Protein AF-0000000087520157 (afdb_homodimer)

Structure (mmCIF, N/CA/C/O backbone):
data_AF-0000000087520157-model_v1
#
loop_
_entity.id
_entity.type
_entity.pdbx_description
1 polymer 'Acyl-CoA thioesterase 2'
#
loop_
_atom_site.group_PDB
_atom_site.id
_atom_site.type_symbol
_atom_site.label_atom_id
_atom_site.label_alt_id
_atom_site.label_comp_id
_atom_site.label_asym_id
_atom_site.label_entity_id
_atom_site.label_seq_id
_atom_site.pdbx_PDB_ins_code
_atom_site.Cartn_x
_atom_site.Cartn_y
_atom_site.Cartn_z
_atom_site.occupancy
_atom_site.B_iso_or_equiv
_atom_site.auth_seq_id
_atom_site.auth_comp_id
_atom_site.auth_asym_id
_atom_site.auth_atom_id
_atom_site.pdbx_PDB_model_num
ATOM 1 N N . MET A 1 1 ? -6.852 29.531 21.797 1 44.31 1 MET A N 1
ATOM 2 C CA . MET A 1 1 ? -8.117 28.953 21.344 1 44.31 1 MET A CA 1
ATOM 3 C C . MET A 1 1 ? -8.477 29.422 19.953 1 44.31 1 MET A C 1
ATOM 5 O O . MET A 1 1 ? -8.953 28.641 19.125 1 44.31 1 MET A O 1
ATOM 9 N N . ALA A 1 2 ? -8.438 30.75 19.594 1 51.75 2 ALA A N 1
ATOM 10 C CA . ALA A 1 2 ? -8.734 31.391 18.312 1 51.75 2 ALA A CA 1
ATOM 11 C C . ALA A 1 2 ? -7.828 30.859 17.203 1 51.75 2 ALA A C 1
ATOM 13 O O . ALA A 1 2 ? -8.289 30.578 16.094 1 51.75 2 ALA A O 1
ATOM 14 N N . ASP A 1 3 ? -6.613 30.422 17.719 1 74.19 3 ASP A N 1
ATOM 15 C CA . ASP A 1 3 ? -5.578 30 16.781 1 74.19 3 ASP A CA 1
ATOM 16 C C . ASP A 1 3 ? -5.754 28.547 16.391 1 74.19 3 ASP A C 1
ATOM 18 O O . ASP A 1 3 ? -5.656 28.188 15.219 1 74.19 3 ASP A O 1
ATOM 22 N N . ASP A 1 4 ? -6.445 27.844 17.266 1 73.31 4 ASP A N 1
ATOM 23 C CA . ASP A 1 4 ? -6.668 26.438 17.016 1 73.31 4 ASP A CA 1
ATOM 24 C C . ASP A 1 4 ? -7.797 26.219 16 1 73.31 4 ASP A C 1
ATOM 26 O O . ASP A 1 4 ? -7.656 25.438 15.062 1 73.31 4 ASP A O 1
ATOM 30 N N . SER A 1 5 ? -8.844 26.953 16.188 1 79.38 5 SER A N 1
ATOM 31 C CA . SER A 1 5 ? -9.984 26.875 15.289 1 79.38 5 SER A CA 1
ATOM 32 C C . SER A 1 5 ? -9.633 27.375 13.891 1 79.38 5 SER A C 1
ATOM 34 O O . SER A 1 5 ? -10.125 26.844 12.891 1 79.38 5 SER A O 1
ATOM 36 N N . GLN A 1 6 ? -8.719 28.25 13.922 1 87.06 6 GLN A N 1
ATOM 37 C CA . GLN A 1 6 ? -8.312 28.828 12.641 1 87.06 6 GLN A CA 1
ATOM 38 C C . GLN A 1 6 ? -7.52 27.812 11.82 1 87.06 6 GLN A C 1
ATOM 40 O O . GLN A 1 6 ? -7.676 27.75 10.594 1 87.06 6 GLN A O 1
ATOM 45 N N . ASN A 1 7 ? -6.742 27.031 12.5 1 90.81 7 ASN A N 1
ATOM 46 C CA . ASN A 1 7 ? -5.945 26.031 11.797 1 90.81 7 ASN A CA 1
ATOM 47 C C . ASN A 1 7 ? -6.82 24.953 11.164 1 90.81 7 ASN A C 1
ATOM 49 O O . ASN A 1 7 ? -6.594 24.547 10.023 1 90.81 7 ASN A O 1
ATOM 53 N N . THR A 1 8 ? -7.793 24.516 11.875 1 94.44 8 THR A N 1
ATOM 54 C CA . THR A 1 8 ? -8.719 23.531 11.344 1 94.44 8 THR A CA 1
ATOM 55 C C . THR A 1 8 ? -9.516 24.109 10.18 1 94.44 8 THR A C 1
ATOM 57 O O . THR A 1 8 ? -9.789 23.406 9.195 1 94.44 8 THR A O 1
ATOM 60 N N . GLN A 1 9 ? -9.906 25.359 10.312 1 93.44 9 GLN A N 1
ATOM 61 C CA . GLN A 1 9 ? -10.625 26.016 9.227 1 93.44 9 GLN A CA 1
ATOM 62 C C . GLN A 1 9 ? -9.766 26.094 7.969 1 93.44 9 GLN A C 1
ATOM 64 O O . GLN A 1 9 ? -10.273 25.953 6.852 1 93.44 9 GLN A O 1
ATOM 69 N N . THR A 1 10 ? -8.516 26.328 8.172 1 92.69 10 THR A N 1
ATOM 70 C CA . THR A 1 10 ? -7.598 26.344 7.043 1 92.69 10 THR A CA 1
ATOM 71 C C . THR A 1 10 ? -7.574 24.984 6.352 1 92.69 10 THR A C 1
ATOM 73 O O . THR A 1 10 ? -7.547 24.906 5.121 1 92.69 10 THR A O 1
ATOM 76 N N . LEU A 1 11 ? -7.59 23.906 7.141 1 95.06 11 LEU A N 1
ATOM 77 C CA . LEU A 1 11 ? -7.66 22.547 6.594 1 95.06 11 LEU A CA 1
ATOM 78 C C . LEU A 1 11 ? -8.945 22.359 5.805 1 95.06 11 LEU A C 1
ATOM 80 O O . LEU A 1 11 ? -8.93 21.812 4.695 1 95.06 11 LEU A O 1
ATOM 84 N N . LEU A 1 12 ? -10.062 22.781 6.359 1 96.25 12 LEU A N 1
ATOM 85 C CA . LEU A 1 12 ? -11.352 22.625 5.695 1 96.25 12 LEU A CA 1
ATOM 86 C C . LEU A 1 12 ? -11.383 23.391 4.379 1 96.25 12 LEU A C 1
ATOM 88 O O . LEU A 1 12 ? -11.914 22.906 3.379 1 96.25 12 LEU A O 1
ATOM 92 N N . LYS A 1 13 ? -10.797 24.578 4.379 1 94.06 13 LYS A N 1
ATOM 93 C CA . LYS A 1 13 ? -10.711 25.375 3.148 1 94.06 13 LYS A CA 1
ATOM 94 C C . LYS A 1 13 ? -9.836 24.672 2.113 1 94.06 13 LYS A C 1
ATOM 96 O O . LYS A 1 13 ? -10.156 24.672 0.922 1 94.06 13 LYS A O 1
ATOM 101 N N . LEU A 1 14 ? -8.773 24.141 2.605 1 94.44 14 LEU A N 1
ATOM 102 C CA . LEU A 1 14 ? -7.855 23.391 1.763 1 94.44 14 LEU A CA 1
ATOM 103 C C . LEU A 1 14 ? -8.57 22.219 1.094 1 94.44 14 LEU A C 1
ATOM 105 O O . LEU A 1 14 ? -8.312 21.906 -0.073 1 94.44 14 LEU A O 1
ATOM 109 N N . LEU A 1 15 ? -9.453 21.531 1.793 1 96.38 15 LEU A N 1
ATOM 110 C CA . LEU A 1 15 ? -10.148 20.344 1.306 1 96.38 15 LEU A CA 1
ATOM 111 C C . LEU A 1 15 ? -11.375 20.734 0.483 1 96.38 15 LEU A C 1
ATOM 113 O O . LEU A 1 15 ? -12.055 19.875 -0.072 1 96.38 15 LEU A O 1
ATOM 117 N N . ASP A 1 16 ? -11.641 22 0.461 1 95 16 ASP A N 1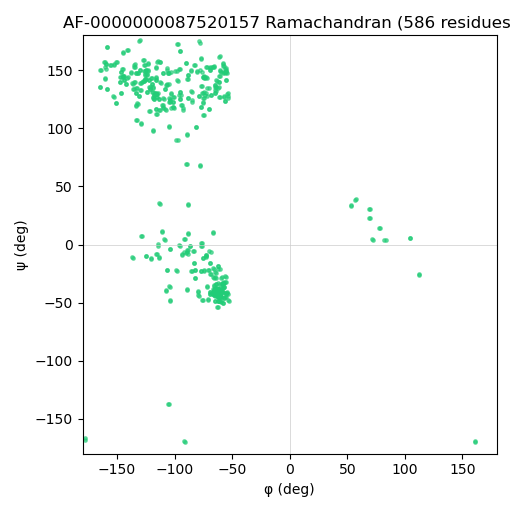
ATOM 118 C CA . ASP A 1 16 ? -12.758 22.484 -0.346 1 95 16 ASP A CA 1
ATOM 119 C C . ASP A 1 16 ? -12.312 22.812 -1.77 1 95 16 ASP A C 1
ATOM 121 O O . ASP A 1 16 ? -11.875 23.922 -2.053 1 95 16 ASP A O 1
ATOM 125 N N . LEU A 1 17 ? -12.461 21.875 -2.652 1 95.62 17 LEU A N 1
ATOM 126 C CA . LEU A 1 17 ? -12.023 22.016 -4.035 1 95.62 17 LEU A CA 1
ATOM 127 C C . LEU A 1 17 ? -13.094 22.703 -4.875 1 95.62 17 LEU A C 1
ATOM 129 O O . LEU A 1 17 ? -14.289 22.531 -4.625 1 95.62 17 LEU A O 1
ATOM 133 N N . ASN A 1 18 ? -12.648 23.391 -5.848 1 89.06 18 ASN A N 1
ATOM 134 C CA . ASN A 1 18 ? -13.57 23.984 -6.809 1 89.06 18 ASN A CA 1
ATOM 135 C C . ASN A 1 18 ? -13.797 23.062 -8.008 1 89.06 18 ASN A C 1
ATOM 137 O O . ASN A 1 18 ? -12.852 22.719 -8.719 1 89.06 18 ASN A O 1
ATOM 141 N N . GLY A 1 19 ? -15.078 22.656 -8.125 1 83.19 19 GLY A N 1
ATOM 142 C CA . GLY A 1 19 ? -15.422 21.906 -9.32 1 83.19 19 GLY A CA 1
ATOM 143 C C . GLY A 1 19 ? -15.508 22.766 -10.562 1 83.19 19 GLY A C 1
ATOM 144 O O . GLY A 1 19 ? -16.031 23.875 -10.523 1 83.19 19 GLY A O 1
ATOM 145 N N . MET A 1 20 ? -14.852 22.281 -11.539 1 73.19 20 MET A N 1
ATOM 146 C CA . MET A 1 20 ? -14.953 23.047 -12.773 1 73.19 20 MET A CA 1
ATOM 147 C C . MET A 1 20 ? -16.031 22.469 -13.688 1 73.19 20 MET A C 1
ATOM 149 O O . MET A 1 20 ? -16.359 21.281 -13.602 1 73.19 20 MET A O 1
ATOM 153 N N . GLU A 1 21 ? -16.578 23.297 -14.43 1 76.69 21 GLU A N 1
ATOM 154 C CA . GLU A 1 21 ? -17.5 22.844 -15.477 1 76.69 21 GLU A CA 1
ATOM 155 C C . GLU A 1 21 ? -16.766 22.109 -16.594 1 76.69 21 GLU A C 1
ATOM 157 O O . GLU A 1 21 ? -17.359 21.328 -17.328 1 76.69 21 GLU A O 1
ATOM 162 N N . ALA A 1 22 ? -15.492 22.328 -16.547 1 75.5 22 ALA A N 1
ATOM 163 C CA . ALA A 1 22 ? -14.688 21.688 -17.578 1 75.5 22 ALA A CA 1
ATOM 164 C C . ALA A 1 22 ? -14.555 20.188 -17.328 1 75.5 22 ALA A C 1
ATOM 166 O O . ALA A 1 22 ? -14.414 19.766 -16.188 1 75.5 22 ALA A O 1
ATOM 167 N N . ARG A 1 23 ? -14.867 19.391 -18.391 1 79.19 23 ARG A N 1
ATOM 168 C CA . ARG A 1 23 ? -14.711 17.938 -18.344 1 79.19 23 ARG A CA 1
ATOM 169 C C . ARG A 1 23 ? -14.031 17.422 -19.594 1 79.19 23 ARG A C 1
ATOM 171 O O . ARG A 1 23 ? -14.305 17.891 -20.703 1 79.19 23 ARG A O 1
ATOM 178 N N . THR A 1 24 ? -13.031 16.625 -19.375 1 85 24 THR A N 1
ATOM 179 C CA . THR A 1 24 ? -12.484 15.789 -20.453 1 85 24 THR A CA 1
ATOM 180 C C . THR A 1 24 ? -12.906 14.336 -20.266 1 85 24 THR A C 1
ATOM 182 O O . THR A 1 24 ? -14.07 14.047 -20.016 1 85 24 THR A O 1
ATOM 185 N N . ASP A 1 25 ? -11.984 13.438 -20.469 1 86.25 25 ASP A N 1
ATOM 186 C CA . ASP A 1 25 ? -12.227 12.062 -20.062 1 86.25 25 ASP A CA 1
ATOM 187 C C . ASP A 1 25 ? -12.078 11.891 -18.562 1 86.25 25 ASP A C 1
ATOM 189 O O . ASP A 1 25 ? -12.367 10.828 -18.016 1 86.25 25 ASP A O 1
ATOM 193 N N . GLU A 1 26 ? -11.766 13.148 -18.016 1 93.75 26 GLU A N 1
ATOM 194 C CA . GLU A 1 26 ? -11.617 13.195 -16.562 1 93.75 26 GLU A CA 1
ATOM 195 C C . GLU A 1 26 ? -12.523 14.258 -15.945 1 93.75 26 GLU A C 1
ATOM 197 O O . GLU A 1 26 ? -12.844 15.258 -16.594 1 93.75 26 GLU A O 1
ATOM 202 N N . ASP A 1 27 ? -13.047 14.039 -14.766 1 95.12 27 ASP A N 1
ATOM 203 C CA . ASP A 1 27 ? -13.602 15.117 -13.953 1 95.12 27 ASP A CA 1
ATOM 204 C C . ASP A 1 27 ? -12.5 16.031 -13.422 1 95.12 27 ASP A C 1
ATOM 206 O O . ASP A 1 27 ? -11.469 15.555 -12.938 1 95.12 27 ASP A O 1
ATOM 210 N N . ILE A 1 28 ? -12.719 17.328 -13.523 1 96.44 28 ILE A N 1
ATOM 211 C CA . ILE A 1 28 ? -11.641 18.266 -13.203 1 96.44 28 ILE A CA 1
ATOM 212 C C . ILE A 1 28 ? -12.016 19.094 -11.977 1 96.44 28 ILE A C 1
ATOM 214 O O . ILE A 1 28 ? -13.117 19.625 -11.898 1 96.44 28 ILE A O 1
ATOM 218 N N . PHE A 1 29 ? -11.094 19.125 -11.031 1 96.62 29 PHE A N 1
ATOM 219 C CA . PHE A 1 29 ? -11.195 19.984 -9.852 1 96.62 29 PHE A CA 1
ATOM 220 C C . PHE A 1 29 ? -9.938 20.828 -9.688 1 96.62 29 PHE A C 1
ATOM 222 O O . PHE A 1 29 ? -8.891 20.5 -10.25 1 96.62 29 PHE A O 1
ATOM 229 N N . VAL A 1 30 ? -10.055 21.938 -8.945 1 95.31 30 VAL A N 1
ATOM 230 C CA . VAL A 1 30 ? -8.906 22.812 -8.688 1 95.31 30 VAL A CA 1
ATOM 231 C C . VAL A 1 30 ? -8.812 23.109 -7.195 1 95.31 30 VAL A C 1
ATOM 233 O O . VAL A 1 30 ? -9.82 23.406 -6.551 1 95.31 30 VAL A O 1
ATOM 236 N N . GLY A 1 31 ? -7.676 22.875 -6.703 1 92.94 31 GLY A N 1
ATOM 237 C CA . GLY A 1 31 ? -7.398 23.188 -5.312 1 92.94 31 GLY A CA 1
ATOM 238 C C . GLY A 1 31 ? -6.32 24.25 -5.145 1 92.94 31 GLY A C 1
ATOM 239 O O . GLY A 1 31 ? -5.457 24.406 -6.012 1 92.94 31 GLY A O 1
ATOM 240 N N . HIS A 1 32 ? -6.461 24.969 -4.023 1 85.56 32 HIS A N 1
ATOM 241 C CA . HIS A 1 32 ? -5.457 25.984 -3.697 1 85.56 32 HIS A CA 1
ATOM 242 C C . HIS A 1 32 ? -4.574 25.516 -2.543 1 85.56 32 HIS A C 1
ATOM 244 O O . HIS A 1 32 ? -4.977 24.672 -1.743 1 85.56 32 HIS A O 1
ATOM 250 N N . THR A 1 33 ? -3.357 26.016 -2.611 1 81.62 33 THR A N 1
ATOM 251 C CA . THR A 1 33 ? -2.402 25.75 -1.54 1 81.62 33 THR A CA 1
ATOM 252 C C . THR A 1 33 ? -2.283 26.953 -0.612 1 81.62 33 THR A C 1
ATOM 254 O O . THR A 1 33 ? -1.981 28.062 -1.061 1 81.62 33 THR A O 1
ATOM 257 N N . PRO A 1 34 ? -2.627 26.719 0.622 1 76.81 34 PRO A N 1
ATOM 258 C CA . PRO A 1 34 ? -2.379 27.812 1.562 1 76.81 34 PRO A CA 1
ATOM 259 C C . PRO A 1 34 ? -0.898 28.172 1.67 1 76.81 34 PRO A C 1
ATOM 261 O O . PRO A 1 34 ? -0.04 27.406 1.215 1 76.81 34 PRO A O 1
ATOM 264 N N . HIS A 1 35 ? -0.665 29.328 2.176 1 71.5 35 HIS A N 1
ATOM 265 C CA . HIS A 1 35 ? 0.712 29.781 2.359 1 71.5 35 HIS A CA 1
ATOM 266 C C . HIS A 1 35 ? 1.521 28.766 3.156 1 71.5 35 HIS A C 1
ATOM 268 O O . HIS A 1 35 ? 1.047 28.234 4.168 1 71.5 35 HIS A O 1
ATOM 274 N N . GLN A 1 36 ? 2.617 28.359 2.629 1 71.12 36 GLN A N 1
ATOM 275 C CA . GLN A 1 36 ? 3.555 27.453 3.279 1 71.12 36 GLN A CA 1
ATOM 276 C C . GLN A 1 36 ? 4.957 28.062 3.338 1 71.12 36 GLN A C 1
ATOM 278 O O . GLN A 1 36 ? 5.355 28.797 2.441 1 71.12 36 GLN A O 1
ATOM 283 N N . SER A 1 37 ? 5.566 27.75 4.488 1 68.44 37 SER A N 1
ATOM 284 C CA . SER A 1 37 ? 6.938 28.219 4.652 1 68.44 37 SER A CA 1
ATOM 285 C C . SER A 1 37 ? 7.879 27.547 3.664 1 68.44 37 SER A C 1
ATOM 287 O O . SER A 1 37 ? 8.852 28.156 3.207 1 68.44 37 SER A O 1
ATOM 289 N N . ARG A 1 38 ? 7.582 26.266 3.396 1 75.38 38 ARG A N 1
ATOM 290 C CA . ARG A 1 38 ? 8.422 25.531 2.449 1 75.38 38 ARG A CA 1
ATOM 291 C C . ARG A 1 38 ? 7.91 25.703 1.021 1 75.38 38 ARG A C 1
ATOM 293 O O . ARG A 1 38 ? 6.703 25.812 0.796 1 75.38 38 ARG A O 1
ATOM 300 N N . PRO A 1 39 ? 8.852 25.719 0.153 1 78.31 39 PRO A N 1
ATOM 301 C CA . PRO A 1 39 ? 8.461 25.922 -1.245 1 78.31 39 PRO A CA 1
ATOM 302 C C . PRO A 1 39 ? 7.785 24.688 -1.851 1 78.31 39 PRO A C 1
ATOM 304 O O . PRO A 1 39 ? 7.16 24.781 -2.91 1 78.31 39 PRO A O 1
ATOM 307 N N . ARG A 1 40 ? 7.801 23.609 -1.186 1 88.94 40 ARG A N 1
ATOM 308 C CA . ARG A 1 40 ? 7.207 22.391 -1.724 1 88.94 40 ARG A CA 1
ATOM 309 C C . ARG A 1 40 ? 5.891 22.078 -1.022 1 88.94 40 ARG A C 1
ATOM 311 O O . ARG A 1 40 ? 5.777 22.234 0.195 1 88.94 40 ARG A O 1
ATOM 318 N N . VAL A 1 41 ? 4.941 21.672 -1.84 1 92.81 41 VAL A N 1
ATOM 319 C CA . VAL A 1 41 ? 3.633 21.312 -1.299 1 92.81 41 VAL A CA 1
ATOM 320 C C . VAL A 1 41 ? 3.762 20.094 -0.391 1 92.81 41 VAL A C 1
ATOM 322 O O . VAL A 1 41 ? 4.449 19.125 -0.732 1 92.81 41 VAL A O 1
ATOM 325 N N . PHE A 1 42 ? 3.17 20.203 0.772 1 93 42 PHE A N 1
ATOM 326 C CA . PHE A 1 42 ? 3.111 19.062 1.69 1 93 42 PHE A CA 1
ATOM 327 C C . PHE A 1 42 ? 2.367 17.891 1.059 1 93 42 PHE A C 1
ATOM 329 O O . PHE A 1 42 ? 1.244 18.062 0.577 1 93 42 PHE A O 1
ATOM 336 N N . GLY A 1 43 ? 2.988 16.688 1.046 1 95.56 43 GLY A N 1
ATOM 337 C CA . GLY A 1 43 ? 2.396 15.516 0.418 1 95.56 43 GLY A CA 1
ATOM 338 C C . GLY A 1 43 ? 1.004 15.203 0.933 1 95.56 43 GLY A C 1
ATOM 339 O O . GLY A 1 43 ? 0.117 14.844 0.157 1 95.56 43 GLY A O 1
ATOM 340 N N . GLY A 1 44 ? 0.834 15.336 2.254 1 97 44 GLY A N 1
ATOM 341 C CA . GLY A 1 44 ? -0.467 15.094 2.857 1 97 44 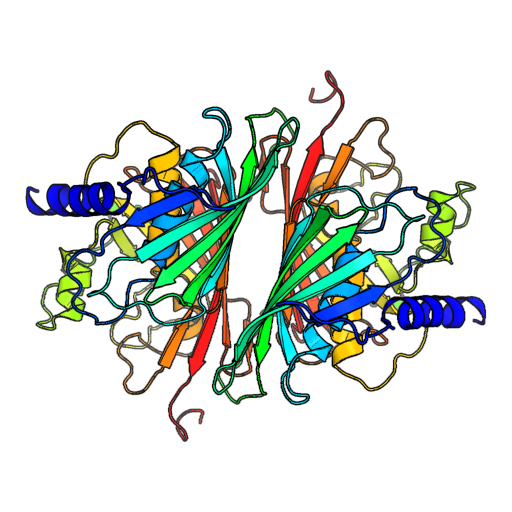GLY A CA 1
ATOM 342 C C . GLY A 1 44 ? -1.565 15.969 2.279 1 97 44 GLY A C 1
ATOM 343 O O . GLY A 1 44 ? -2.715 15.539 2.17 1 97 44 GLY A O 1
ATOM 344 N N . GLN A 1 45 ? -1.217 17.188 1.962 1 96.25 45 GLN A N 1
ATOM 345 C CA . GLN A 1 45 ? -2.191 18.078 1.333 1 96.25 45 GLN A CA 1
ATOM 346 C C . GLN A 1 45 ? -2.689 17.484 0.012 1 96.25 45 GLN A C 1
ATOM 348 O O . GLN A 1 45 ? -3.896 17.438 -0.23 1 96.25 45 GLN A O 1
ATOM 353 N N . VAL A 1 46 ? -1.754 17.062 -0.837 1 97.75 46 VAL A N 1
ATOM 354 C CA . VAL A 1 46 ? -2.119 16.531 -2.15 1 97.75 46 VAL A CA 1
ATOM 355 C C . VAL A 1 46 ? -2.955 15.266 -1.988 1 97.75 46 VAL A C 1
ATOM 357 O O . VAL A 1 46 ? -3.926 15.055 -2.721 1 97.75 46 VAL A O 1
ATOM 360 N N . LEU A 1 47 ? -2.604 14.438 -1.01 1 98.5 47 LEU A N 1
ATOM 361 C CA . LEU A 1 47 ? -3.359 13.227 -0.735 1 98.5 47 LEU A CA 1
ATOM 362 C C . LEU A 1 47 ? -4.789 13.555 -0.323 1 98.5 47 LEU A C 1
ATOM 364 O O . LEU A 1 47 ? -5.746 13.023 -0.897 1 98.5 47 LEU A O 1
ATOM 368 N N . GLY A 1 48 ? -4.914 14.414 0.696 1 98.62 48 GLY A N 1
ATOM 369 C CA . GLY A 1 48 ? -6.234 14.797 1.173 1 98.62 48 GLY A CA 1
ATOM 370 C C . GLY A 1 48 ? -7.117 15.375 0.084 1 98.62 48 GLY A C 1
ATOM 371 O O . GLY A 1 48 ? -8.289 15 -0.038 1 98.62 48 GLY A O 1
ATOM 372 N N . GLN A 1 49 ? -6.559 16.266 -0.714 1 98.44 49 GLN A N 1
ATOM 373 C CA . GLN A 1 49 ? -7.305 16.891 -1.801 1 98.44 49 GLN A CA 1
ATOM 374 C C . GLN A 1 49 ? -7.684 15.867 -2.867 1 98.44 49 GLN A C 1
ATOM 376 O O . GLN A 1 49 ? -8.781 15.922 -3.43 1 98.44 49 GLN A O 1
ATOM 381 N N . SER A 1 50 ? -6.789 14.961 -3.162 1 98.75 50 SER A N 1
ATOM 382 C CA . SER A 1 50 ? -7.078 13.906 -4.129 1 98.75 50 SER A CA 1
ATOM 383 C C . SER A 1 50 ? -8.234 13.031 -3.658 1 98.75 50 SER A C 1
ATOM 385 O O . SER A 1 50 ? -9.086 12.625 -4.457 1 98.75 50 SER A O 1
ATOM 387 N N . VAL A 1 51 ? -8.234 12.727 -2.383 1 98.75 51 VAL A N 1
ATOM 388 C CA . VAL A 1 51 ? -9.32 11.938 -1.811 1 98.75 51 VAL A CA 1
ATOM 389 C C . VAL A 1 51 ? -10.648 12.664 -2.014 1 98.75 51 VAL A C 1
ATOM 391 O O . VAL A 1 51 ? -11.633 12.055 -2.434 1 98.75 51 VAL A O 1
ATOM 394 N N . ILE A 1 52 ? -10.641 13.938 -1.76 1 98.38 52 ILE A N 1
ATOM 395 C CA . ILE A 1 52 ? -11.867 14.727 -1.91 1 98.38 52 ILE A CA 1
ATOM 396 C C . ILE A 1 52 ? -12.289 14.742 -3.377 1 98.38 52 ILE A C 1
ATOM 398 O O . ILE A 1 52 ? -13.461 14.516 -3.695 1 98.38 52 ILE A O 1
ATOM 402 N N . ALA A 1 53 ? -11.352 15.039 -4.285 1 98.19 53 ALA A N 1
ATOM 403 C CA . ALA A 1 53 ? -11.656 15.07 -5.715 1 98.19 53 ALA A CA 1
ATOM 404 C C . ALA A 1 53 ? -12.312 13.773 -6.168 1 98.19 53 ALA A C 1
ATOM 406 O O . ALA A 1 53 ? -13.336 13.789 -6.848 1 98.19 53 ALA A O 1
ATOM 407 N N . ALA A 1 54 ? -11.734 12.656 -5.801 1 98.5 54 ALA A N 1
ATOM 408 C CA . ALA A 1 54 ? -12.273 11.352 -6.172 1 98.5 54 ALA A CA 1
ATOM 409 C C . ALA A 1 54 ? -13.656 11.133 -5.555 1 98.5 54 ALA A C 1
ATOM 411 O O . ALA A 1 54 ? -14.57 10.648 -6.223 1 98.5 54 ALA A O 1
ATOM 412 N N . THR A 1 55 ? -13.797 11.484 -4.281 1 98.19 55 THR A N 1
ATOM 413 C CA . THR A 1 55 ? -15.031 11.281 -3.533 1 98.19 55 THR A CA 1
ATOM 414 C C . THR A 1 55 ? -16.203 12.008 -4.203 1 98.19 55 THR A C 1
ATOM 416 O O . THR A 1 55 ? -17.312 11.5 -4.23 1 98.19 55 THR A O 1
ATOM 419 N N . ARG A 1 56 ? -15.945 13.094 -4.773 1 96.69 56 ARG A N 1
ATOM 420 C CA . ARG A 1 56 ? -16.984 13.906 -5.391 1 96.69 56 ARG A CA 1
ATOM 421 C C . ARG A 1 56 ? -17.484 13.273 -6.68 1 96.69 56 ARG A C 1
ATOM 423 O O . ARG A 1 56 ? -18.484 13.711 -7.246 1 96.69 56 ARG A O 1
ATOM 430 N N . THR A 1 57 ? -16.859 12.25 -7.168 1 96.44 57 THR A N 1
ATOM 431 C CA . THR A 1 57 ? -17.234 11.633 -8.438 1 96.44 57 THR A CA 1
ATOM 432 C C . THR A 1 57 ? -17.891 10.273 -8.195 1 96.44 57 THR A C 1
ATOM 434 O O . THR A 1 57 ? -18.125 9.523 -9.141 1 96.44 57 THR A O 1
ATOM 437 N N . VAL A 1 58 ? -18.109 9.859 -6.969 1 97.25 58 VAL A N 1
ATOM 438 C CA . VAL A 1 58 ? -18.734 8.578 -6.641 1 97.25 58 VAL A CA 1
ATOM 439 C C . VAL A 1 58 ? -20.078 8.812 -5.953 1 97.25 58 VAL A C 1
ATOM 441 O O . VAL A 1 58 ? -20.312 9.891 -5.406 1 97.25 58 VAL A O 1
ATOM 444 N N . PRO A 1 59 ? -20.969 7.77 -6.004 1 94.25 59 PRO A N 1
ATOM 445 C CA . PRO A 1 59 ? -22.219 7.891 -5.254 1 94.25 59 PRO A CA 1
ATOM 446 C C . PRO A 1 59 ? -21.984 8.188 -3.775 1 94.25 59 PRO A C 1
ATOM 448 O O . PRO A 1 59 ? -21.031 7.691 -3.178 1 94.25 59 PRO A O 1
ATOM 451 N N . GLU A 1 60 ? -22.906 8.922 -3.193 1 92.56 60 GLU A N 1
ATOM 452 C CA . GLU A 1 60 ? -22.75 9.43 -1.833 1 92.56 60 GLU A CA 1
ATOM 453 C C . GLU A 1 60 ? -22.703 8.289 -0.821 1 92.56 60 GLU A C 1
ATOM 455 O O . GLU A 1 60 ? -22.141 8.445 0.269 1 92.56 60 GLU A O 1
ATOM 460 N N . ASP A 1 61 ? -23.234 7.215 -1.175 1 93.69 61 ASP A N 1
ATOM 461 C CA . ASP A 1 61 ? -23.297 6.109 -0.228 1 93.69 61 ASP A CA 1
ATOM 462 C C . ASP A 1 61 ? -22.031 5.266 -0.272 1 93.69 61 ASP A C 1
ATOM 464 O O . ASP A 1 61 ? -21.891 4.297 0.482 1 93.69 61 ASP A O 1
ATOM 468 N N . ARG A 1 62 ? -21.094 5.594 -1.12 1 97.06 62 ARG A N 1
ATOM 469 C CA . ARG A 1 62 ? -19.828 4.875 -1.193 1 97.06 62 ARG A CA 1
ATOM 470 C C . ARG A 1 62 ? -18.703 5.68 -0.547 1 97.06 62 ARG A C 1
ATOM 472 O O . ARG A 1 62 ? -18.453 6.828 -0.926 1 97.06 62 ARG A O 1
ATOM 479 N N . GLN A 1 63 ? -18.109 5.102 0.388 1 97.69 63 GLN A N 1
ATOM 480 C CA . GLN A 1 63 ? -16.984 5.73 1.074 1 97.69 63 GLN A CA 1
ATOM 481 C C . GLN A 1 63 ? -15.656 5.141 0.611 1 97.69 63 GLN A C 1
ATOM 483 O O . GLN A 1 63 ? -15.586 3.963 0.246 1 97.69 63 GLN A O 1
ATOM 488 N N . ILE A 1 64 ? -14.672 5.977 0.623 1 98.75 64 ILE A N 1
ATOM 489 C CA . ILE A 1 64 ? -13.344 5.492 0.274 1 98.75 64 ILE A CA 1
ATOM 490 C C . ILE A 1 64 ? -12.875 4.477 1.312 1 98.75 64 ILE A C 1
ATOM 492 O O . ILE A 1 64 ? -13.031 4.688 2.516 1 98.75 64 ILE A O 1
ATOM 496 N N . HIS A 1 65 ? -12.289 3.344 0.819 1 98.69 65 HIS A N 1
ATOM 497 C CA . HIS A 1 65 ? -11.766 2.363 1.769 1 98.69 65 HIS A CA 1
ATOM 498 C C . HIS A 1 65 ? -10.297 2.062 1.503 1 98.69 65 HIS A C 1
ATOM 500 O O . HIS A 1 65 ? -9.633 1.427 2.324 1 98.69 65 HIS A O 1
ATOM 506 N N . SER A 1 66 ? -9.75 2.525 0.411 1 98.81 66 SER A N 1
ATOM 507 C CA . SER A 1 66 ? -8.32 2.381 0.174 1 98.81 66 SER A CA 1
ATOM 508 C C . SER A 1 66 ? -7.828 3.381 -0.866 1 98.81 66 SER A C 1
ATOM 510 O O . SER A 1 66 ? -8.594 3.812 -1.731 1 98.81 66 SER A O 1
ATOM 512 N N . MET A 1 67 ? -6.598 3.758 -0.759 1 98.81 67 MET A N 1
ATOM 513 C CA . MET A 1 67 ? -5.906 4.57 -1.756 1 98.81 67 MET A CA 1
ATOM 514 C C . MET A 1 67 ? -4.43 4.195 -1.837 1 98.81 67 MET A C 1
ATOM 516 O O . MET A 1 67 ? -3.826 3.816 -0.833 1 98.81 67 MET A O 1
ATOM 520 N N . HIS A 1 68 ? -3.879 4.234 -2.998 1 98.56 68 HIS A N 1
ATOM 521 C CA . HIS A 1 68 ? -2.453 4.082 -3.258 1 98.56 68 HIS A CA 1
ATOM 522 C C . HIS A 1 68 ? -1.943 5.168 -4.195 1 98.56 68 HIS A C 1
ATOM 524 O O . HIS A 1 68 ? -2.412 5.285 -5.332 1 98.56 68 HIS A O 1
ATOM 530 N N . GLY A 1 69 ? -0.982 5.934 -3.729 1 98.12 69 GLY A N 1
ATOM 531 C CA . GLY A 1 69 ? -0.483 7.051 -4.516 1 98.12 69 GLY A CA 1
ATOM 532 C C . GLY A 1 69 ? 1.029 7.07 -4.633 1 98.12 69 GLY A C 1
ATOM 533 O O . GLY A 1 69 ? 1.732 6.555 -3.762 1 98.12 69 GLY A O 1
ATOM 534 N N . TYR A 1 70 ? 1.524 7.605 -5.738 1 98.62 70 TYR A N 1
ATOM 535 C CA . TYR A 1 70 ? 2.945 7.855 -5.957 1 98.62 70 TYR A CA 1
ATOM 536 C C . TYR A 1 70 ? 3.219 9.344 -6.141 1 98.62 70 TYR A C 1
ATOM 538 O O . TYR A 1 70 ? 2.592 10 -6.973 1 98.62 70 TYR A O 1
ATOM 546 N N . PHE A 1 71 ? 4.113 9.852 -5.332 1 98.12 71 PHE A N 1
ATOM 547 C CA . PHE A 1 71 ? 4.609 11.211 -5.508 1 98.12 71 PHE A CA 1
ATOM 548 C C . PHE A 1 71 ? 5.617 11.273 -6.648 1 98.12 71 PHE A C 1
ATOM 550 O O . PHE A 1 71 ? 6.715 10.719 -6.547 1 98.12 71 PHE A O 1
ATOM 557 N N . LEU A 1 72 ? 5.316 12.023 -7.676 1 97.75 72 LEU A N 1
ATOM 558 C CA . LEU A 1 72 ? 6.078 11.953 -8.914 1 97.75 72 LEU A CA 1
ATOM 559 C C . LEU A 1 72 ? 7.008 13.156 -9.055 1 97.75 72 LEU A C 1
ATOM 561 O O . LEU A 1 72 ? 8.086 13.047 -9.633 1 97.75 72 LEU A O 1
ATOM 565 N N . ARG A 1 73 ? 6.543 14.312 -8.602 1 96.44 73 ARG A N 1
ATOM 566 C CA . ARG A 1 73 ? 7.266 15.57 -8.664 1 96.44 73 ARG A CA 1
ATOM 567 C C . ARG A 1 73 ? 6.949 16.453 -7.453 1 96.44 73 ARG A C 1
ATOM 569 O O . ARG A 1 73 ? 5.859 16.359 -6.883 1 96.44 73 ARG A O 1
ATOM 576 N N . PRO A 1 74 ? 7.977 17.25 -7.074 1 94.25 74 PRO A N 1
ATOM 577 C CA . PRO A 1 74 ? 7.648 18.219 -6.016 1 94.25 74 PRO A CA 1
ATOM 578 C C . PRO A 1 74 ? 6.566 19.203 -6.434 1 94.25 74 PRO A C 1
ATOM 580 O O . PRO A 1 74 ? 6.602 19.734 -7.551 1 94.25 74 PRO A O 1
ATOM 583 N N . GLY A 1 75 ? 5.625 19.438 -5.566 1 94.44 75 GLY A N 1
ATOM 584 C CA . GLY A 1 75 ? 4.621 20.453 -5.82 1 94.44 75 GLY A CA 1
ATOM 585 C C . GLY A 1 75 ? 5.129 21.859 -5.582 1 94.44 75 GLY A C 1
ATOM 586 O O . GLY A 1 75 ? 5.973 22.094 -4.715 1 94.44 75 GLY A O 1
ATOM 587 N N . ASP A 1 76 ? 4.594 22.781 -6.309 1 94.25 76 ASP A N 1
ATOM 588 C CA . ASP A 1 76 ? 4.887 24.219 -6.18 1 94.25 76 ASP A CA 1
ATOM 589 C C . ASP A 1 76 ? 3.775 24.938 -5.422 1 94.25 76 ASP A C 1
ATOM 591 O O . ASP A 1 76 ? 2.627 24.969 -5.875 1 94.25 76 ASP A O 1
ATOM 595 N N . THR A 1 77 ? 4.137 25.531 -4.27 1 92.5 77 THR A N 1
ATOM 596 C CA . THR A 1 77 ? 3.139 26.125 -3.393 1 92.5 77 THR A CA 1
ATOM 597 C C . THR A 1 77 ? 2.547 27.391 -4.031 1 92.5 77 THR A C 1
ATOM 599 O O . THR A 1 77 ? 1.532 27.906 -3.566 1 92.5 77 THR A O 1
ATOM 602 N N . HIS A 1 78 ? 3.059 27.844 -5.172 1 91.12 78 HIS A N 1
ATOM 603 C CA . HIS A 1 78 ? 2.619 29.078 -5.809 1 91.12 78 HIS A CA 1
ATOM 604 C C . HIS A 1 78 ? 1.725 28.797 -7.008 1 91.12 78 HIS A C 1
ATOM 606 O O . HIS A 1 78 ? 1.211 29.719 -7.641 1 91.12 78 HIS A O 1
ATOM 612 N N . VAL A 1 79 ? 1.561 27.609 -7.309 1 92.12 79 VAL A N 1
ATOM 613 C CA . VAL A 1 79 ? 0.762 27.188 -8.453 1 92.12 79 VAL A CA 1
ATOM 614 C C . VAL A 1 79 ? -0.418 26.344 -7.969 1 92.12 79 VAL A C 1
ATOM 616 O O . VAL A 1 79 ? -0.25 25.438 -7.148 1 92.12 79 VAL A O 1
ATOM 619 N N . PRO A 1 80 ? -1.593 26.719 -8.406 1 93.5 80 PRO A N 1
ATOM 620 C CA . PRO A 1 80 ? -2.721 25.859 -8.047 1 93.5 80 PRO A CA 1
ATOM 621 C C . PRO A 1 80 ? -2.543 24.422 -8.531 1 93.5 80 PRO A C 1
ATOM 623 O O . PRO A 1 80 ? -1.792 24.172 -9.477 1 93.5 80 PRO A O 1
ATOM 626 N N . ILE A 1 81 ? -3.217 23.516 -7.852 1 96.19 81 ILE A N 1
ATOM 627 C CA . ILE A 1 81 ? -3.156 22.125 -8.242 1 96.19 81 ILE A CA 1
ATOM 628 C C . ILE A 1 81 ? -4.449 21.719 -8.953 1 96.19 81 ILE A C 1
ATOM 630 O O . ILE A 1 81 ? -5.543 21.984 -8.453 1 96.19 81 ILE A O 1
ATOM 634 N N . THR A 1 82 ? -4.34 21.188 -10.133 1 96.38 82 THR A N 1
ATOM 635 C CA . THR A 1 82 ? -5.473 20.641 -10.875 1 96.38 82 THR A CA 1
ATOM 636 C C . THR A 1 82 ? -5.594 19.141 -10.648 1 96.38 82 THR A C 1
ATOM 638 O O . THR A 1 82 ? -4.617 18.406 -10.797 1 96.38 82 THR A O 1
ATOM 641 N N . PHE A 1 83 ? -6.758 18.734 -10.281 1 97.31 83 PHE A N 1
ATOM 642 C CA . PHE A 1 83 ? -7.016 17.328 -10.062 1 97.31 83 PHE A CA 1
ATOM 643 C C . PHE A 1 83 ? -7.887 16.75 -11.172 1 97.31 83 PHE A C 1
ATOM 645 O O . PHE A 1 83 ? -9.016 17.203 -11.375 1 97.31 83 PHE A O 1
ATOM 652 N N . GLY A 1 84 ? -7.363 15.844 -11.914 1 97.19 84 GLY A N 1
ATOM 653 C CA . GLY A 1 84 ? -8.133 15.094 -12.898 1 97.19 84 GLY A CA 1
ATOM 654 C C . GLY A 1 84 ? -8.516 13.703 -12.414 1 97.19 84 GLY A C 1
ATOM 655 O O . GLY A 1 84 ? -7.645 12.906 -12.062 1 97.19 84 GLY A O 1
ATOM 656 N N . VAL A 1 85 ? -9.812 13.406 -12.398 1 97.44 85 VAL A N 1
ATOM 657 C CA . VAL A 1 85 ? -10.312 12.133 -11.891 1 97.44 85 VAL A CA 1
ATOM 658 C C . VAL A 1 85 ? -10.844 11.297 -13.047 1 97.44 85 VAL A C 1
ATOM 660 O O . VAL A 1 85 ? -11.781 11.703 -13.734 1 97.44 85 VAL A O 1
ATOM 663 N N . GLU A 1 86 ? -10.211 10.156 -13.234 1 96 86 GLU A N 1
ATOM 664 C CA . GLU A 1 86 ? -10.703 9.188 -14.203 1 96 86 GLU A CA 1
ATOM 665 C C . GLU A 1 86 ? -11.578 8.133 -13.531 1 96 86 GLU A C 1
ATOM 667 O O . GLU A 1 86 ? -11.188 7.551 -12.516 1 96 86 GLU A O 1
ATOM 672 N N . ARG A 1 87 ? -12.75 7.902 -14.125 1 96.12 87 ARG A N 1
ATOM 673 C CA . ARG A 1 87 ? -13.633 6.84 -13.656 1 96.12 87 ARG A CA 1
ATOM 674 C C . ARG A 1 87 ? -13.203 5.484 -14.211 1 96.12 87 ARG A C 1
ATOM 676 O O . ARG A 1 87 ? -13.562 5.133 -15.344 1 96.12 87 ARG A O 1
ATOM 683 N N . MET A 1 88 ? -12.555 4.73 -13.43 1 96.06 88 MET A N 1
ATOM 684 C CA . MET A 1 88 ? -12 3.459 -13.883 1 96.06 88 MET A CA 1
ATOM 685 C C . MET A 1 88 ? -13.086 2.385 -13.93 1 96.06 88 MET A C 1
ATOM 687 O O . MET A 1 88 ? -13.117 1.569 -14.852 1 96.06 88 MET A O 1
ATOM 691 N N . ARG A 1 89 ? -13.938 2.391 -12.914 1 95.94 89 ARG A N 1
ATOM 692 C CA . ARG A 1 89 ? -14.977 1.369 -12.828 1 95.94 89 ARG A CA 1
ATOM 693 C C . ARG A 1 89 ? -16.047 1.773 -11.828 1 95.94 89 ARG A C 1
ATOM 695 O O . ARG A 1 89 ? -15.75 2.299 -10.758 1 95.94 89 ARG A O 1
ATOM 702 N N . ASP A 1 90 ? -17.266 1.594 -12.203 1 96.31 90 ASP A N 1
ATOM 703 C CA . ASP A 1 90 ? -18.406 1.613 -11.289 1 96.31 90 ASP A CA 1
ATOM 704 C C . ASP A 1 90 ? -19.141 0.269 -11.289 1 96.31 90 ASP A C 1
ATOM 706 O O . ASP A 1 90 ? -19.953 -0.007 -12.18 1 96.31 90 ASP A O 1
ATOM 710 N N . GLY A 1 91 ? -18.781 -0.519 -10.273 1 93.44 91 GLY A N 1
ATOM 711 C CA . GLY A 1 91 ? -19.438 -1.803 -10.125 1 93.44 91 GLY A CA 1
ATOM 712 C C . GLY A 1 91 ? -20.672 -1.739 -9.242 1 93.44 91 GLY A C 1
ATOM 713 O O . GLY A 1 91 ? -21.203 -0.656 -8.977 1 93.44 91 GLY A O 1
ATOM 714 N N . ARG A 1 92 ? -21.156 -2.928 -8.922 1 91.25 92 ARG A N 1
ATOM 715 C CA . ARG A 1 92 ? -22.359 -3.004 -8.102 1 91.25 92 ARG A CA 1
ATOM 716 C C . ARG A 1 92 ? -22.141 -2.359 -6.734 1 91.25 92 ARG A C 1
ATOM 718 O O . ARG A 1 92 ? -22.891 -1.471 -6.332 1 91.25 92 ARG A O 1
ATOM 725 N N . SER A 1 93 ? -20.984 -2.785 -6.121 1 93.38 93 SER A N 1
ATOM 726 C CA . SER A 1 93 ? -20.812 -2.324 -4.75 1 93.38 93 SER A CA 1
ATOM 727 C C . SER A 1 93 ? -19.531 -1.508 -4.602 1 93.38 93 SER A C 1
ATOM 729 O O . SER A 1 93 ? -19.297 -0.888 -3.562 1 93.38 93 SER A O 1
ATOM 731 N N . PHE A 1 94 ? -18.688 -1.566 -5.648 1 96.81 94 PHE A N 1
ATOM 732 C CA . PHE A 1 94 ? -17.391 -0.895 -5.574 1 96.81 94 PHE A CA 1
ATOM 733 C C . PHE A 1 94 ? -17.234 0.091 -6.727 1 96.81 94 PHE A C 1
ATOM 735 O O . PHE A 1 94 ? -17.766 -0.127 -7.816 1 96.81 94 PHE A O 1
ATOM 742 N N . SER A 1 95 ? -16.547 1.182 -6.488 1 98.25 95 SER A N 1
ATOM 743 C CA . SER A 1 95 ? -16.078 2.113 -7.504 1 98.25 95 SER A CA 1
ATOM 744 C C . SER A 1 95 ? -14.578 2.344 -7.391 1 98.25 95 SER A C 1
ATOM 746 O O . SER A 1 95 ? -14.023 2.334 -6.289 1 98.25 95 SER A O 1
ATOM 748 N N . ALA A 1 96 ? -13.938 2.459 -8.5 1 98.38 96 ALA A N 1
ATOM 749 C CA . ALA A 1 96 ? -12.516 2.771 -8.539 1 98.38 96 ALA A CA 1
ATOM 750 C C . ALA A 1 96 ? -12.258 4.051 -9.328 1 98.38 96 ALA A C 1
ATOM 752 O O . ALA A 1 96 ? -12.875 4.281 -10.375 1 98.38 96 ALA A O 1
ATOM 753 N N . ARG A 1 97 ? -11.422 4.914 -8.812 1 98.44 97 ARG A N 1
ATOM 754 C CA . ARG A 1 97 ? -11.031 6.172 -9.445 1 98.44 97 ARG A CA 1
ATOM 755 C C . ARG A 1 97 ? -9.508 6.297 -9.508 1 98.44 97 ARG A C 1
ATOM 757 O O . ARG A 1 97 ? -8.805 5.918 -8.57 1 98.44 97 ARG A O 1
ATOM 764 N N . ARG A 1 98 ? -9.023 6.789 -10.57 1 97.75 98 ARG A N 1
ATOM 765 C CA . ARG A 1 98 ? -7.652 7.277 -10.664 1 97.75 98 ARG A CA 1
ATOM 766 C C . ARG A 1 98 ? -7.609 8.797 -10.609 1 97.75 98 ARG A C 1
ATOM 768 O O . ARG A 1 98 ? -8.359 9.477 -11.32 1 97.75 98 ARG A O 1
ATOM 775 N N . VAL A 1 99 ? -6.785 9.344 -9.773 1 98.12 99 VAL A N 1
ATOM 776 C CA . VAL A 1 99 ? -6.609 10.789 -9.672 1 98.12 99 VAL A CA 1
ATOM 777 C C . VAL A 1 99 ? -5.18 11.164 -10.062 1 98.12 99 VAL A C 1
ATOM 779 O O . VAL A 1 99 ? -4.219 10.594 -9.547 1 98.12 99 VAL A O 1
ATOM 782 N N . HIS A 1 100 ? -5.008 12.062 -10.969 1 97.81 100 HIS A N 1
ATOM 783 C CA . HIS A 1 100 ? -3.758 12.781 -11.18 1 97.81 100 HIS A CA 1
ATOM 784 C C . HIS A 1 100 ? -3.85 14.211 -10.641 1 97.81 100 HIS A C 1
ATOM 786 O O . HIS A 1 100 ? -4.793 14.938 -10.953 1 97.81 100 HIS A O 1
ATOM 792 N N . ALA A 1 101 ? -2.979 14.516 -9.773 1 98.06 101 ALA A N 1
ATOM 793 C CA . ALA A 1 101 ? -2.775 15.914 -9.414 1 98.06 101 ALA A CA 1
ATOM 794 C C . ALA A 1 101 ? -1.741 16.578 -10.328 1 98.06 101 ALA A C 1
ATOM 796 O O . ALA A 1 101 ? -0.603 16.109 -10.422 1 98.06 101 ALA A O 1
ATOM 797 N N . TYR A 1 102 ? -2.117 17.656 -10.922 1 97 102 TYR A N 1
ATOM 798 C CA . TYR A 1 102 ? -1.27 18.266 -11.93 1 97 102 TYR A CA 1
ATOM 799 C C . TYR A 1 102 ? -0.807 19.656 -11.484 1 97 102 TYR A C 1
ATOM 801 O O . TYR A 1 102 ? -1.574 20.406 -10.883 1 97 102 TYR A O 1
ATOM 809 N N . GLN A 1 103 ? 0.363 19.922 -11.789 1 96.06 103 GLN A N 1
ATOM 810 C CA . GLN A 1 103 ? 0.871 21.281 -11.898 1 96.06 103 GLN A CA 1
ATOM 811 C C . GLN A 1 103 ? 1.674 21.469 -13.18 1 96.06 103 GLN A C 1
ATOM 813 O O . GLN A 1 103 ? 2.42 20.578 -13.586 1 96.06 103 GLN A O 1
ATOM 818 N N . ASN A 1 104 ? 1.42 22.594 -13.891 1 94.81 104 ASN A N 1
ATOM 819 C CA . ASN A 1 104 ? 2.096 22.922 -15.148 1 94.81 104 ASN A CA 1
ATOM 820 C C . ASN A 1 104 ? 1.991 21.781 -16.156 1 94.81 104 ASN A C 1
ATOM 822 O O . ASN A 1 104 ? 2.979 21.438 -16.797 1 94.81 104 ASN A O 1
ATOM 826 N N . GLY A 1 105 ? 0.867 21.094 -16.078 1 92.81 105 GLY A N 1
ATOM 827 C CA . GLY A 1 105 ? 0.554 20.094 -17.078 1 92.81 105 GLY A CA 1
ATOM 828 C C . GLY A 1 105 ? 1.215 18.75 -16.797 1 92.81 105 GLY A C 1
ATOM 829 O O . GLY A 1 105 ? 1.095 17.812 -17.594 1 92.81 105 GLY A O 1
ATOM 830 N N . LYS A 1 106 ? 1.882 18.672 -15.703 1 95.62 106 LYS A N 1
ATOM 831 C CA . LYS A 1 106 ? 2.57 17.438 -15.344 1 95.62 106 LYS A CA 1
ATOM 832 C C . LYS A 1 106 ? 2.039 16.875 -14.031 1 95.62 106 LYS A C 1
ATOM 834 O O . LYS A 1 106 ? 1.768 17.625 -13.094 1 95.62 106 LYS A O 1
ATOM 839 N N . PRO A 1 107 ? 1.873 15.602 -14.023 1 97.06 107 PRO A N 1
ATOM 840 C CA . PRO A 1 107 ? 1.408 15.016 -12.758 1 97.06 107 PRO A CA 1
ATOM 841 C C . PRO A 1 107 ? 2.455 15.102 -11.648 1 97.06 107 PRO A C 1
ATOM 843 O O . PRO A 1 107 ? 3.611 14.727 -11.859 1 97.06 107 PRO A O 1
ATOM 846 N N . ILE A 1 108 ? 2.033 15.617 -10.539 1 97.62 108 ILE A N 1
ATOM 847 C CA . ILE A 1 108 ? 2.912 15.625 -9.367 1 97.62 108 ILE A CA 1
ATOM 848 C C . ILE A 1 108 ? 2.559 14.453 -8.453 1 97.62 108 ILE A C 1
ATOM 850 O O . ILE A 1 108 ? 3.373 14.039 -7.625 1 97.62 108 ILE A O 1
ATOM 854 N N . LEU A 1 109 ? 1.336 13.938 -8.555 1 98.38 109 LEU A N 1
ATOM 855 C CA . LEU A 1 109 ? 0.863 12.742 -7.867 1 98.38 109 LEU A CA 1
ATOM 856 C C . LEU A 1 109 ? -0.056 11.922 -8.766 1 98.38 109 LEU A C 1
ATOM 858 O O . LEU A 1 109 ? -0.891 12.477 -9.477 1 98.38 109 LEU A O 1
ATOM 862 N N . SER A 1 110 ? 0.095 10.625 -8.75 1 98.5 110 SER A N 1
ATOM 863 C CA . SER A 1 110 ? -0.867 9.68 -9.297 1 98.5 110 SER A CA 1
ATOM 864 C C . SER A 1 110 ? -1.406 8.742 -8.219 1 98.5 110 SER A C 1
ATOM 866 O O . SER A 1 110 ? -0.634 8.141 -7.473 1 98.5 110 SER A O 1
ATOM 868 N N . MET A 1 111 ? -2.686 8.695 -8.148 1 98.5 111 MET A N 1
ATOM 869 C CA . MET A 1 111 ? -3.311 7.922 -7.082 1 98.5 111 MET A CA 1
ATOM 870 C C . MET A 1 111 ? -4.484 7.109 -7.617 1 98.5 111 MET A C 1
ATOM 872 O O . MET A 1 111 ? -5.242 7.586 -8.461 1 98.5 111 MET A O 1
ATOM 876 N N . ILE A 1 112 ? -4.605 5.91 -7.172 1 98.44 112 ILE A N 1
ATOM 877 C CA . ILE A 1 112 ? -5.797 5.098 -7.398 1 98.44 112 ILE A CA 1
ATOM 878 C C . ILE A 1 112 ? -6.52 4.867 -6.074 1 98.44 112 ILE A C 1
ATOM 880 O O . ILE A 1 112 ? -5.883 4.652 -5.039 1 98.44 112 ILE A O 1
ATOM 884 N N . ALA A 1 113 ? -7.797 4.934 -6.129 1 98.69 113 ALA A N 1
ATOM 885 C CA . ALA A 1 113 ? -8.609 4.762 -4.93 1 98.69 113 ALA A CA 1
ATOM 886 C C . ALA A 1 113 ? -9.797 3.842 -5.199 1 98.69 113 ALA A C 1
ATOM 888 O O . ALA A 1 113 ? -10.234 3.699 -6.344 1 98.69 113 ALA A O 1
ATOM 889 N N . SER A 1 114 ? -10.25 3.248 -4.199 1 98.81 114 SER A N 1
ATOM 890 C CA . SER A 1 114 ? -11.43 2.385 -4.242 1 98.81 114 SER A CA 1
ATOM 891 C C . SER A 1 114 ? -12.461 2.803 -3.199 1 98.81 114 SER A C 1
ATOM 893 O O . SER A 1 114 ? -12.102 3.244 -2.105 1 98.81 114 SER A O 1
ATOM 895 N N . PHE A 1 115 ? -13.688 2.742 -3.559 1 98.75 115 PHE A N 1
ATOM 896 C CA . PHE A 1 115 ? -14.844 3.129 -2.76 1 98.75 115 PHE A CA 1
ATOM 897 C C . PHE A 1 115 ? -15.836 1.974 -2.646 1 98.75 115 PHE A C 1
ATOM 899 O O . PHE A 1 115 ? -15.945 1.15 -3.557 1 98.75 115 PHE A O 1
ATOM 906 N N . GLN A 1 116 ? -16.547 1.951 -1.545 1 98.12 116 GLN A N 1
ATOM 907 C CA . GLN A 1 116 ? -17.484 0.853 -1.337 1 98.12 116 GLN A CA 1
ATOM 908 C C . GLN A 1 116 ? -18.75 1.329 -0.606 1 98.12 116 GLN A C 1
ATOM 910 O O . GLN A 1 116 ? -18.656 2.18 0.282 1 98.12 116 GLN A O 1
ATOM 915 N N . GLU A 1 117 ? -19.828 0.757 -0.959 1 96.31 117 GLU A N 1
ATOM 916 C CA . GLU A 1 117 ? -21.016 0.851 -0.125 1 96.31 117 GLU A CA 1
ATOM 917 C C . GLU A 1 117 ? -20.875 0.017 1.145 1 96.31 117 GLU A C 1
ATOM 919 O O . GLU A 1 117 ? -20.297 -1.074 1.114 1 96.31 117 GLU A O 1
ATOM 924 N N . PRO A 1 118 ? -21.391 0.501 2.207 1 91.88 118 PRO A N 1
ATOM 925 C CA . PRO A 1 118 ? -21.312 -0.28 3.443 1 91.88 118 PRO A CA 1
ATOM 926 C C . PRO A 1 118 ? -21.891 -1.687 3.293 1 91.88 118 PRO A C 1
ATOM 928 O O . PRO A 1 118 ? -22.891 -1.875 2.602 1 91.88 118 PRO A O 1
ATOM 931 N N . ALA A 1 119 ? -21.234 -2.637 3.92 1 94.12 119 ALA A N 1
ATOM 932 C CA . ALA A 1 119 ? -21.672 -4.027 3.854 1 94.12 119 ALA A CA 1
ATOM 933 C C . ALA A 1 119 ? -21.406 -4.75 5.168 1 94.12 119 ALA A C 1
ATOM 935 O O . ALA A 1 119 ? -20.469 -4.398 5.898 1 94.12 119 ALA A O 1
ATOM 936 N N . GLU A 1 120 ? -22.219 -5.699 5.406 1 93.12 120 GLU A N 1
ATOM 937 C CA . GLU A 1 120 ? -21.938 -6.59 6.531 1 93.12 120 GLU A CA 1
ATOM 938 C C . GLU A 1 120 ? -20.906 -7.648 6.156 1 93.12 120 GLU A C 1
ATOM 940 O O . GLU A 1 120 ? -20.828 -8.062 5 1 93.12 120 GLU A O 1
ATOM 945 N N . GLY A 1 121 ? -20.125 -8.031 7.203 1 93.56 121 GLY A N 1
ATOM 946 C CA . GLY A 1 121 ? -19.125 -9.047 6.93 1 93.56 121 GLY A CA 1
ATOM 947 C C . GLY A 1 121 ? -18.344 -9.453 8.156 1 93.56 121 GLY A C 1
ATOM 948 O O . GLY A 1 121 ? -18.766 -9.219 9.289 1 93.56 121 GLY A O 1
ATOM 949 N N . LEU A 1 122 ? -17.234 -10.172 7.898 1 94.69 122 LEU A N 1
ATOM 950 C CA . LEU A 1 122 ? -16.344 -10.617 8.969 1 94.69 122 LEU A CA 1
ATOM 951 C C . LEU A 1 122 ? -15.797 -9.43 9.75 1 94.69 122 LEU A C 1
ATOM 953 O O . LEU A 1 122 ? -15.672 -8.328 9.211 1 94.69 122 LEU A O 1
ATOM 957 N N . GLU A 1 123 ? -15.57 -9.711 11.055 1 97.25 123 GLU A N 1
ATOM 958 C CA . GLU A 1 123 ? -15.078 -8.625 11.906 1 97.25 123 GLU A CA 1
ATOM 959 C C . GLU A 1 123 ? -13.914 -9.086 12.773 1 97.25 123 GLU A C 1
ATOM 961 O O . GLU A 1 123 ? -14.047 -10.047 13.539 1 97.25 123 GLU A O 1
ATOM 966 N N . HIS A 1 124 ? -12.766 -8.461 12.594 1 98.31 124 HIS A N 1
ATOM 967 C CA . HIS A 1 124 ? -11.664 -8.539 13.555 1 98.31 124 HIS A CA 1
ATOM 968 C C . HIS A 1 124 ? -10.68 -7.391 13.359 1 98.31 124 HIS A C 1
ATOM 970 O O . HIS A 1 124 ? -10.711 -6.707 12.328 1 98.31 124 HIS A O 1
ATOM 976 N N . HIS A 1 125 ? -9.945 -7.059 14.344 1 98.5 125 HIS A N 1
ATOM 977 C CA . HIS A 1 125 ? -8.836 -6.117 14.195 1 98.5 125 HIS A CA 1
ATOM 978 C C . HIS A 1 125 ? -7.754 -6.379 15.234 1 98.5 125 HIS A C 1
ATOM 980 O O . HIS A 1 125 ? -8.016 -6.98 16.281 1 98.5 125 HIS A O 1
ATOM 986 N N . ASP A 1 126 ? -6.52 -5.988 14.914 1 98.38 126 ASP A N 1
ATOM 987 C CA . ASP A 1 126 ? -5.426 -6.039 15.875 1 98.38 126 ASP A CA 1
ATOM 988 C C . ASP A 1 126 ? -5.719 -5.156 17.094 1 98.38 126 ASP A C 1
ATOM 990 O O . ASP A 1 126 ? -6.27 -4.059 16.953 1 98.38 126 ASP A O 1
ATOM 994 N N . PRO A 1 127 ? -5.289 -5.602 18.203 1 98.06 127 PRO A N 1
ATOM 995 C CA . PRO A 1 127 ? -5.508 -4.773 19.391 1 98.06 127 PRO A CA 1
ATOM 996 C C . PRO A 1 127 ? -4.57 -3.568 19.438 1 98.06 127 PRO A C 1
ATOM 998 O O . PRO A 1 127 ? -3.438 -3.641 18.953 1 98.06 127 PRO A O 1
ATOM 1001 N N . MET A 1 128 ? -5.113 -2.512 19.953 1 98.31 128 MET A N 1
ATOM 1002 C CA . MET A 1 128 ? -4.285 -1.349 20.266 1 98.31 128 MET A CA 1
ATOM 1003 C C . MET A 1 128 ? -3.219 -1.698 21.297 1 98.31 128 MET A C 1
ATOM 1005 O O . MET A 1 128 ? -3.492 -2.424 22.25 1 98.31 128 MET A O 1
ATOM 1009 N N . PRO A 1 129 ? -1.984 -1.181 21.141 1 97.62 129 PRO A N 1
ATOM 1010 C CA . PRO A 1 129 ? -0.972 -1.444 22.156 1 97.62 129 PRO A CA 1
ATOM 1011 C C . PRO A 1 129 ? -1.41 -0.993 23.562 1 97.62 129 PRO A C 1
ATOM 1013 O O . PRO A 1 129 ? -2.119 0.008 23.688 1 97.62 129 PRO A O 1
ATOM 1016 N N . GLN A 1 130 ? -0.919 -1.738 24.5 1 96.31 130 GLN A N 1
ATOM 1017 C CA . GLN A 1 130 ? -1.268 -1.44 25.891 1 96.31 130 GLN A CA 1
ATOM 1018 C C . GLN A 1 130 ? -0.265 -0.473 26.516 1 96.31 130 GLN A C 1
ATOM 1020 O O . GLN A 1 130 ? 0.873 -0.366 26.047 1 96.31 130 GLN A O 1
ATOM 1025 N N . GLY A 1 131 ? -0.68 0.214 27.5 1 95.75 131 GLY A N 1
ATOM 1026 C CA . GLY A 1 131 ? 0.21 1.05 28.281 1 95.75 131 GLY A CA 1
ATOM 1027 C C . GLY A 1 131 ? 0.56 2.359 27.609 1 95.75 131 GLY A C 1
ATOM 1028 O O . GLY A 1 131 ? 1.562 2.994 27.938 1 95.75 131 GLY A O 1
ATOM 1029 N N . VAL A 1 132 ? -0.139 2.729 26.594 1 9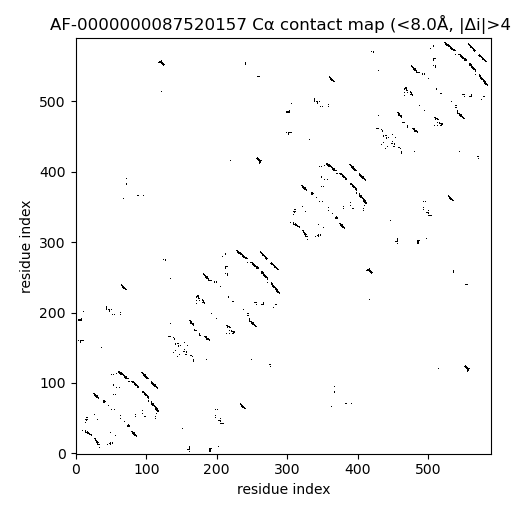7.56 132 VAL A N 1
ATOM 1030 C CA . VAL A 1 132 ? 0.094 4.008 25.938 1 97.56 132 VAL A CA 1
ATOM 1031 C C . VAL A 1 132 ? -0.459 5.141 26.797 1 97.56 132 VAL A C 1
ATOM 1033 O O . VAL A 1 132 ? -1.624 5.109 27.203 1 97.56 132 VAL A O 1
ATOM 1036 N N . PRO A 1 133 ? 0.376 6.152 27.125 1 97.75 133 PRO A N 1
ATOM 1037 C CA . PRO A 1 133 ? -0.132 7.273 27.922 1 97.75 133 PRO A CA 1
ATOM 1038 C C . PRO A 1 133 ? -1.271 8.023 27.219 1 97.75 133 PRO A C 1
ATOM 1040 O O . PRO A 1 133 ? -1.305 8.102 26 1 97.75 133 PRO A O 1
ATOM 1043 N N . ASP A 1 134 ? -2.129 8.547 28.031 1 97.44 134 ASP A N 1
ATOM 1044 C CA . ASP A 1 134 ? -3.199 9.383 27.484 1 97.44 134 ASP A CA 1
ATOM 1045 C C . ASP A 1 134 ? -2.637 10.633 26.828 1 97.44 134 ASP A C 1
ATOM 1047 O O . ASP A 1 134 ? -1.666 11.219 27.312 1 97.44 134 ASP A O 1
ATOM 1051 N N . PRO A 1 135 ? -3.266 10.984 25.719 1 97.88 135 PRO A N 1
ATOM 1052 C CA . PRO A 1 135 ? -2.723 12.141 25 1 97.88 135 PRO A CA 1
ATOM 1053 C C . PRO A 1 135 ? -2.67 13.398 25.859 1 97.88 135 PRO A C 1
ATOM 1055 O O . PRO A 1 135 ? -1.76 14.219 25.719 1 97.88 135 PRO A O 1
ATOM 1058 N N . GLU A 1 136 ? -3.604 13.57 26.781 1 96.81 136 GLU A N 1
ATOM 1059 C CA . GLU A 1 136 ? -3.684 14.766 27.625 1 96.81 136 GLU A CA 1
ATOM 1060 C C . GLU A 1 136 ? -2.49 14.867 28.562 1 96.81 136 GLU A C 1
ATOM 1062 O O . GLU A 1 136 ? -2.209 15.93 29.109 1 96.81 136 GLU A O 1
ATOM 1067 N N . THR A 1 137 ? -1.809 13.797 28.844 1 97.56 137 THR A N 1
ATOM 1068 C CA . THR A 1 137 ? -0.671 13.781 29.75 1 97.56 137 THR A CA 1
ATOM 1069 C C . THR A 1 137 ? 0.625 14.086 29.016 1 97.56 137 THR A C 1
ATOM 1071 O O . THR A 1 137 ? 1.682 14.234 29.625 1 97.56 137 THR A O 1
ATOM 1074 N N . LEU A 1 138 ? 0.591 14.156 27.734 1 97.31 138 LEU A N 1
ATOM 1075 C CA . LEU A 1 138 ? 1.771 14.344 26.891 1 97.31 138 LEU A CA 1
ATOM 1076 C C . LEU A 1 138 ? 1.933 15.805 26.5 1 97.31 138 LEU A C 1
ATOM 1078 O O . LEU A 1 138 ? 0.944 16.531 26.359 1 97.31 138 LEU A O 1
ATOM 1082 N N . PRO A 1 139 ? 3.186 16.266 26.312 1 94.81 139 PRO A N 1
ATOM 1083 C CA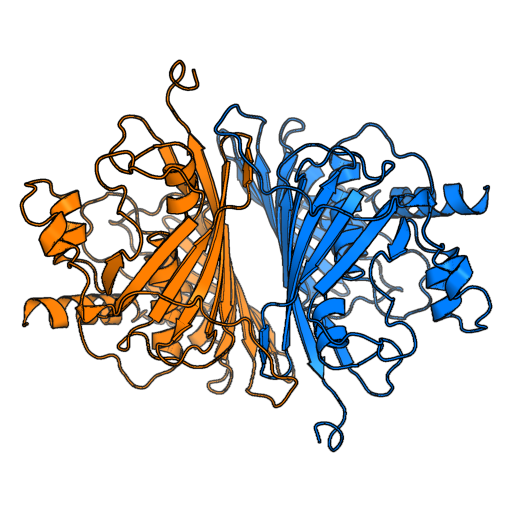 . PRO A 1 139 ? 3.389 17.656 25.906 1 94.81 139 PRO A CA 1
ATOM 1084 C C . PRO A 1 139 ? 2.867 17.938 24.5 1 94.81 139 PRO A C 1
ATOM 1086 O O . PRO A 1 139 ? 2.842 17.031 23.656 1 94.81 139 PRO A O 1
ATOM 1089 N N . THR A 1 140 ? 2.492 19.172 24.266 1 92.38 140 THR A N 1
ATOM 1090 C CA . THR A 1 140 ? 2.168 19.641 22.922 1 92.38 140 THR A CA 1
ATOM 1091 C C . THR A 1 140 ? 3.438 19.891 22.109 1 92.38 140 THR A C 1
ATOM 1093 O O . THR A 1 140 ? 4.531 20 22.688 1 92.38 140 THR A O 1
ATOM 1096 N N . THR A 1 141 ? 3.229 19.922 20.812 1 89.69 141 THR A N 1
ATOM 1097 C CA . THR A 1 141 ? 4.355 20.297 19.969 1 89.69 141 THR A CA 1
ATOM 1098 C C . THR A 1 141 ? 4.859 21.688 20.344 1 89.69 141 THR A C 1
ATOM 1100 O O . THR A 1 141 ? 6.066 21.953 20.297 1 89.69 141 THR A O 1
ATOM 1103 N N . ALA A 1 142 ? 3.947 22.625 20.688 1 87.31 142 ALA A N 1
ATOM 1104 C CA . ALA A 1 142 ? 4.316 23.984 21.109 1 87.31 142 ALA A CA 1
ATOM 1105 C C . ALA A 1 142 ? 5.191 23.938 22.359 1 87.31 142 ALA A C 1
ATOM 1107 O O . ALA A 1 142 ? 6.133 24.734 22.484 1 87.31 142 ALA A O 1
ATOM 1108 N N . ASP A 1 143 ? 4.891 23.047 23.266 1 89 143 ASP A N 1
ATOM 1109 C CA . ASP A 1 143 ? 5.711 22.875 24.453 1 89 143 ASP A CA 1
ATOM 1110 C C . ASP A 1 143 ? 7.141 22.484 24.094 1 89 143 ASP A C 1
ATOM 1112 O O . ASP A 1 143 ? 8.086 22.875 24.766 1 89 143 ASP A O 1
ATOM 1116 N N . LEU A 1 144 ? 7.25 21.75 23.062 1 86 144 LEU A N 1
ATOM 1117 C CA . LEU A 1 144 ? 8.539 21.172 22.703 1 86 144 LEU A CA 1
ATOM 1118 C C . LEU A 1 144 ? 9.32 22.109 21.797 1 86 144 LEU A C 1
ATOM 1120 O O . LEU A 1 144 ? 10.547 22.219 21.906 1 86 144 LEU A O 1
ATOM 1124 N N . LEU A 1 145 ? 8.594 22.734 20.891 1 85.69 145 LEU A N 1
ATOM 1125 C CA . LEU A 1 145 ? 9.266 23.453 19.812 1 85.69 145 LEU A CA 1
ATOM 1126 C C . LEU A 1 145 ? 9.031 24.953 19.938 1 85.69 145 LEU A C 1
ATOM 1128 O O . LEU A 1 145 ? 9.695 25.75 19.266 1 85.69 145 LEU A O 1
ATOM 1132 N N . GLY A 1 146 ? 8.109 25.375 20.797 1 81.69 146 GLY A N 1
ATOM 1133 C CA . GLY A 1 146 ? 7.629 26.75 20.828 1 81.69 146 GLY A CA 1
ATOM 1134 C C . GLY A 1 146 ? 8.711 27.766 21.156 1 81.69 146 GLY A C 1
ATOM 1135 O O . GLY A 1 146 ? 8.617 28.922 20.781 1 81.69 146 GLY A O 1
ATOM 1136 N N . LYS A 1 147 ? 9.719 27.297 21.75 1 81.12 147 LYS A N 1
ATOM 1137 C CA . LYS A 1 147 ? 10.75 28.234 22.172 1 81.12 147 LYS A CA 1
ATOM 1138 C C . LYS A 1 147 ? 11.844 28.359 21.109 1 81.12 147 LYS A C 1
ATOM 1140 O O . LYS A 1 147 ? 12.711 29.234 21.203 1 81.12 147 LYS A O 1
ATOM 1145 N N . ILE A 1 148 ? 11.75 27.547 20.172 1 80 148 ILE A N 1
ATOM 1146 C CA . ILE A 1 148 ? 12.742 27.578 19.109 1 80 148 ILE A CA 1
ATOM 1147 C C . ILE A 1 148 ? 12.344 28.609 18.062 1 80 148 ILE A C 1
ATOM 1149 O O . ILE A 1 148 ? 11.25 28.531 17.5 1 80 148 ILE A O 1
ATOM 1153 N N . ASN A 1 149 ? 13.25 29.516 17.828 1 79.75 149 ASN A N 1
ATOM 1154 C CA . ASN A 1 149 ? 12.977 30.594 16.875 1 79.75 149 ASN A CA 1
ATOM 1155 C C . ASN A 1 149 ? 13.398 30.203 15.469 1 79.75 149 ASN A C 1
ATOM 1157 O O . ASN A 1 149 ? 14.375 30.75 14.938 1 79.75 149 ASN A O 1
ATOM 1161 N N . HIS A 1 150 ? 12.781 29.359 14.906 1 80.19 150 HIS A N 1
ATOM 1162 C CA . HIS A 1 150 ? 12.945 28.891 13.531 1 80.19 150 HIS A CA 1
ATOM 1163 C C . HIS A 1 150 ? 11.602 28.734 12.836 1 80.19 150 HIS A C 1
ATOM 1165 O O . HIS A 1 150 ? 10.648 28.203 13.422 1 80.19 150 HIS A O 1
ATOM 1171 N N . PRO A 1 151 ? 11.516 29.219 11.633 1 76.62 151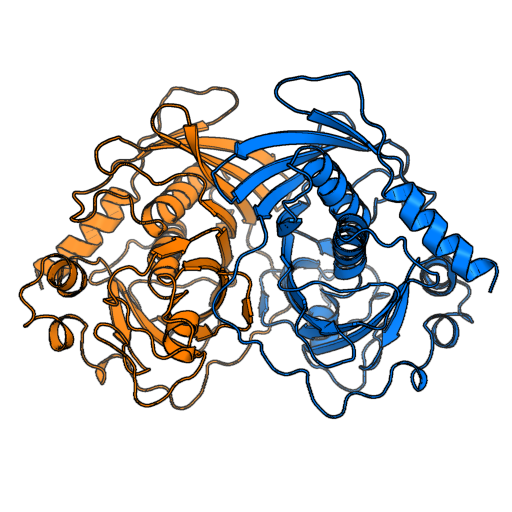 PRO A N 1
ATOM 1172 C CA . PRO A 1 151 ? 10.227 29.234 10.938 1 76.62 151 PRO A CA 1
ATOM 1173 C C . PRO A 1 151 ? 9.594 27.844 10.867 1 76.62 151 PRO A C 1
ATOM 1175 O O . PRO A 1 151 ? 8.391 27.703 11.094 1 76.62 151 PRO A O 1
ATOM 1178 N N . VAL A 1 152 ? 10.367 26.844 10.586 1 75.06 152 VAL A N 1
ATOM 1179 C CA . VAL A 1 152 ? 9.859 25.484 10.477 1 75.06 152 VAL A CA 1
ATOM 1180 C C . VAL A 1 152 ? 9.344 25.016 11.836 1 75.06 152 VAL A C 1
ATOM 1182 O O . VAL A 1 152 ? 8.297 24.375 11.922 1 75.06 152 VAL A O 1
ATOM 1185 N N . ALA A 1 153 ? 10.016 25.328 12.852 1 78.38 153 ALA A N 1
ATOM 1186 C CA . ALA A 1 153 ? 9.602 24.969 14.203 1 78.38 153 ALA A CA 1
ATOM 1187 C C . ALA A 1 153 ? 8.297 25.656 14.578 1 78.38 153 ALA A C 1
ATOM 1189 O O . ALA A 1 153 ? 7.422 25.062 15.203 1 78.38 153 ALA A O 1
ATOM 1190 N N . ARG A 1 154 ? 8.164 26.844 14.148 1 79 154 ARG A N 1
ATOM 1191 C CA . ARG A 1 154 ? 6.953 27.609 14.445 1 79 154 ARG A CA 1
ATOM 1192 C C . ARG A 1 154 ? 5.75 27.031 13.703 1 79 154 ARG A C 1
ATOM 1194 O O . ARG A 1 154 ? 4.652 26.953 14.258 1 79 154 ARG A O 1
ATOM 1201 N N . GLU A 1 155 ? 6.008 26.703 12.5 1 78.94 155 GLU A N 1
ATOM 1202 C CA . GLU A 1 155 ? 4.938 26.078 11.727 1 78.94 155 GLU A CA 1
ATOM 1203 C C . GLU A 1 155 ? 4.484 24.766 12.367 1 78.94 155 GLU A C 1
ATOM 1205 O O . GLU A 1 155 ? 3.285 24.531 12.516 1 78.94 155 GLU A O 1
ATOM 1210 N N . TRP A 1 156 ? 5.445 24.016 12.758 1 80 156 TRP A N 1
ATOM 1211 C CA . TRP A 1 156 ? 5.133 22.75 13.398 1 80 156 TRP A CA 1
ATOM 1212 C C . TRP A 1 156 ? 4.398 22.969 14.719 1 80 156 TRP A C 1
ATOM 1214 O O . TRP A 1 156 ? 3.484 22.219 15.062 1 80 156 TRP A O 1
ATOM 1224 N N . ALA A 1 157 ? 4.754 24.016 15.352 1 79 157 ALA A N 1
ATOM 1225 C CA . ALA A 1 157 ? 4.27 24.266 16.703 1 79 157 ALA A CA 1
ATOM 1226 C C . ALA A 1 157 ? 2.877 24.891 16.688 1 79 157 ALA A C 1
ATOM 1228 O O . ALA A 1 157 ? 2.041 24.609 17.531 1 79 157 ALA A O 1
ATOM 1229 N N . PHE A 1 158 ? 2.666 25.641 15.547 1 80.06 158 PHE A N 1
ATOM 1230 C CA . PHE A 1 158 ? 1.522 26.516 15.75 1 80.06 158 PHE A CA 1
ATOM 1231 C C . PHE A 1 158 ? 0.618 26.531 14.523 1 80.06 158 PHE A C 1
ATOM 1233 O O . PHE A 1 158 ? -0.526 26.984 14.594 1 80.06 158 PHE A O 1
ATOM 1240 N N . GLU A 1 159 ? 1.028 26.016 13.484 1 82.19 159 GLU A N 1
ATOM 1241 C CA . GLU A 1 159 ? 0.278 26.297 12.266 1 82.19 159 GLU A CA 1
ATOM 1242 C C . GLU A 1 159 ? -0.347 25.016 11.703 1 82.19 159 GLU A C 1
ATOM 1244 O O . GLU A 1 159 ? -1.176 25.078 10.789 1 82.19 159 GLU A O 1
ATOM 1249 N N . ARG A 1 160 ? -0.004 23.953 12.258 1 87.31 160 ARG A N 1
ATOM 1250 C CA . ARG A 1 160 ? -0.572 22.688 11.781 1 87.31 160 ARG A CA 1
ATOM 1251 C C . ARG A 1 160 ? -2.016 22.531 12.242 1 87.31 160 ARG A C 1
ATOM 1253 O O . ARG A 1 160 ? -2.355 22.891 13.375 1 87.31 160 ARG A O 1
ATOM 1260 N N . PRO A 1 161 ? -2.793 21.953 11.383 1 93.94 161 PRO A N 1
ATOM 1261 C CA . PRO A 1 161 ? -4.199 21.766 11.742 1 93.94 161 PRO A CA 1
ATOM 1262 C C . PRO A 1 161 ? -4.406 20.609 12.719 1 93.94 161 PRO A C 1
ATOM 1264 O O . PRO A 1 161 ? -5.535 20.359 13.148 1 93.94 161 PRO A O 1
ATOM 1267 N N . PHE A 1 162 ? -3.404 19.938 13.094 1 96.19 162 PHE A N 1
ATOM 1268 C CA . PHE A 1 162 ? -3.508 18.812 14.008 1 96.19 162 PHE A CA 1
ATOM 1269 C C . PHE A 1 162 ? -2.66 19.047 15.25 1 96.19 162 PHE A C 1
ATOM 1271 O O . PHE A 1 162 ? -1.537 19.547 15.164 1 96.19 162 PHE A O 1
ATOM 1278 N N . ASP A 1 163 ? -3.266 18.766 16.391 1 95.88 163 ASP A N 1
ATOM 1279 C CA . ASP A 1 163 ? -2.527 18.547 17.625 1 95.88 163 ASP A CA 1
ATOM 1280 C C . ASP A 1 163 ? -1.86 17.172 17.625 1 95.88 163 ASP A C 1
ATOM 1282 O O . ASP A 1 163 ? -2.543 16.141 17.609 1 95.88 163 ASP A O 1
ATOM 1286 N N . ILE A 1 164 ? -0.552 17.156 17.562 1 96.06 164 ILE A N 1
ATOM 1287 C CA . ILE A 1 164 ? 0.226 15.914 17.547 1 96.06 164 ILE A CA 1
ATOM 1288 C C . ILE A 1 164 ? 0.989 15.773 18.859 1 96.06 164 ILE A C 1
ATOM 1290 O O . ILE A 1 164 ? 1.76 16.656 19.25 1 96.06 164 ILE A O 1
ATOM 1294 N N . ARG A 1 165 ? 0.741 14.734 19.578 1 97.19 165 ARG A N 1
ATOM 1295 C CA . ARG A 1 165 ? 1.422 14.453 20.828 1 97.19 165 ARG A CA 1
ATOM 1296 C C . ARG A 1 165 ? 2.248 13.172 20.734 1 97.19 165 ARG A C 1
ATOM 1298 O O . ARG A 1 165 ? 1.696 12.078 20.578 1 97.19 165 ARG A O 1
ATOM 1305 N N . HIS A 1 166 ? 3.545 13.297 20.875 1 96.25 166 HIS A N 1
ATOM 1306 C CA . HIS A 1 166 ? 4.438 12.148 20.75 1 96.25 166 HIS A CA 1
ATOM 1307 C C . HIS A 1 166 ? 4.371 11.258 21.984 1 96.25 166 HIS A C 1
ATOM 1309 O O . HIS A 1 166 ? 4.598 11.727 23.109 1 96.25 166 HIS A O 1
ATOM 1315 N N . VAL A 1 167 ? 4.043 10.023 21.781 1 96.62 167 VAL A N 1
ATOM 1316 C CA . VAL A 1 167 ? 4.148 9.008 22.828 1 96.62 167 VAL A CA 1
ATOM 1317 C C . VAL A 1 167 ? 5.609 8.602 23 1 96.62 167 VAL A C 1
ATOM 1319 O O . VAL A 1 167 ? 6.098 8.5 24.125 1 96.62 167 VAL A O 1
ATOM 1322 N N . THR A 1 168 ? 6.25 8.336 21.844 1 93 168 THR A N 1
ATOM 1323 C CA . THR A 1 168 ? 7.688 8.102 21.812 1 93 168 THR A CA 1
ATOM 1324 C C . THR A 1 168 ? 8.453 9.422 21.797 1 93 168 THR A C 1
ATOM 1326 O O . THR A 1 168 ? 7.941 10.43 21.297 1 93 168 THR A O 1
ATOM 1329 N N . GLU A 1 169 ? 9.719 9.383 22.297 1 91.12 169 GLU A N 1
ATOM 1330 C CA . GLU A 1 169 ? 10.531 10.594 22.281 1 91.12 169 GLU A CA 1
ATOM 1331 C C . GLU A 1 169 ? 10.664 11.156 20.875 1 91.12 169 GLU A C 1
ATOM 1333 O O . GLU A 1 169 ? 11.047 10.438 19.953 1 91.12 169 GLU A O 1
ATOM 1338 N N . PRO A 1 170 ? 10.281 12.391 20.719 1 90.19 170 PRO A N 1
ATOM 1339 C CA . PRO A 1 170 ? 10.383 12.977 19.375 1 90.19 170 PRO A CA 1
ATOM 1340 C C . PRO A 1 170 ? 11.828 13.125 18.906 1 90.19 170 PRO A C 1
ATOM 1342 O O . PRO A 1 170 ? 12.727 13.328 19.719 1 90.19 170 PRO A O 1
ATOM 1345 N N . ILE A 1 171 ? 12.039 13.117 17.594 1 89.94 171 ILE A N 1
ATOM 1346 C CA . ILE A 1 171 ? 13.391 13.203 17.047 1 89.94 171 ILE A CA 1
ATOM 1347 C C . ILE A 1 171 ? 13.555 14.523 16.297 1 89.94 171 ILE A C 1
ATOM 1349 O O . ILE A 1 171 ? 14.234 14.586 15.273 1 89.94 171 ILE A O 1
ATOM 1353 N N . TYR A 1 172 ? 12.969 15.562 16.734 1 84.06 172 TYR A N 1
ATOM 1354 C CA . TYR A 1 172 ? 13.047 16.859 16.062 1 84.06 172 TYR A CA 1
ATOM 1355 C C . TYR A 1 172 ? 14.492 17.312 15.914 1 84.06 172 TYR A C 1
ATOM 1357 O O . TYR A 1 172 ? 14.914 17.703 14.828 1 84.06 172 TYR A O 1
ATOM 1365 N N . PHE A 1 173 ? 15.336 17.219 16.969 1 79.62 173 PHE A N 1
ATOM 1366 C CA . PHE A 1 173 ? 16.641 17.875 16.984 1 79.62 173 PHE A CA 1
ATOM 1367 C C . PHE A 1 173 ? 17.766 16.859 17.016 1 79.62 173 PHE A C 1
ATOM 1369 O O . PHE A 1 173 ? 18.938 17.219 17.016 1 79.62 173 PHE A O 1
ATOM 1376 N N . GLY A 1 174 ? 17.375 15.625 17.047 1 80.75 174 GLY A N 1
ATOM 1377 C CA . GLY A 1 174 ? 18.438 14.633 17.094 1 80.75 174 GLY A CA 1
ATOM 1378 C C . GLY A 1 174 ? 17.969 13.273 17.578 1 80.75 174 GLY A C 1
ATOM 1379 O O . GLY A 1 174 ? 16.766 13.008 17.625 1 80.75 174 GLY A O 1
ATOM 1380 N N . PRO A 1 175 ? 19.062 12.477 17.828 1 83.81 175 PRO A N 1
ATOM 1381 C CA . PRO A 1 175 ? 18.734 11.109 18.234 1 83.81 175 PRO A CA 1
ATOM 1382 C C . PRO A 1 175 ? 18.109 11.055 19.625 1 83.81 175 PRO A C 1
ATOM 1384 O O . PRO A 1 175 ? 18.328 11.945 20.453 1 83.81 175 PRO A O 1
ATOM 1387 N N . THR A 1 176 ? 17.312 10.016 19.734 1 85.56 176 THR A N 1
ATOM 1388 C CA . THR A 1 176 ? 16.688 9.742 21.031 1 85.56 176 THR A CA 1
ATOM 1389 C C . THR A 1 176 ? 17.484 8.68 21.797 1 85.56 176 THR A C 1
ATOM 1391 O O . THR A 1 176 ? 18.438 8.117 21.266 1 85.56 176 THR A O 1
ATOM 1394 N N . SER A 1 177 ? 17.047 8.523 23.016 1 84.5 177 SER A N 1
ATOM 1395 C CA . SER A 1 177 ? 17.719 7.562 23.891 1 84.5 177 SER A CA 1
ATOM 1396 C C . SER A 1 177 ? 17.609 6.145 23.344 1 84.5 177 SER A C 1
ATOM 1398 O O . SER A 1 177 ? 18.578 5.383 23.375 1 84.5 177 SER A O 1
ATOM 1400 N N . GLU A 1 178 ? 16.484 5.867 22.797 1 89 178 GLU A N 1
ATOM 1401 C CA . GLU A 1 178 ? 16.266 4.543 22.219 1 89 178 GLU A CA 1
ATOM 1402 C C . GLU A 1 178 ? 16.188 4.605 20.703 1 89 178 GLU A C 1
ATOM 1404 O O . GLU A 1 178 ? 15.453 5.434 20.156 1 89 178 GLU A O 1
ATOM 1409 N N . ARG A 1 179 ? 17.047 3.756 20.125 1 91.94 179 ARG A N 1
ATOM 1410 C CA . ARG A 1 179 ? 17.031 3.652 18.672 1 91.94 179 ARG A CA 1
ATOM 1411 C C . ARG A 1 179 ? 16.234 2.441 18.203 1 91.94 179 ARG A C 1
ATOM 1413 O O . ARG A 1 179 ? 16.766 1.339 18.094 1 91.94 179 ARG A O 1
ATOM 1420 N N . THR A 1 180 ? 14.984 2.684 18.016 1 94.62 180 THR A N 1
ATOM 1421 C CA . THR A 1 180 ? 14.07 1.642 17.578 1 94.62 180 THR A CA 1
ATOM 1422 C C . THR A 1 180 ? 13.367 2.059 16.281 1 94.62 180 THR A C 1
ATOM 1424 O O . THR A 1 180 ? 13.281 3.248 15.969 1 94.62 180 THR A O 1
ATOM 1427 N N . ALA A 1 181 ? 12.945 1.111 15.57 1 97.25 181 ALA A N 1
ATOM 1428 C CA . ALA A 1 181 ? 12.211 1.394 14.344 1 97.25 181 ALA A CA 1
ATOM 1429 C C . ALA A 1 181 ? 10.719 1.542 14.625 1 97.25 181 ALA A C 1
ATOM 1431 O O . ALA A 1 181 ? 9.883 1.072 13.844 1 97.25 181 ALA A O 1
ATOM 1432 N N . GLU A 1 182 ? 10.422 2.088 15.781 1 97.06 182 GLU A N 1
ATOM 1433 C CA . GLU A 1 182 ? 9.031 2.252 16.203 1 97.06 182 GLU A CA 1
ATOM 1434 C C . GLU A 1 182 ? 8.773 3.666 16.703 1 97.06 182 GLU A C 1
ATOM 1436 O O . GLU A 1 182 ? 9.664 4.297 17.281 1 97.06 182 GLU A O 1
ATOM 1441 N N . SER A 1 183 ? 7.578 4.141 16.484 1 96.69 183 SER A N 1
ATOM 1442 C CA . SER A 1 183 ? 7.109 5.422 17.016 1 96.69 183 SER A CA 1
ATOM 1443 C C . SER A 1 183 ? 5.59 5.453 17.125 1 96.69 183 SER A C 1
ATOM 1445 O O . SER A 1 183 ? 4.898 4.66 16.484 1 96.69 183 SER A O 1
ATOM 1447 N N . ALA A 1 184 ? 5.117 6.262 18.016 1 98.25 184 ALA A N 1
ATOM 1448 C CA . ALA A 1 184 ? 3.676 6.445 18.156 1 98.25 184 ALA A CA 1
ATOM 1449 C C . ALA A 1 184 ? 3.338 7.895 18.5 1 98.25 184 ALA A C 1
ATOM 1451 O O . ALA A 1 184 ? 4.066 8.547 19.25 1 98.25 184 ALA A O 1
ATOM 1452 N N . VAL A 1 185 ? 2.275 8.383 17.938 1 98.25 185 VAL A N 1
ATOM 1453 C CA . VAL A 1 185 ? 1.78 9.719 18.234 1 98.25 185 VAL A CA 1
ATOM 1454 C C . VAL A 1 185 ? 0.26 9.688 18.375 1 98.25 185 VAL A C 1
ATOM 1456 O O . VAL A 1 185 ? -0.411 8.867 17.734 1 98.25 185 VAL A O 1
ATOM 1459 N N . TRP A 1 186 ? -0.244 10.539 19.203 1 98.69 186 TRP A N 1
ATOM 1460 C CA . TRP A 1 186 ? -1.66 10.883 19.188 1 98.69 186 TRP A CA 1
ATOM 1461 C C . TRP A 1 186 ? -1.921 12.055 18.234 1 98.69 186 TRP A C 1
ATOM 1463 O O . TRP A 1 186 ? -1.121 12.992 18.172 1 98.69 186 TRP A O 1
ATOM 1473 N N . LEU A 1 187 ? -3.041 11.984 17.547 1 97.88 187 LEU A N 1
ATOM 1474 C CA . LEU A 1 187 ? -3.439 13 16.578 1 97.88 187 LEU A CA 1
ATOM 1475 C C . LEU A 1 187 ? -4.871 13.461 16.844 1 97.88 187 LEU A C 1
ATOM 1477 O O . LEU A 1 187 ? -5.75 12.641 17.125 1 97.88 187 LEU A O 1
ATOM 1481 N N . ARG A 1 188 ? -5.117 14.688 16.734 1 98.31 188 ARG A N 1
ATOM 1482 C CA . ARG A 1 188 ? -6.461 15.266 16.766 1 98.31 188 ARG A CA 1
ATOM 1483 C C . ARG A 1 188 ? -6.492 16.641 16.109 1 98.31 188 ARG A C 1
ATOM 1485 O O . ARG A 1 188 ? -5.582 17.453 16.312 1 98.31 188 ARG A O 1
ATOM 1492 N N . THR A 1 189 ? -7.477 16.906 15.234 1 97.81 189 THR A N 1
ATOM 1493 C CA . THR A 1 189 ? -7.562 18.266 14.734 1 97.81 189 THR A CA 1
ATOM 1494 C C . THR A 1 189 ? -7.668 19.266 15.883 1 97.81 189 THR A C 1
ATOM 1496 O O . THR A 1 189 ? -8.195 18.938 16.953 1 97.81 189 THR A O 1
ATOM 1499 N N . THR A 1 190 ? -7.199 20.469 15.695 1 96 190 THR A N 1
ATOM 1500 C CA . THR A 1 190 ? -7.18 21.484 16.75 1 96 190 THR A CA 1
ATOM 1501 C C . THR A 1 190 ? -8.586 22.031 16.984 1 96 190 THR A C 1
ATOM 1503 O O . THR A 1 190 ? -8.844 22.641 18.031 1 96 190 THR A O 1
ATOM 1506 N N . GLY A 1 191 ? -9.492 21.938 16.047 1 96.06 191 GLY A N 1
ATOM 1507 C CA . GLY A 1 191 ? -10.875 22.359 16.156 1 96.06 191 GLY A CA 1
ATOM 1508 C C . GLY A 1 191 ? -11.859 21.297 15.703 1 96.06 191 GLY A C 1
ATOM 1509 O O . GLY A 1 191 ? -11.461 20.203 15.281 1 96.06 191 GLY A O 1
ATOM 1510 N N . PRO A 1 192 ? -13.172 21.594 15.859 1 96.94 192 PRO A N 1
ATOM 1511 C CA . PRO A 1 192 ? -14.195 20.625 15.453 1 96.94 192 PRO A CA 1
ATOM 1512 C C . PRO A 1 192 ? -14.273 20.453 13.938 1 96.94 192 PRO A C 1
ATOM 1514 O O . PRO A 1 192 ? -13.938 21.375 13.195 1 96.94 192 PRO A O 1
ATOM 1517 N N . MET A 1 193 ? -14.656 19.281 13.523 1 97.81 193 MET A N 1
ATOM 1518 C CA . MET A 1 193 ? -14.875 18.938 12.125 1 97.81 193 MET A CA 1
ATOM 1519 C C . MET A 1 193 ? -16.359 18.734 11.836 1 97.81 193 MET A C 1
ATOM 1521 O O . MET A 1 193 ? -17.109 18.297 12.711 1 97.81 193 MET A O 1
ATOM 1525 N N . PRO A 1 194 ? -16.797 19.078 10.594 1 97.44 194 PRO A N 1
ATOM 1526 C CA . PRO A 1 194 ? -18.172 18.734 10.211 1 97.44 194 PRO A CA 1
ATOM 1527 C C . PRO A 1 194 ? -18.469 17.234 10.312 1 97.44 194 PRO A C 1
ATOM 1529 O O . PRO A 1 194 ? -17.547 16.422 10.234 1 97.44 194 PRO A O 1
ATOM 1532 N N . ASP A 1 195 ? -19.812 16.953 10.523 1 97.19 195 ASP A N 1
ATOM 1533 C CA . ASP A 1 195 ? -20.234 15.562 10.539 1 97.19 195 ASP A CA 1
ATOM 1534 C C . ASP A 1 195 ? -20.344 15 9.125 1 97.19 195 ASP A C 1
ATOM 1536 O O . ASP A 1 195 ? -21.438 14.734 8.633 1 97.19 195 ASP A O 1
ATOM 1540 N N . ASP A 1 196 ? -19.312 14.867 8.469 1 96.81 196 ASP A N 1
ATOM 1541 C CA . ASP A 1 196 ? -19.156 14.336 7.117 1 96.81 196 ASP A CA 1
ATOM 1542 C C . ASP A 1 196 ? -18.016 13.32 7.055 1 96.81 196 ASP A C 1
ATOM 1544 O O . ASP A 1 196 ? -16.844 13.688 7.086 1 96.81 196 ASP A O 1
ATOM 1548 N N . PRO A 1 197 ? -18.359 12.031 6.93 1 97.06 197 PRO A N 1
ATOM 1549 C CA . PRO A 1 197 ? -17.328 10.992 6.93 1 97.06 197 PRO A CA 1
ATOM 1550 C C . PRO A 1 197 ? -16.266 11.219 5.859 1 97.06 197 PRO A C 1
ATOM 1552 O O . PRO A 1 197 ? -15.094 10.883 6.066 1 97.06 197 PRO A O 1
ATOM 1555 N N . ALA A 1 198 ? -16.641 11.789 4.758 1 97.44 198 ALA A N 1
ATOM 1556 C CA . ALA A 1 198 ? -15.695 12.023 3.672 1 97.44 198 ALA A CA 1
ATOM 1557 C C . ALA A 1 198 ? -14.609 13.008 4.098 1 97.44 198 ALA A C 1
ATOM 1559 O O . ALA A 1 198 ? -13.43 12.828 3.764 1 97.44 198 ALA A O 1
ATOM 1560 N N . LEU A 1 199 ? -14.945 14.016 4.844 1 98.19 199 LEU A N 1
ATOM 1561 C CA . LEU A 1 199 ? -13.984 15.008 5.32 1 98.19 199 LEU A CA 1
ATOM 1562 C C . LEU A 1 199 ? -13.039 14.398 6.348 1 98.19 199 LEU A C 1
ATOM 1564 O O . LEU A 1 199 ? -11.844 14.695 6.352 1 98.19 199 LEU A O 1
ATOM 1568 N N . HIS A 1 200 ? -13.57 13.586 7.215 1 98.75 200 HIS A N 1
ATOM 1569 C CA . HIS A 1 200 ? -12.727 12.906 8.195 1 98.75 200 HIS A CA 1
ATOM 1570 C C . HIS A 1 200 ? -11.719 11.992 7.516 1 98.75 200 HIS A C 1
ATOM 1572 O O . HIS A 1 200 ? -10.547 11.961 7.895 1 98.75 200 HIS A O 1
ATOM 1578 N N . ARG A 1 201 ? -12.164 11.234 6.52 1 98.75 201 ARG A N 1
ATOM 1579 C CA . ARG A 1 201 ? -11.289 10.312 5.805 1 98.75 201 ARG A CA 1
ATOM 1580 C C . ARG A 1 201 ? -10.219 11.078 5.02 1 98.75 201 ARG A C 1
ATOM 1582 O O . ARG A 1 201 ? -9.055 10.672 4.996 1 98.75 201 ARG A O 1
ATOM 1589 N N . ALA A 1 202 ? -10.57 12.203 4.41 1 98.81 202 ALA A N 1
ATOM 1590 C CA . ALA A 1 202 ? -9.602 13.039 3.705 1 98.81 202 ALA A CA 1
ATOM 1591 C C . ALA A 1 202 ? -8.594 13.648 4.672 1 98.81 202 ALA A C 1
ATOM 1593 O O . ALA A 1 202 ? -7.395 13.695 4.387 1 98.81 202 ALA A O 1
ATOM 1594 N N . ALA A 1 203 ? -9.086 14.117 5.781 1 98.81 203 ALA A N 1
ATOM 1595 C CA . ALA A 1 203 ? -8.219 14.719 6.789 1 98.81 203 ALA A CA 1
ATOM 1596 C C . ALA A 1 203 ? -7.23 13.688 7.344 1 98.81 203 ALA A C 1
ATOM 1598 O O . ALA A 1 203 ? -6.082 14.023 7.645 1 98.81 203 ALA A O 1
ATOM 1599 N N . LEU A 1 204 ? -7.707 12.484 7.512 1 98.94 204 LEU A N 1
ATOM 1600 C CA . LEU A 1 204 ? -6.809 11.438 7.988 1 98.94 204 LEU A CA 1
ATOM 1601 C C . LEU A 1 204 ? -5.715 11.148 6.965 1 98.94 204 LEU A C 1
ATOM 1603 O O . LEU A 1 204 ? -4.559 10.922 7.332 1 98.94 204 LEU A O 1
ATOM 1607 N N . ALA A 1 205 ? -6.09 11.102 5.691 1 98.88 205 ALA A N 1
ATOM 1608 C CA . ALA A 1 205 ? -5.082 10.961 4.641 1 98.88 205 ALA A CA 1
ATOM 1609 C C . ALA A 1 205 ? -4.039 12.07 4.73 1 98.88 205 ALA A C 1
ATOM 1611 O O . ALA A 1 205 ? -2.838 11.812 4.602 1 98.88 205 ALA A O 1
ATOM 1612 N N . TYR A 1 206 ? -4.461 13.305 4.98 1 98.25 206 TYR A N 1
ATOM 1613 C CA . TYR A 1 206 ? -3.598 14.469 5.133 1 98.25 206 TYR A CA 1
ATOM 1614 C C . TYR A 1 206 ? -2.584 14.25 6.254 1 98.25 206 TYR A C 1
ATOM 1616 O O . TYR A 1 206 ? -1.375 14.344 6.031 1 98.25 206 TYR A O 1
ATOM 1624 N N . VAL A 1 207 ? -3.041 13.852 7.391 1 98.12 207 VAL A N 1
ATOM 1625 C CA . VAL A 1 207 ? -2.197 13.859 8.578 1 98.12 207 VAL A CA 1
ATOM 1626 C C . VAL A 1 207 ? -1.326 12.602 8.602 1 98.12 207 VAL A C 1
ATOM 1628 O O . VAL A 1 207 ? -0.283 12.578 9.266 1 98.12 207 VAL A O 1
ATOM 1631 N N . SER A 1 208 ? -1.721 11.531 7.902 1 98.5 208 SER A N 1
ATOM 1632 C CA . SER A 1 208 ? -0.997 10.266 7.918 1 98.5 208 SER A CA 1
ATOM 1633 C C . SER A 1 208 ? 0.415 10.422 7.359 1 98.5 208 SER A C 1
ATOM 1635 O O . SER A 1 208 ? 1.288 9.594 7.617 1 98.5 208 SER A O 1
ATOM 1637 N N . ASP A 1 209 ? 0.643 11.469 6.637 1 97.38 209 ASP A N 1
ATOM 1638 C CA . ASP A 1 209 ? 1.91 11.688 5.949 1 97.38 209 ASP A CA 1
ATOM 1639 C C . ASP A 1 209 ? 2.906 12.422 6.844 1 97.38 209 ASP A C 1
ATOM 1641 O O . ASP A 1 209 ? 4.066 12.602 6.473 1 97.38 209 ASP A O 1
ATOM 1645 N N . TYR A 1 210 ? 2.564 12.852 8.031 1 94.69 210 TYR A N 1
ATOM 1646 C CA . TYR A 1 210 ? 3.412 13.695 8.867 1 94.69 210 TYR A CA 1
ATOM 1647 C C . TYR A 1 210 ? 4.602 12.914 9.398 1 94.69 210 TYR A C 1
ATOM 1649 O O . TYR A 1 210 ? 5.746 13.359 9.305 1 94.69 210 TYR A O 1
ATOM 1657 N N . THR A 1 211 ? 4.348 11.727 9.922 1 95.06 211 THR A N 1
ATOM 1658 C CA . THR A 1 211 ? 5.367 11.164 10.805 1 95.06 211 THR A CA 1
ATOM 1659 C C . THR A 1 211 ? 5.727 9.742 10.383 1 95.06 211 THR A C 1
ATOM 1661 O O . THR A 1 211 ? 6.516 9.07 11.055 1 95.06 211 THR A O 1
ATOM 1664 N N . LEU A 1 212 ? 5.238 9.273 9.266 1 96.62 212 LEU A N 1
ATOM 1665 C CA . LEU A 1 212 ? 5.273 7.844 8.961 1 96.62 212 LEU A CA 1
ATOM 1666 C C . LEU A 1 212 ? 6.699 7.387 8.672 1 96.62 212 LEU A C 1
ATOM 1668 O O . LEU A 1 212 ? 7.004 6.195 8.766 1 96.62 212 LEU A O 1
ATOM 1672 N N . LEU A 1 213 ? 7.621 8.273 8.297 1 95.88 213 LEU A N 1
ATOM 1673 C CA . LEU A 1 213 ? 8.992 7.879 8.008 1 95.88 213 LEU A CA 1
ATOM 1674 C C . LEU A 1 213 ? 9.891 8.07 9.227 1 95.88 213 LEU A C 1
ATOM 1676 O O . LEU A 1 213 ? 11.078 7.738 9.188 1 95.88 213 LEU A O 1
ATOM 1680 N N . GLU A 1 214 ? 9.336 8.562 10.312 1 95.44 214 GLU A N 1
ATOM 1681 C CA . GLU A 1 214 ? 10.109 8.836 11.523 1 95.44 214 GLU A CA 1
ATOM 1682 C C . GLU A 1 214 ? 10.773 7.566 12.047 1 95.44 214 GLU A C 1
ATOM 1684 O O . GLU A 1 214 ? 11.938 7.59 12.453 1 95.44 214 GLU A O 1
ATOM 1689 N N . PRO A 1 215 ? 10.078 6.395 12.055 1 97.38 215 PRO A N 1
ATOM 1690 C CA . PRO A 1 215 ? 10.719 5.184 12.57 1 97.38 215 PRO A CA 1
ATOM 1691 C C . PRO A 1 215 ? 12.008 4.84 11.836 1 97.38 215 PRO A C 1
ATOM 1693 O O . PRO A 1 215 ? 12.945 4.293 12.438 1 97.38 215 PRO A O 1
ATOM 1696 N N . VAL A 1 216 ? 12.078 5.133 10.531 1 97.31 216 VAL A N 1
ATOM 1697 C CA . VAL A 1 216 ? 13.289 4.887 9.766 1 97.31 216 VAL A CA 1
ATOM 1698 C C . VAL A 1 216 ? 14.438 5.73 10.32 1 97.31 216 VAL A C 1
ATOM 1700 O O . VAL A 1 216 ? 15.531 5.215 10.578 1 97.31 216 VAL A O 1
ATOM 1703 N N . LEU A 1 217 ? 14.188 7.016 10.531 1 95.44 217 LEU A N 1
ATOM 1704 C CA . LEU A 1 217 ? 15.195 7.938 11.047 1 95.44 217 LEU A CA 1
ATOM 1705 C C . LEU A 1 217 ? 15.586 7.578 12.477 1 95.44 217 LEU A C 1
ATOM 1707 O O . LEU A 1 217 ? 16.766 7.52 12.805 1 95.44 217 LEU A O 1
ATOM 1711 N N . ARG A 1 218 ? 14.57 7.27 13.281 1 95.62 218 ARG A N 1
ATOM 1712 C CA . ARG A 1 218 ? 14.781 6.965 14.695 1 95.62 218 ARG A CA 1
ATOM 1713 C C . ARG A 1 218 ? 15.703 5.758 14.859 1 95.62 218 ARG A C 1
ATOM 1715 O O . ARG A 1 218 ? 16.625 5.789 15.664 1 95.62 218 ARG A O 1
ATOM 1722 N N . ARG A 1 219 ? 15.477 4.738 14.117 1 96.69 219 ARG A N 1
ATOM 1723 C CA . ARG A 1 219 ? 16.266 3.512 14.172 1 96.69 219 ARG A CA 1
ATOM 1724 C C . ARG A 1 219 ? 17.75 3.801 13.953 1 96.69 219 ARG A C 1
ATOM 1726 O O . ARG A 1 219 ? 18.609 3.121 14.516 1 96.69 219 ARG A O 1
ATOM 1733 N N . HIS A 1 220 ? 18.031 4.855 13.227 1 94.94 220 HIS A N 1
ATOM 1734 C CA . HIS A 1 220 ? 19.406 5.121 12.828 1 94.94 220 HIS A CA 1
ATOM 1735 C C . HIS A 1 220 ? 19.969 6.355 13.539 1 94.94 220 HIS A C 1
ATOM 1737 O O . HIS A 1 220 ? 21 6.895 13.141 1 94.94 220 HIS A O 1
ATOM 1743 N N . GLY A 1 221 ? 19.219 6.828 14.539 1 93 221 GLY A N 1
ATOM 1744 C CA . GLY A 1 221 ? 19.703 7.922 15.367 1 93 221 GLY A CA 1
ATOM 1745 C C . GLY A 1 221 ? 19.766 9.25 14.633 1 93 221 GLY A C 1
ATOM 1746 O O . GLY A 1 221 ? 20.672 10.047 14.859 1 93 221 GLY A O 1
ATOM 1747 N N . ILE A 1 222 ? 18.891 9.383 13.734 1 90.56 222 ILE A N 1
ATOM 1748 C CA . ILE A 1 222 ? 18.875 10.594 12.922 1 90.56 222 ILE A CA 1
ATOM 1749 C C . ILE A 1 222 ? 17.672 11.453 13.312 1 90.56 222 ILE A C 1
ATOM 1751 O O . ILE A 1 222 ? 16.562 10.938 13.469 1 90.56 222 ILE A O 1
ATOM 1755 N N . GLY A 1 223 ? 17.891 12.703 13.484 1 87.06 223 GLY A N 1
ATOM 1756 C CA . GLY A 1 223 ? 16.797 13.656 13.688 1 87.06 223 GLY A CA 1
ATOM 1757 C C . GLY A 1 223 ? 16.359 14.352 12.414 1 87.06 223 GLY A C 1
ATOM 1758 O O . GLY A 1 223 ? 17.094 14.352 11.422 1 87.06 223 GLY A O 1
ATOM 1759 N N . TRP A 1 224 ? 15.258 14.984 12.477 1 83.19 224 TRP A N 1
ATOM 1760 C CA . TRP A 1 224 ? 14.688 15.641 11.305 1 83.19 224 TRP A CA 1
ATOM 1761 C C . TRP A 1 224 ? 15.531 16.828 10.875 1 83.19 224 TRP A C 1
ATOM 1763 O O . TRP A 1 224 ? 15.516 17.219 9.703 1 83.19 224 TRP A O 1
ATOM 1773 N N . THR A 1 225 ? 16.266 17.422 11.766 1 79.56 225 THR A N 1
ATOM 1774 C CA . THR A 1 225 ? 17.016 18.641 11.477 1 79.56 225 THR A CA 1
ATOM 1775 C C . THR A 1 225 ? 18.422 18.312 11 1 79.56 225 THR A C 1
ATOM 1777 O O . THR A 1 225 ? 19.266 19.203 10.852 1 79.56 225 THR A O 1
ATOM 1780 N N . ARG A 1 226 ? 18.656 17.047 10.852 1 80.5 226 ARG A N 1
ATOM 1781 C CA . ARG A 1 226 ? 19.969 16.688 10.328 1 80.5 226 ARG A CA 1
ATOM 1782 C C . ARG A 1 226 ? 20.25 17.406 9.016 1 80.5 226 ARG A C 1
ATOM 1784 O O . ARG A 1 226 ? 19.469 17.312 8.07 1 80.5 226 ARG A O 1
ATOM 1791 N N . GLU A 1 227 ? 21.359 18 8.969 1 79.62 227 GLU A N 1
ATOM 1792 C CA . GLU A 1 227 ? 21.719 18.797 7.809 1 79.62 227 GLU A CA 1
ATOM 1793 C C . GLU A 1 227 ? 22.078 17.922 6.609 1 79.62 227 GLU A C 1
ATOM 1795 O O . GLU A 1 227 ? 22.625 16.828 6.773 1 79.62 227 GLU A O 1
ATOM 1800 N N . ASP A 1 228 ? 21.781 18.25 5.477 1 83.38 228 ASP A N 1
ATOM 1801 C CA . ASP A 1 228 ? 22.156 17.672 4.195 1 83.38 228 ASP A CA 1
ATOM 1802 C C . ASP A 1 228 ? 21.469 16.328 3.971 1 83.38 228 ASP A C 1
ATOM 1804 O O . ASP A 1 228 ? 21.891 15.539 3.129 1 83.38 228 ASP A O 1
ATOM 1808 N N . MET A 1 229 ? 20.594 15.984 4.902 1 88.06 229 MET A N 1
ATOM 1809 C CA . MET A 1 229 ? 19.766 14.812 4.66 1 88.06 229 MET A CA 1
ATOM 1810 C C . MET A 1 229 ? 18.641 15.141 3.67 1 88.06 229 MET A C 1
ATOM 1812 O O . MET A 1 229 ? 18.078 16.234 3.707 1 88.06 229 MET A O 1
ATOM 1816 N N . SER A 1 230 ? 18.453 14.227 2.771 1 90.75 230 SER A N 1
ATOM 1817 C CA . SER A 1 230 ? 17.344 14.367 1.842 1 90.75 230 SER A CA 1
ATOM 1818 C C . SER A 1 230 ? 16.297 13.281 2.072 1 90.75 230 SER A C 1
ATOM 1820 O O . SER A 1 230 ? 16.594 12.086 1.975 1 90.75 230 SER A O 1
ATOM 1822 N N . VAL A 1 231 ? 15.133 13.734 2.465 1 91.69 231 VAL A N 1
ATOM 1823 C CA . VAL A 1 231 ? 14.023 12.812 2.672 1 91.69 231 VAL A CA 1
ATOM 1824 C C . VAL A 1 231 ? 12.867 13.172 1.736 1 91.69 231 VAL A C 1
ATOM 1826 O O . VAL A 1 231 ? 12.508 14.352 1.614 1 91.69 231 VAL A O 1
ATOM 1829 N N . ALA A 1 232 ? 12.312 12.18 1.029 1 92.75 232 ALA A N 1
ATOM 1830 C CA . ALA A 1 232 ? 11.172 12.406 0.136 1 92.75 232 ALA A CA 1
ATOM 1831 C C . ALA A 1 232 ? 10.258 11.188 0.103 1 92.75 232 ALA A C 1
ATOM 1833 O O . ALA A 1 232 ? 10.711 10.062 -0.074 1 92.75 232 ALA A O 1
ATOM 1834 N N . SER A 1 233 ? 8.977 11.453 0.285 1 96.19 233 SER A N 1
ATOM 1835 C CA . SER A 1 233 ? 8 10.375 0.137 1 96.19 233 SER A CA 1
ATOM 1836 C C . SER A 1 233 ? 7.957 9.867 -1.3 1 96.19 233 SER A C 1
ATOM 1838 O O . SER A 1 233 ? 8.008 10.656 -2.244 1 96.19 233 SER A O 1
ATOM 1840 N N . LEU A 1 234 ? 7.902 8.602 -1.508 1 97.75 234 LEU A N 1
ATOM 1841 C CA . LEU A 1 234 ? 7.828 8 -2.836 1 97.75 234 LEU A CA 1
ATOM 1842 C C . LEU A 1 234 ? 6.414 7.512 -3.133 1 97.75 234 LEU A C 1
ATOM 1844 O O . LEU A 1 234 ? 5.867 7.797 -4.199 1 97.75 234 LEU A O 1
ATOM 1848 N N . ASP A 1 235 ? 5.855 6.824 -2.238 1 98.56 235 ASP A N 1
ATOM 1849 C CA . ASP A 1 235 ? 4.488 6.332 -2.373 1 98.56 235 ASP A CA 1
ATOM 1850 C C . ASP A 1 235 ? 3.736 6.422 -1.048 1 98.56 235 ASP A C 1
ATOM 1852 O O . ASP A 1 235 ? 4.309 6.816 -0.029 1 98.56 235 ASP A O 1
ATOM 1856 N N . HIS A 1 236 ? 2.457 6.262 -1.054 1 98.75 236 HIS A N 1
ATOM 1857 C CA . HIS A 1 236 ? 1.599 6.27 0.126 1 98.75 236 HIS A CA 1
ATOM 1858 C C . HIS A 1 236 ? 0.366 5.395 -0.083 1 98.75 236 HIS A C 1
ATOM 1860 O O . HIS A 1 236 ? -0.349 5.551 -1.075 1 98.75 236 HIS A O 1
ATOM 1866 N N . ALA A 1 237 ? 0.199 4.445 0.76 1 98.81 237 ALA A N 1
ATOM 1867 C CA . ALA A 1 237 ? -0.977 3.578 0.738 1 98.81 237 ALA A CA 1
ATOM 1868 C C . ALA A 1 237 ? -1.745 3.664 2.053 1 98.81 237 ALA A C 1
ATOM 1870 O O . ALA A 1 237 ? -1.145 3.783 3.125 1 98.81 237 ALA A O 1
ATOM 1871 N N . MET A 1 238 ? -3 3.609 1.938 1 98.88 238 MET A N 1
ATOM 1872 C CA . MET A 1 238 ? -3.844 3.66 3.129 1 98.88 238 MET A CA 1
ATOM 1873 C C . MET A 1 238 ? -5.109 2.832 2.936 1 98.88 238 MET A C 1
ATOM 1875 O O . MET A 1 238 ? -5.668 2.793 1.838 1 98.88 238 MET A O 1
ATOM 1879 N N . TRP A 1 239 ? -5.508 2.137 3.938 1 98.94 239 TRP A N 1
ATOM 1880 C CA . TRP A 1 239 ? -6.75 1.37 4.012 1 98.94 239 TRP A CA 1
ATOM 1881 C C . TRP A 1 239 ? -7.613 1.843 5.176 1 98.94 239 TRP A C 1
ATOM 1883 O O . TRP A 1 239 ? -7.199 1.764 6.336 1 98.94 239 TRP A O 1
ATOM 1893 N N . TRP A 1 240 ? -8.758 2.395 4.879 1 98.88 240 TRP A N 1
ATOM 1894 C CA . TRP A 1 240 ? -9.727 2.719 5.914 1 98.88 240 TRP A CA 1
ATOM 1895 C C . TRP A 1 240 ? -10.602 1.51 6.242 1 98.88 240 TRP A C 1
ATOM 1897 O O . TRP A 1 240 ? -11.195 0.906 5.348 1 98.88 240 TRP A O 1
ATOM 1907 N N . HIS A 1 241 ? -10.75 1.213 7.547 1 98.5 241 HIS A N 1
ATOM 1908 C CA . HIS A 1 241 ? -11.453 0.002 7.949 1 98.5 241 HIS A CA 1
ATOM 1909 C C . HIS A 1 241 ? -12.828 0.332 8.531 1 98.5 241 HIS A C 1
ATOM 1911 O O . HIS A 1 241 ? -13.789 -0.414 8.328 1 98.5 241 HIS A O 1
ATOM 1917 N N . ARG A 1 242 ? -12.828 1.4 9.281 1 98 242 ARG A N 1
ATOM 1918 C CA . ARG A 1 242 ? -14.008 1.771 10.055 1 98 242 ARG A CA 1
ATOM 1919 C C . ARG A 1 242 ? -14.164 3.287 10.125 1 98 242 ARG A C 1
ATOM 1921 O O . ARG A 1 242 ? -13.242 4.027 9.789 1 98 242 ARG A O 1
ATOM 1928 N N . ASP A 1 243 ? -15.398 3.693 10.547 1 97 243 ASP A N 1
ATOM 1929 C CA . ASP A 1 243 ? -15.633 5.125 10.711 1 97 243 ASP A CA 1
ATOM 1930 C C . ASP A 1 243 ? -14.898 5.664 11.93 1 97 243 ASP A C 1
ATOM 1932 O O . ASP A 1 243 ? -14.688 4.938 12.906 1 97 243 ASP A O 1
ATOM 1936 N N . PHE A 1 244 ? -14.57 6.898 11.883 1 98.5 244 PHE A N 1
ATOM 1937 C CA . PHE A 1 244 ? -13.852 7.602 12.938 1 98.5 244 PHE A CA 1
ATOM 1938 C C . PHE A 1 244 ? -14.062 9.109 12.828 1 98.5 244 PHE A C 1
ATOM 1940 O O . PHE A 1 244 ? -14.711 9.578 11.891 1 98.5 244 PHE A O 1
ATOM 1947 N N . ARG A 1 245 ? -13.609 9.742 13.859 1 98.62 245 ARG A N 1
ATOM 1948 C CA . ARG A 1 245 ? -13.562 11.203 13.836 1 98.62 245 ARG A CA 1
ATOM 1949 C C . ARG A 1 245 ? -12.148 11.703 14.102 1 98.62 245 ARG A C 1
ATOM 1951 O O . ARG A 1 245 ? -11.508 11.297 15.07 1 98.62 245 ARG A O 1
ATOM 1958 N N . VAL A 1 246 ? -11.664 12.633 13.25 1 98.69 246 VAL A N 1
ATOM 1959 C CA . VAL A 1 246 ? -10.305 13.141 13.414 1 98.69 246 VAL A CA 1
ATOM 1960 C C . VAL A 1 246 ? -10.289 14.25 14.461 1 98.69 246 VAL A C 1
ATOM 1962 O O . VAL A 1 246 ? -9.227 14.664 14.922 1 98.69 246 VAL A O 1
ATOM 1965 N N . ASP A 1 247 ? -11.461 14.805 14.812 1 98.5 247 ASP A N 1
ATOM 1966 C CA . ASP A 1 247 ? -11.5 15.805 15.875 1 98.5 247 ASP A CA 1
ATOM 1967 C C . ASP A 1 247 ? -11.672 15.141 17.234 1 98.5 247 ASP A C 1
ATOM 1969 O O . ASP A 1 247 ? -11.984 15.812 18.234 1 98.5 247 ASP A O 1
ATOM 1973 N N . ASP A 1 248 ? -11.57 13.828 17.281 1 98.31 248 ASP A N 1
ATOM 1974 C CA . ASP A 1 248 ? -11.305 13.031 18.469 1 98.31 248 ASP A CA 1
ATOM 1975 C C . ASP A 1 248 ? -9.938 12.359 18.391 1 98.31 248 ASP A C 1
ATOM 1977 O O . ASP A 1 248 ? -9.398 12.18 17.297 1 98.31 248 ASP A O 1
ATOM 1981 N N . TRP A 1 249 ? -9.383 12.008 19.547 1 98.75 249 TRP A N 1
ATOM 1982 C CA . TRP A 1 249 ? -8.008 11.508 19.578 1 98.75 249 TRP A CA 1
ATOM 1983 C C . TRP A 1 249 ? -7.895 10.18 18.844 1 98.75 249 TRP A C 1
ATOM 1985 O O . TRP A 1 249 ? -8.688 9.266 19.062 1 98.75 249 TRP A O 1
ATOM 1995 N N . LEU A 1 250 ? -6.945 10.086 17.969 1 98.94 250 LEU A N 1
ATOM 1996 C CA . LEU A 1 250 ? -6.527 8.875 17.281 1 98.94 250 LEU A CA 1
ATOM 1997 C C . LEU A 1 250 ? -5.078 8.531 17.594 1 98.94 250 LEU A C 1
ATOM 1999 O O . LEU A 1 250 ? -4.223 9.422 17.641 1 98.94 250 LEU A O 1
ATOM 2003 N N . LEU A 1 251 ? -4.781 7.312 17.875 1 98.94 251 LEU A N 1
ATOM 2004 C CA . LEU A 1 251 ? -3.416 6.848 18.094 1 98.94 251 LEU A CA 1
ATOM 2005 C C . LEU A 1 251 ? -2.818 6.293 16.812 1 98.94 251 LEU A C 1
ATOM 2007 O O . LEU A 1 251 ? -3.396 5.395 16.188 1 98.94 251 LEU A O 1
ATOM 2011 N N . TYR A 1 252 ? -1.808 6.875 16.438 1 98.88 252 TYR A N 1
ATOM 2012 C CA . TYR A 1 252 ? -1.07 6.465 15.258 1 98.88 252 TYR A CA 1
ATOM 2013 C C . TYR A 1 252 ? 0.214 5.738 15.633 1 98.88 252 TYR A C 1
ATOM 2015 O O . TYR A 1 252 ? 1.214 6.371 15.984 1 98.88 252 TYR A O 1
ATOM 2023 N N . VAL A 1 253 ? 0.2 4.375 15.539 1 98.88 253 VAL A N 1
ATOM 2024 C CA . VAL A 1 253 ? 1.34 3.52 15.852 1 98.88 253 VAL A CA 1
ATOM 2025 C C . VAL A 1 253 ? 2.107 3.189 14.578 1 98.88 253 VAL A C 1
ATOM 2027 O O . VAL A 1 253 ? 1.534 2.67 13.617 1 98.88 253 VAL A O 1
ATOM 2030 N N . GLN A 1 254 ? 3.385 3.479 14.578 1 98.56 254 GLN A N 1
ATOM 2031 C CA . GLN A 1 254 ? 4.172 3.381 13.359 1 98.56 254 GLN A CA 1
ATOM 2032 C C . GLN A 1 254 ? 5.402 2.5 13.562 1 98.56 254 GLN A C 1
ATOM 2034 O O . GLN A 1 254 ? 5.953 2.439 14.664 1 98.56 254 GLN A O 1
ATOM 2039 N N . ARG A 1 255 ? 5.828 1.85 12.539 1 98.44 255 ARG A N 1
ATOM 2040 C CA . ARG A 1 255 ? 7.055 1.061 12.562 1 98.44 255 ARG A CA 1
ATOM 2041 C C . ARG A 1 255 ? 7.695 1.009 11.18 1 98.44 255 ARG A C 1
ATOM 2043 O O . ARG A 1 255 ? 7.023 1.22 10.164 1 98.44 255 ARG A O 1
ATOM 2050 N N . SER A 1 256 ? 8.984 0.756 11.156 1 98.81 256 SER A N 1
ATOM 2051 C CA . SER A 1 256 ? 9.703 0.548 9.898 1 98.81 256 SER A CA 1
ATOM 2052 C C . SER A 1 256 ? 10.258 -0.87 9.805 1 98.81 256 SER A C 1
ATOM 2054 O O . SER A 1 256 ? 11.266 -1.188 10.438 1 98.81 256 SER A O 1
ATOM 2056 N N . PRO A 1 257 ? 9.734 -1.665 8.914 1 98.75 257 PRO A N 1
ATOM 2057 C CA . PRO A 1 257 ? 10.234 -3.037 8.789 1 98.75 257 PRO A CA 1
ATOM 2058 C C . PRO A 1 257 ? 11.57 -3.117 8.055 1 98.75 257 PRO A C 1
ATOM 2060 O O . PRO A 1 257 ? 12.297 -4.102 8.195 1 98.75 257 PRO A O 1
ATOM 2063 N N . SER A 1 258 ? 11.844 -2.061 7.246 1 98.75 258 SER A N 1
ATOM 2064 C CA . SER A 1 258 ? 13.047 -2.197 6.43 1 98.75 258 SER A CA 1
ATOM 2065 C C . SER A 1 258 ? 13.539 -0.841 5.945 1 98.75 258 SER A C 1
ATOM 2067 O O . SER A 1 258 ? 12.742 0.034 5.605 1 98.75 258 SER A O 1
ATOM 2069 N N . ALA A 1 259 ? 14.805 -0.677 5.91 1 98.44 259 ALA A N 1
ATOM 2070 C CA . ALA A 1 259 ? 15.5 0.331 5.113 1 98.44 259 ALA A CA 1
ATOM 2071 C C . ALA A 1 259 ? 16.625 -0.296 4.297 1 98.44 259 ALA A C 1
ATOM 2073 O O . ALA A 1 259 ? 17.359 -1.158 4.789 1 98.44 259 ALA A O 1
ATOM 2074 N N . SER A 1 260 ? 16.719 0.006 3.105 1 97.62 260 SER A N 1
ATOM 2075 C CA . SER A 1 260 ? 17.75 -0.483 2.191 1 97.62 260 SER A CA 1
ATOM 2076 C C . SER A 1 260 ? 17.812 0.369 0.928 1 97.62 260 SER A C 1
ATOM 2078 O O . SER A 1 260 ? 16.828 1.003 0.548 1 97.62 260 SER A O 1
ATOM 2080 N N . SER A 1 261 ? 18.984 0.492 0.311 1 96.31 261 SER A N 1
ATOM 2081 C CA . SER A 1 261 ? 19.172 1.145 -0.981 1 96.31 261 SER A CA 1
ATOM 2082 C C . SER A 1 261 ? 18.672 2.584 -0.949 1 96.31 261 SER A C 1
ATOM 2084 O O . SER A 1 261 ? 17.953 3.021 -1.855 1 96.31 261 SER A O 1
ATOM 2086 N N . ALA A 1 262 ? 18.875 3.301 0.12 1 96.44 262 ALA A N 1
ATOM 2087 C CA . ALA A 1 262 ? 18.531 4.707 0.321 1 96.44 262 ALA A CA 1
ATOM 2088 C C . ALA A 1 262 ? 17.016 4.906 0.384 1 96.44 262 ALA A C 1
ATOM 2090 O O . ALA A 1 262 ? 16.516 5.977 0.039 1 96.44 262 ALA A O 1
ATOM 2091 N N . ARG A 1 263 ? 16.328 3.85 0.713 1 98.12 263 ARG A N 1
ATOM 2092 C CA . ARG A 1 263 ? 14.891 3.924 0.949 1 98.12 263 ARG A CA 1
ATOM 2093 C C . ARG A 1 263 ? 14.531 3.352 2.316 1 98.12 263 ARG A C 1
ATOM 2095 O O . ARG A 1 263 ? 15.289 2.562 2.885 1 98.12 263 ARG A O 1
ATOM 2102 N N . GLY A 1 264 ? 13.461 3.791 2.844 1 98.5 264 GLY A N 1
ATOM 2103 C CA . GLY A 1 264 ? 12.859 3.221 4.035 1 98.5 264 GLY A CA 1
ATOM 2104 C C . GLY A 1 264 ? 11.352 3.051 3.914 1 98.5 264 GLY A C 1
ATOM 2105 O O . GLY A 1 264 ? 10.672 3.902 3.342 1 98.5 264 GLY A O 1
ATOM 2106 N N . LEU A 1 265 ? 10.906 1.924 4.434 1 98.88 265 LEU A N 1
ATOM 2107 C CA . LEU A 1 265 ? 9.469 1.673 4.473 1 98.88 265 LEU A CA 1
ATOM 2108 C C . LEU A 1 265 ? 8.906 1.954 5.863 1 98.88 265 LEU A C 1
ATOM 2110 O O . LEU A 1 265 ? 9.461 1.493 6.863 1 98.88 265 LEU A O 1
ATOM 2114 N N . GLY A 1 266 ? 7.891 2.775 5.938 1 98.75 266 GLY A N 1
ATOM 2115 C CA . GLY A 1 266 ? 7.094 2.961 7.141 1 98.75 266 GLY A CA 1
ATOM 2116 C C . GLY A 1 266 ? 5.719 2.326 7.051 1 98.75 266 GLY A C 1
ATOM 2117 O O . GLY A 1 266 ? 5.07 2.383 6.004 1 98.75 266 GLY A O 1
ATOM 2118 N N . THR A 1 267 ? 5.305 1.67 8.117 1 98.81 267 THR A N 1
ATOM 2119 C CA . THR A 1 267 ? 3.947 1.148 8.242 1 98.81 267 THR A CA 1
ATOM 2120 C C . THR A 1 267 ? 3.271 1.705 9.492 1 98.81 267 THR A C 1
ATOM 2122 O O . THR A 1 267 ? 3.945 2.059 10.469 1 98.81 267 THR A O 1
ATOM 2125 N N . GLY A 1 268 ? 1.924 1.851 9.422 1 98.75 268 GLY A N 1
ATOM 2126 C CA . GLY A 1 268 ? 1.212 2.461 10.531 1 98.75 268 GLY A CA 1
ATOM 2127 C C . GLY A 1 268 ? -0.156 1.851 10.773 1 98.75 268 GLY A C 1
ATOM 2128 O O . GLY A 1 268 ? -0.816 1.404 9.828 1 98.75 268 GLY A O 1
ATOM 2129 N N . SER A 1 269 ? -0.525 1.776 11.984 1 98.88 269 SER A N 1
ATOM 2130 C CA . SER A 1 269 ? -1.871 1.449 12.445 1 98.88 269 SER A CA 1
ATOM 2131 C C . SER A 1 269 ? -2.492 2.615 13.211 1 98.88 269 SER A C 1
ATOM 2133 O O . SER A 1 269 ? -1.857 3.189 14.094 1 98.88 269 SER A O 1
ATOM 2135 N N . ILE A 1 270 ? -3.688 2.955 12.836 1 98.94 270 ILE A N 1
ATOM 2136 C CA . ILE A 1 270 ? -4.359 4.078 13.484 1 98.94 270 ILE A CA 1
ATOM 2137 C C . ILE A 1 270 ? -5.57 3.572 14.266 1 98.94 270 ILE A C 1
ATOM 2139 O O . ILE A 1 270 ? -6.445 2.906 13.703 1 98.94 270 ILE A O 1
ATOM 2143 N N . TYR A 1 271 ? -5.613 3.898 15.516 1 98.94 271 TYR A N 1
ATOM 2144 C CA . TYR A 1 271 ? -6.68 3.475 16.422 1 98.94 271 TYR A CA 1
ATOM 2145 C C . TYR A 1 271 ? -7.465 4.672 16.938 1 98.94 271 TYR A C 1
ATOM 2147 O O . TYR A 1 271 ? -6.898 5.742 17.172 1 98.94 271 TYR A O 1
ATOM 2155 N N . ASP A 1 272 ? -8.75 4.492 17.094 1 98.5 272 ASP A N 1
ATOM 2156 C CA . ASP A 1 272 ? -9.461 5.504 17.875 1 98.5 272 ASP A CA 1
ATOM 2157 C C . ASP A 1 272 ? -9.234 5.297 19.375 1 98.5 272 ASP A C 1
ATOM 2159 O O . ASP A 1 272 ? -8.555 4.355 19.781 1 98.5 272 ASP A O 1
ATOM 2163 N N . ARG A 1 273 ? -9.68 6.152 20.156 1 96.31 273 ARG A N 1
ATOM 2164 C CA . ARG A 1 273 ? -9.367 6.148 21.578 1 96.31 273 ARG A CA 1
ATOM 2165 C C . ARG A 1 273 ? -9.922 4.906 22.266 1 96.31 273 ARG A C 1
ATOM 2167 O O . ARG A 1 273 ? -9.422 4.488 23.312 1 96.31 273 ARG A O 1
ATOM 2174 N N . SER A 1 274 ? -11.008 4.348 21.75 1 96.62 274 SER A N 1
ATOM 2175 C CA . SER A 1 274 ? -11.617 3.16 22.328 1 96.62 274 SER A CA 1
ATOM 2176 C C . SER A 1 274 ? -10.82 1.904 22 1 96.62 274 SER A C 1
ATOM 2178 O O . SER A 1 274 ? -11.094 0.828 22.531 1 96.62 274 SER A O 1
ATOM 2180 N N . GLY A 1 275 ? -9.883 2.008 21.094 1 97.94 275 GLY A N 1
ATOM 2181 C CA . GLY A 1 275 ? -9.016 0.88 20.781 1 97.94 275 GLY A CA 1
ATOM 2182 C C . GLY A 1 275 ? -9.359 0.203 19.469 1 97.94 275 GLY A C 1
ATOM 2183 O O . GLY A 1 275 ? -8.758 -0.812 19.109 1 97.94 275 GLY A O 1
ATOM 2184 N N . LEU A 1 276 ? -10.32 0.782 18.719 1 98.12 276 LEU A N 1
ATOM 2185 C CA . LEU A 1 276 ? -10.68 0.228 17.422 1 98.12 276 LEU A CA 1
ATOM 2186 C C . LEU A 1 276 ? -9.664 0.632 16.359 1 98.12 276 LEU A C 1
ATOM 2188 O O . LEU A 1 276 ? -9.32 1.811 16.234 1 98.12 276 LEU A O 1
ATOM 2192 N N . LEU A 1 277 ? -9.164 -0.408 15.641 1 98.88 277 LEU A N 1
ATOM 2193 C CA . LEU A 1 277 ? -8.312 -0.119 14.492 1 98.88 277 LEU A CA 1
ATOM 2194 C C . LEU A 1 277 ? -9.125 0.485 13.352 1 98.88 277 LEU A C 1
ATOM 2196 O O . LEU A 1 277 ? -9.977 -0.188 12.766 1 98.88 277 LEU A O 1
ATOM 2200 N N . VAL A 1 278 ? -8.812 1.758 12.984 1 98.88 278 VAL A N 1
ATOM 2201 C CA . VAL A 1 278 ? -9.688 2.43 12.031 1 98.88 278 VAL A CA 1
ATOM 2202 C C . VAL A 1 278 ? -9.008 2.523 10.672 1 98.88 278 VAL A C 1
ATOM 2204 O O . VAL A 1 278 ? -9.672 2.686 9.648 1 98.88 278 VAL A O 1
ATOM 2207 N N . ALA A 1 279 ? -7.672 2.436 10.625 1 98.94 279 ALA A N 1
ATOM 2208 C CA . ALA A 1 279 ? -6.969 2.506 9.352 1 98.94 279 ALA A CA 1
ATOM 2209 C C . ALA A 1 279 ? -5.57 1.912 9.461 1 98.94 279 ALA A C 1
ATOM 2211 O O . ALA A 1 279 ? -5.016 1.806 10.555 1 98.94 279 ALA A O 1
ATOM 2212 N N . THR A 1 280 ? -5.035 1.458 8.367 1 98.94 280 THR A N 1
ATOM 2213 C CA . THR A 1 280 ? -3.662 1.005 8.18 1 98.94 280 THR A CA 1
ATOM 2214 C C . THR A 1 280 ? -2.977 1.803 7.074 1 98.94 280 THR A C 1
ATOM 2216 O O . THR A 1 280 ? -3.607 2.162 6.078 1 98.94 280 THR A O 1
ATOM 2219 N N . VAL A 1 281 ? -1.709 2.111 7.281 1 98.81 281 VAL A N 1
ATOM 2220 C CA . VAL A 1 281 ? -0.985 2.971 6.352 1 98.81 281 VAL A CA 1
ATOM 2221 C C . VAL A 1 281 ? 0.378 2.359 6.035 1 98.81 281 VAL A C 1
ATOM 2223 O O . VAL A 1 281 ? 0.95 1.642 6.859 1 98.81 281 VAL A O 1
ATOM 2226 N N . ALA A 1 282 ? 0.892 2.561 4.828 1 98.88 282 ALA A N 1
ATOM 2227 C CA . ALA A 1 282 ? 2.262 2.24 4.438 1 98.88 282 ALA A CA 1
ATOM 2228 C C . ALA A 1 282 ? 2.838 3.314 3.521 1 98.88 282 ALA A C 1
ATOM 2230 O O . ALA A 1 282 ? 2.121 3.885 2.693 1 98.88 282 ALA A O 1
ATOM 2231 N N . GLN A 1 283 ? 4.078 3.574 3.688 1 98.69 283 GLN A N 1
ATOM 2232 C CA . GLN A 1 283 ? 4.758 4.562 2.857 1 98.69 283 GLN A CA 1
ATOM 2233 C C . GLN A 1 283 ? 6.246 4.25 2.744 1 98.69 283 GLN A C 1
ATOM 2235 O O . GLN A 1 283 ? 6.918 4.023 3.754 1 98.69 283 GLN A O 1
ATOM 2240 N N . GLU A 1 284 ? 6.695 4.191 1.508 1 98.75 284 GLU A N 1
ATOM 2241 C CA . GLU A 1 284 ? 8.141 4.18 1.29 1 98.75 284 GLU A CA 1
ATOM 2242 C C . GLU A 1 284 ? 8.664 5.574 0.963 1 98.75 284 GLU A C 1
ATOM 2244 O O . GLU A 1 284 ? 7.992 6.348 0.278 1 98.75 284 GLU A O 1
ATOM 2249 N N . GLY A 1 285 ? 9.805 5.906 1.489 1 97.94 285 GLY A N 1
ATOM 2250 C CA . GLY A 1 285 ? 10.461 7.176 1.205 1 97.94 285 GLY A CA 1
ATOM 2251 C C . GLY A 1 285 ? 11.938 7.035 0.915 1 97.94 285 GLY A C 1
ATOM 2252 O O . GLY A 1 285 ? 12.57 6.059 1.324 1 97.94 285 GLY A O 1
ATOM 2253 N N . MET A 1 286 ? 12.445 7.926 0.16 1 96.81 286 MET A N 1
ATOM 2254 C CA . MET A 1 286 ? 13.891 8.07 -0.025 1 96.81 286 MET A CA 1
ATOM 2255 C C . MET A 1 286 ? 14.531 8.727 1.191 1 96.81 286 MET A C 1
ATOM 2257 O O . MET A 1 286 ? 14.016 9.719 1.714 1 96.81 286 MET A O 1
ATOM 2261 N N . VAL A 1 287 ? 15.516 8.188 1.677 1 95.44 287 VAL A N 1
ATOM 2262 C CA . VAL A 1 287 ? 16.328 8.742 2.758 1 95.44 287 VAL A CA 1
ATOM 2263 C C . VAL A 1 287 ? 17.797 8.711 2.367 1 95.44 287 VAL A C 1
ATOM 2265 O O . VAL A 1 287 ? 18.438 7.66 2.41 1 95.44 287 VAL A O 1
ATOM 2268 N N . ARG A 1 288 ? 18.344 9.836 2.025 1 92.75 288 ARG A N 1
ATOM 2269 C CA . ARG A 1 288 ? 19.734 9.945 1.6 1 92.75 288 ARG A CA 1
ATOM 2270 C C . ARG A 1 288 ? 20.531 10.805 2.568 1 92.75 288 ARG A C 1
ATOM 2272 O O . ARG A 1 288 ? 20.109 11.906 2.922 1 92.75 288 ARG A O 1
ATOM 2279 N N . LEU A 1 289 ? 21.625 10.266 2.971 1 87.69 289 LEU A N 1
ATOM 2280 C CA . LEU A 1 289 ? 22.562 11 3.809 1 87.69 289 LEU A CA 1
ATOM 2281 C C . LEU A 1 289 ? 23.781 11.422 3.006 1 87.69 289 LEU A C 1
ATOM 2283 O O . LEU A 1 289 ? 24.141 10.781 2.016 1 87.69 289 LEU A O 1
ATOM 2287 N N . PRO A 1 290 ? 24.422 12.617 3.338 1 78.19 290 PRO A N 1
ATOM 2288 C CA . PRO A 1 290 ? 25.641 13.039 2.639 1 78.19 290 PRO A CA 1
ATOM 2289 C C . PRO A 1 290 ? 26.734 11.984 2.697 1 78.19 290 PRO A C 1
ATOM 2291 O O . PRO A 1 290 ? 26.812 11.211 3.652 1 78.19 290 PRO A O 1
ATOM 2294 N N . GLU A 1 291 ? 27.547 11.992 1.591 1 64 291 GLU A N 1
ATOM 2295 C CA . GLU A 1 291 ? 28.672 11.078 1.419 1 64 291 GLU A CA 1
ATOM 2296 C C . GLU A 1 291 ? 29.656 11.195 2.578 1 64 291 GLU A C 1
ATOM 2298 O O . GLU A 1 291 ? 29.875 12.289 3.107 1 64 291 GLU A O 1
ATOM 2303 N N . GLY A 1 292 ? 30.125 10.148 3.35 1 57.47 292 GLY A N 1
ATOM 2304 C CA . GLY A 1 292 ? 31.109 10.023 4.414 1 57.47 292 GLY A CA 1
ATOM 2305 C C . GLY A 1 292 ? 30.484 9.688 5.758 1 57.47 292 GLY A C 1
ATOM 2306 O O . GLY A 1 292 ? 31.203 9.367 6.711 1 57.47 292 GLY A O 1
ATOM 2307 N N . GLU A 1 293 ? 29.297 10.039 5.934 1 51.75 293 GLU A N 1
ATOM 2308 C CA . GLU A 1 293 ? 28.734 9.883 7.277 1 51.75 293 GLU A CA 1
ATOM 2309 C C . GLU A 1 293 ? 28.078 8.523 7.453 1 51.75 293 GLU A C 1
ATOM 2311 O O . GLU A 1 293 ? 27.438 8.266 8.469 1 51.75 293 GLU A O 1
ATOM 2316 N N . LEU A 1 294 ? 27.953 7.754 6.441 1 49.19 294 LEU A N 1
ATOM 2317 C CA . LEU A 1 294 ? 27.422 6.418 6.711 1 49.19 294 LEU A CA 1
ATOM 2318 C C . LEU A 1 294 ? 28.406 5.605 7.543 1 49.19 294 LEU A C 1
ATOM 2320 O O . LEU A 1 294 ? 28.266 4.387 7.66 1 49.19 294 LEU A O 1
ATOM 2324 N N . ASP A 1 295 ? 29.5 6.133 8.141 1 37.62 295 ASP A N 1
ATOM 2325 C CA . ASP A 1 295 ? 30.422 5.375 8.977 1 37.62 295 ASP A CA 1
ATOM 2326 C C . ASP A 1 295 ? 29.766 4.949 10.281 1 37.62 295 ASP A C 1
ATOM 2328 O O . ASP A 1 295 ? 29.078 5.746 10.93 1 37.62 295 ASP A O 1
ATOM 2332 N N . MET B 1 1 ? 10 -35.125 -11.578 1 44.31 1 MET B N 1
ATOM 2333 C CA . MET B 1 1 ? 11.062 -34.188 -11.922 1 44.31 1 MET B CA 1
ATOM 2334 C C . MET B 1 1 ? 10.75 -33.438 -13.219 1 44.31 1 MET B C 1
ATOM 2336 O O . MET B 1 1 ? 10.992 -32.219 -13.328 1 44.31 1 MET B O 1
ATOM 2340 N N . ALA B 1 2 ? 10.336 -34.094 -14.344 1 52.22 2 ALA B N 1
ATOM 2341 C CA . ALA B 1 2 ? 9.984 -33.562 -15.656 1 52.22 2 ALA B CA 1
ATOM 2342 C C . ALA B 1 2 ? 8.812 -32.562 -15.555 1 52.22 2 ALA B C 1
ATOM 2344 O O . ALA B 1 2 ? 8.82 -31.516 -16.203 1 52.22 2 ALA B O 1
ATOM 2345 N N . ASP B 1 3 ? 7.984 -32.844 -14.484 1 74.31 3 ASP B N 1
ATOM 2346 C CA . ASP B 1 3 ? 6.746 -32.094 -14.312 1 74.31 3 ASP B CA 1
ATOM 2347 C C . ASP B 1 3 ? 6.996 -30.797 -13.562 1 74.31 3 ASP B C 1
ATOM 2349 O O . ASP B 1 3 ? 6.48 -29.75 -13.938 1 74.31 3 ASP B O 1
ATOM 2353 N N . ASP B 1 4 ? 8.086 -30.812 -12.836 1 73.06 4 ASP B N 1
ATOM 2354 C CA . ASP B 1 4 ? 8.43 -29.625 -12.055 1 73.06 4 ASP B CA 1
ATOM 2355 C C . ASP B 1 4 ? 9.078 -28.562 -12.938 1 73.06 4 ASP B C 1
ATOM 2357 O O . ASP B 1 4 ? 8.711 -27.391 -12.867 1 73.06 4 ASP B O 1
ATOM 2361 N N . SER B 1 5 ? 9.961 -29 -13.773 1 78.88 5 SER B N 1
ATOM 2362 C CA . SER B 1 5 ? 10.641 -28.094 -14.695 1 78.88 5 SER B CA 1
ATOM 2363 C C . SER B 1 5 ? 9.672 -27.516 -15.719 1 78.88 5 SER B C 1
ATOM 2365 O O . SER B 1 5 ? 9.805 -26.359 -16.109 1 78.88 5 SER B O 1
ATOM 2367 N N . GLN B 1 6 ? 8.695 -28.297 -15.953 1 87.06 6 GLN B N 1
ATOM 2368 C CA . GLN B 1 6 ? 7.715 -27.859 -16.938 1 87.06 6 GLN B CA 1
ATOM 2369 C C . GLN B 1 6 ? 6.855 -26.719 -16.375 1 87.06 6 GLN B C 1
ATOM 2371 O O . GLN B 1 6 ? 6.516 -25.781 -17.094 1 87.06 6 GLN B O 1
ATOM 2376 N N . ASN B 1 7 ? 6.574 -26.797 -15.117 1 90.88 7 ASN B N 1
ATOM 2377 C CA . ASN B 1 7 ? 5.754 -25.766 -14.5 1 90.88 7 ASN B CA 1
ATOM 2378 C C . ASN B 1 7 ? 6.48 -24.422 -14.445 1 90.88 7 ASN B C 1
ATOM 2380 O O . ASN B 1 7 ? 5.891 -23.391 -14.734 1 90.88 7 ASN B O 1
ATOM 2384 N N . THR B 1 8 ? 7.723 -24.469 -14.109 1 94.38 8 THR B N 1
ATOM 2385 C CA . THR B 1 8 ? 8.516 -23.25 -14.094 1 94.38 8 THR B CA 1
ATOM 2386 C C . THR B 1 8 ? 8.664 -22.672 -15.492 1 94.38 8 THR B C 1
ATOM 2388 O O . THR B 1 8 ? 8.641 -21.453 -15.68 1 94.38 8 THR B O 1
ATOM 2391 N N . GLN B 1 9 ? 8.844 -23.547 -16.469 1 93.44 9 GLN B N 1
ATOM 2392 C CA . GLN B 1 9 ? 8.922 -23.094 -17.844 1 93.44 9 GLN B CA 1
ATOM 2393 C C . GLN B 1 9 ? 7.633 -22.406 -18.281 1 93.44 9 GLN B C 1
ATOM 2395 O O . GLN B 1 9 ? 7.664 -21.438 -19.031 1 93.44 9 GLN B O 1
ATOM 2400 N N . THR B 1 10 ? 6.555 -22.953 -17.844 1 92.69 10 THR B N 1
ATOM 2401 C CA . THR B 1 10 ? 5.27 -22.312 -18.125 1 92.69 10 THR B CA 1
ATOM 2402 C C . THR B 1 10 ? 5.219 -20.906 -17.562 1 92.69 10 THR B C 1
ATOM 2404 O O . THR B 1 10 ? 4.715 -19.984 -18.203 1 92.69 10 THR B O 1
ATOM 2407 N N . LEU B 1 11 ? 5.746 -20.719 -16.344 1 95.06 11 LEU B N 1
ATOM 2408 C CA . LEU B 1 11 ? 5.832 -19.406 -15.727 1 95.06 11 LEU B CA 1
ATOM 2409 C C . LEU B 1 11 ? 6.711 -18.469 -16.547 1 95.06 11 LEU B C 1
ATOM 2411 O O . LEU B 1 11 ? 6.344 -17.328 -16.797 1 95.06 11 LEU B O 1
ATOM 2415 N N . LEU B 1 12 ? 7.859 -18.953 -16.984 1 96.31 12 LEU B N 1
ATOM 2416 C CA . LEU B 1 12 ? 8.781 -18.141 -17.781 1 96.31 12 LEU B CA 1
ATOM 2417 C C . LEU B 1 12 ? 8.133 -17.734 -19.094 1 96.31 12 LEU B C 1
ATOM 2419 O O . LEU B 1 12 ? 8.305 -16.594 -19.531 1 96.31 12 LEU B O 1
ATOM 2423 N N . LYS B 1 13 ? 7.398 -18.641 -19.703 1 94.06 13 LYS B N 1
ATOM 2424 C CA . LYS B 1 13 ? 6.684 -18.312 -20.938 1 94.06 13 LYS B CA 1
ATOM 2425 C C . LYS B 1 13 ? 5.609 -17.266 -20.688 1 94.06 13 LYS B C 1
ATOM 2427 O O . LYS B 1 13 ? 5.418 -16.359 -21.5 1 94.06 13 LYS B O 1
ATOM 2432 N N . LEU B 1 14 ? 4.949 -17.453 -19.609 1 94.44 14 LEU B N 1
ATOM 2433 C CA . LEU B 1 14 ? 3.924 -16.5 -19.188 1 94.44 14 LEU B CA 1
ATOM 2434 C C . LEU B 1 14 ? 4.512 -15.102 -19.031 1 94.44 14 LEU B C 1
ATOM 2436 O O . LEU B 1 14 ? 3.867 -14.109 -19.375 1 94.44 14 LEU B O 1
ATOM 2440 N N . LEU B 1 15 ? 5.707 -14.969 -18.484 1 96.38 15 LEU B N 1
ATOM 2441 C CA . LEU B 1 15 ? 6.355 -13.695 -18.203 1 96.38 15 LEU B CA 1
ATOM 2442 C C . LEU B 1 15 ? 7.051 -13.156 -19.453 1 96.38 15 LEU B C 1
ATOM 2444 O O . LEU B 1 15 ? 7.609 -12.055 -19.438 1 96.38 15 LEU B O 1
ATOM 2448 N N . ASP B 1 16 ? 7.043 -13.953 -20.484 1 94.94 16 ASP B N 1
ATOM 2449 C CA . ASP B 1 16 ? 7.633 -13.5 -21.75 1 94.94 16 ASP B CA 1
ATOM 2450 C C . ASP B 1 16 ? 6.598 -12.789 -22.609 1 94.94 16 ASP B C 1
ATOM 2452 O O . ASP B 1 16 ? 5.895 -13.43 -23.391 1 94.94 16 ASP B O 1
ATOM 2456 N N . LEU B 1 17 ? 6.547 -11.5 -22.516 1 95.5 17 LEU B N 1
ATOM 2457 C CA . LEU B 1 17 ? 5.57 -10.695 -23.234 1 95.5 17 LEU B CA 1
ATOM 2458 C C . LEU B 1 17 ? 6.066 -10.375 -24.641 1 95.5 17 LEU B C 1
ATOM 2460 O O . LEU B 1 17 ? 7.27 -10.219 -24.859 1 95.5 17 LEU B O 1
ATOM 2464 N N . ASN B 1 18 ? 5.152 -10.242 -25.516 1 88.88 18 ASN B N 1
ATOM 2465 C CA . ASN B 1 18 ? 5.484 -9.797 -26.859 1 88.88 18 ASN B CA 1
ATOM 2466 C C . ASN B 1 18 ? 5.371 -8.281 -27 1 88.88 18 ASN B C 1
ATOM 2468 O O . ASN B 1 18 ? 4.293 -7.719 -26.797 1 88.88 18 ASN B O 1
ATOM 2472 N N . GLY B 1 19 ? 6.566 -7.695 -27.266 1 82.44 19 GLY B N 1
ATOM 2473 C CA . GLY B 1 19 ? 6.535 -6.27 -27.562 1 82.44 19 GLY B CA 1
ATOM 2474 C C . GLY B 1 19 ? 5.965 -5.957 -28.922 1 82.44 19 GLY B C 1
ATOM 2475 O O . GLY B 1 19 ? 6.266 -6.645 -29.906 1 82.44 19 GLY B O 1
ATOM 2476 N N . MET B 1 20 ? 5.066 -5.066 -28.891 1 72.25 20 MET B N 1
ATOM 2477 C CA . MET B 1 20 ? 4.523 -4.691 -30.188 1 72.25 20 MET B CA 1
ATOM 2478 C C . MET B 1 20 ? 5.23 -3.461 -30.75 1 72.25 20 MET B C 1
ATOM 2480 O O . MET B 1 20 ? 5.777 -2.658 -29.984 1 72.25 20 MET B O 1
ATOM 2484 N N . GLU B 1 21 ? 5.285 -3.375 -31.984 1 76.19 21 GLU B N 1
ATOM 2485 C CA . GLU B 1 21 ? 5.758 -2.158 -32.625 1 76.19 21 GLU B CA 1
ATOM 2486 C C . GLU B 1 21 ? 4.762 -1.014 -32.438 1 76.19 21 GLU B C 1
ATOM 2488 O O . GLU B 1 21 ? 5.133 0.158 -32.562 1 76.19 21 GLU B O 1
ATOM 2493 N N . ALA B 1 22 ? 3.607 -1.438 -32.062 1 75.19 22 ALA B N 1
ATOM 2494 C CA . ALA B 1 22 ? 2.57 -0.427 -31.859 1 75.19 22 ALA B CA 1
ATOM 2495 C C . ALA B 1 22 ? 2.828 0.4 -30.609 1 75.19 22 ALA B C 1
ATOM 2497 O O . ALA B 1 22 ? 3.26 -0.133 -29.594 1 75.19 22 ALA B O 1
ATOM 2498 N N . ARG B 1 23 ? 2.82 1.755 -30.812 1 79 23 ARG B N 1
ATOM 2499 C CA . ARG B 1 23 ? 2.963 2.691 -29.688 1 79 23 ARG B CA 1
ATOM 2500 C C . ARG B 1 23 ? 1.932 3.811 -29.781 1 79 23 ARG B C 1
ATOM 2502 O O . ARG B 1 23 ? 1.641 4.309 -30.875 1 79 23 ARG B O 1
ATOM 2509 N N . THR B 1 24 ? 1.271 4.008 -28.688 1 84.88 24 THR B N 1
ATOM 2510 C CA . THR B 1 24 ? 0.497 5.23 -28.5 1 84.88 24 THR B CA 1
ATOM 2511 C C . THR B 1 24 ? 1.207 6.176 -27.547 1 84.88 24 THR B C 1
ATOM 2513 O O . THR B 1 24 ? 2.414 6.398 -27.656 1 84.88 24 THR B O 1
ATOM 2516 N N . ASP B 1 25 ? 0.456 6.773 -26.656 1 86.31 25 ASP B N 1
ATOM 2517 C CA . ASP B 1 25 ? 1.089 7.473 -25.547 1 86.31 25 ASP B CA 1
ATOM 2518 C C . ASP B 1 25 ? 1.59 6.492 -24.5 1 86.31 25 ASP B C 1
ATOM 2520 O O . ASP B 1 25 ? 2.275 6.883 -23.547 1 86.31 25 ASP B O 1
ATOM 2524 N N . GLU B 1 26 ? 1.304 5.195 -24.938 1 93.75 26 GLU B N 1
ATOM 2525 C CA . GLU B 1 26 ? 1.75 4.113 -24.062 1 93.75 26 GLU B CA 1
ATOM 2526 C C . GLU B 1 26 ? 2.623 3.119 -24.828 1 93.75 26 GLU B C 1
ATOM 2528 O O . GLU B 1 26 ? 2.471 2.953 -26.031 1 93.75 26 GLU B O 1
ATOM 2533 N N . ASP B 1 27 ? 3.604 2.523 -24.188 1 95.12 27 ASP B N 1
ATOM 2534 C CA . ASP B 1 27 ? 4.234 1.316 -24.719 1 95.12 27 ASP B CA 1
ATOM 2535 C C . ASP B 1 27 ? 3.297 0.116 -24.609 1 95.12 27 ASP B C 1
ATOM 2537 O O . ASP B 1 27 ? 2.662 -0.091 -23.578 1 95.12 27 ASP B O 1
ATOM 2541 N N . ILE B 1 28 ? 3.211 -0.659 -25.688 1 96.38 28 ILE B N 1
ATOM 2542 C CA . ILE B 1 28 ? 2.203 -1.713 -25.719 1 96.38 28 ILE B CA 1
ATOM 2543 C C . ILE B 1 28 ? 2.885 -3.078 -25.75 1 96.38 28 ILE B C 1
ATOM 2545 O O . ILE B 1 28 ? 3.814 -3.299 -26.531 1 96.38 28 ILE B O 1
ATOM 2549 N N . PHE B 1 29 ? 2.445 -3.945 -24.859 1 96.56 29 PHE B N 1
ATOM 2550 C CA . PHE B 1 29 ? 2.855 -5.344 -24.828 1 96.56 29 PHE B CA 1
ATOM 2551 C C . PHE B 1 29 ? 1.64 -6.266 -24.828 1 96.56 29 PHE B C 1
ATOM 2553 O O . PHE B 1 29 ? 0.531 -5.836 -24.484 1 96.56 29 PHE B O 1
ATOM 2560 N N . VAL B 1 30 ? 1.837 -7.523 -25.234 1 95.31 30 VAL B N 1
ATOM 2561 C CA . VAL B 1 30 ? 0.754 -8.5 -25.234 1 95.31 30 VAL B CA 1
ATOM 2562 C C . VAL B 1 30 ? 1.217 -9.781 -24.547 1 95.31 30 VAL B C 1
ATOM 2564 O O . VAL B 1 30 ? 2.322 -10.266 -24.797 1 95.31 30 VAL B O 1
ATOM 2567 N N . GLY B 1 31 ? 0.453 -10.18 -23.641 1 92.94 31 GLY B N 1
ATOM 2568 C CA . GLY B 1 31 ? 0.708 -11.438 -22.953 1 92.94 31 GLY B CA 1
ATOM 2569 C C . GLY B 1 31 ? -0.386 -12.469 -23.172 1 92.94 31 GLY B C 1
ATOM 2570 O O . GLY B 1 31 ? -1.534 -12.109 -23.438 1 92.94 31 GLY B O 1
ATOM 2571 N N . HIS B 1 32 ? 0.055 -13.727 -23.078 1 85.69 32 HIS B N 1
ATOM 2572 C CA . HIS B 1 32 ? -0.898 -14.828 -23.188 1 85.69 32 HIS B CA 1
ATOM 2573 C C . HIS B 1 32 ? -1.148 -15.484 -21.828 1 85.69 32 HIS B C 1
ATOM 2575 O O . HIS B 1 32 ? -0.318 -15.383 -20.922 1 85.69 32 HIS B O 1
ATOM 2581 N N . THR B 1 33 ? -2.352 -16.016 -21.75 1 81.88 33 THR B N 1
ATOM 2582 C CA . THR B 1 33 ? -2.73 -16.766 -20.562 1 81.88 33 THR B CA 1
ATOM 2583 C C . THR B 1 33 ? -2.682 -18.266 -20.828 1 81.88 33 THR B C 1
ATOM 2585 O O . THR B 1 33 ? -3.348 -18.766 -21.75 1 81.88 33 THR B O 1
ATOM 2588 N N . PRO B 1 34 ? -1.812 -18.922 -20.094 1 77.5 34 PRO B N 1
ATOM 2589 C CA . PRO B 1 34 ? -1.854 -20.375 -20.219 1 77.5 34 PRO B CA 1
ATOM 2590 C C . PRO B 1 34 ? -3.201 -20.969 -19.812 1 77.5 34 PRO B C 1
ATOM 2592 O O . PRO B 1 34 ? -4.012 -20.281 -19.188 1 77.5 34 PRO B O 1
ATOM 2595 N N . HIS B 1 35 ? -3.414 -22.156 -20.234 1 72.38 35 HIS B N 1
ATOM 2596 C CA . HIS B 1 35 ? -4.656 -22.844 -19.891 1 72.38 35 HIS B CA 1
ATOM 2597 C C . HIS B 1 35 ? -4.875 -22.844 -18.391 1 72.38 35 HIS B C 1
ATOM 2599 O O . HIS B 1 35 ? -3.949 -23.109 -17.609 1 72.38 35 HIS B O 1
ATOM 2605 N N . GLN B 1 36 ? -6.012 -22.406 -17.969 1 72.06 36 GLN B N 1
ATOM 2606 C CA . GLN B 1 36 ? -6.43 -22.406 -16.578 1 72.06 36 GLN B CA 1
ATOM 2607 C C . GLN B 1 36 ? -7.773 -23.109 -16.406 1 72.06 36 GLN B C 1
ATOM 2609 O O . GLN B 1 36 ? -8.625 -23.062 -17.297 1 72.06 36 GLN B O 1
ATOM 2614 N N . SER B 1 37 ? -7.797 -23.844 -15.258 1 69.19 37 SER B N 1
ATOM 2615 C CA . SER B 1 37 ? -9.047 -24.531 -14.953 1 69.19 37 SER B CA 1
ATOM 2616 C C . SER B 1 37 ? -10.172 -23.547 -14.672 1 69.19 37 SER B C 1
ATOM 2618 O O . SER B 1 37 ? -11.328 -23.812 -14.984 1 69.19 37 SER B O 1
ATOM 2620 N N . ARG B 1 38 ? -9.805 -22.422 -14.039 1 75.88 38 ARG B N 1
ATOM 2621 C CA . ARG B 1 38 ? -10.805 -21.406 -13.727 1 75.88 38 ARG B CA 1
ATOM 2622 C C . ARG B 1 38 ? -10.953 -20.422 -14.883 1 75.88 38 ARG B C 1
ATOM 2624 O O . ARG B 1 38 ? -9.977 -20.094 -15.562 1 75.88 38 ARG B O 1
ATOM 2631 N N . PRO B 1 39 ? -12.133 -19.984 -15.031 1 78.44 39 PRO B N 1
ATOM 2632 C CA . PRO B 1 39 ? -12.383 -19.047 -16.141 1 78.44 39 PRO B CA 1
ATOM 2633 C C . PRO B 1 39 ? -11.797 -17.672 -15.883 1 78.44 39 PRO B C 1
ATOM 2635 O O . PRO B 1 39 ? -11.672 -16.859 -16.812 1 78.44 39 PRO B O 1
ATOM 2638 N N . ARG B 1 40 ? -11.367 -17.391 -14.727 1 89 40 ARG B N 1
ATOM 2639 C CA . ARG B 1 40 ? -10.828 -16.078 -14.414 1 89 40 ARG B CA 1
ATOM 2640 C C . ARG B 1 40 ? -9.305 -16.125 -14.312 1 89 40 ARG B C 1
ATOM 2642 O O . ARG B 1 40 ? -8.742 -17.062 -13.758 1 89 40 ARG B O 1
ATOM 2649 N N . VAL B 1 41 ? -8.719 -15.094 -14.891 1 92.94 41 VAL B N 1
ATOM 2650 C CA . VAL B 1 41 ? -7.258 -15.008 -14.852 1 92.94 41 VAL B CA 1
ATOM 2651 C C . VAL B 1 41 ? -6.785 -14.844 -13.414 1 92.94 41 VAL B C 1
ATOM 2653 O O . VAL B 1 41 ? -7.363 -14.07 -12.648 1 92.94 41 VAL B O 1
ATOM 2656 N N . PHE B 1 42 ? -5.797 -15.625 -13.055 1 93.19 42 PHE B N 1
ATOM 2657 C CA . PHE B 1 42 ? -5.168 -15.5 -11.742 1 93.19 42 PHE B CA 1
ATOM 2658 C C . PHE B 1 42 ? -4.543 -14.117 -11.57 1 93.19 42 PHE B C 1
ATOM 2660 O O . PHE B 1 42 ? -3.76 -13.68 -12.414 1 93.19 42 PHE B O 1
ATOM 2667 N N . GLY B 1 43 ? -4.887 -13.414 -10.477 1 95.62 43 GLY B N 1
ATOM 2668 C CA . GLY B 1 43 ? -4.395 -12.07 -10.242 1 95.62 43 GLY B CA 1
ATOM 2669 C C . GLY B 1 43 ? -2.883 -11.969 -10.289 1 95.62 43 GLY B C 1
ATOM 2670 O O . GLY B 1 43 ? -2.334 -11.008 -10.828 1 95.62 43 GLY B O 1
ATOM 2671 N N . GLY B 1 44 ? -2.227 -12.969 -9.688 1 97.06 44 GLY B N 1
ATOM 2672 C CA . GLY B 1 44 ? -0.772 -13 -9.695 1 97.06 44 GLY B CA 1
ATOM 2673 C C . GLY B 1 44 ? -0.179 -12.984 -11.094 1 97.06 44 GLY B C 1
ATOM 2674 O O . GLY B 1 44 ? 0.886 -12.398 -11.312 1 97.06 44 GLY B O 1
ATOM 2675 N N . GLN B 1 45 ? -0.836 -13.641 -12 1 96.31 45 GLN B N 1
ATOM 2676 C CA . GLN B 1 45 ? -0.377 -13.617 -13.383 1 96.31 45 GLN B CA 1
ATOM 2677 C C . GLN B 1 45 ? -0.357 -12.195 -13.93 1 96.31 45 GLN B C 1
ATOM 2679 O O . GLN B 1 45 ? 0.638 -11.766 -14.516 1 96.31 45 GLN B O 1
ATOM 2684 N N . VAL B 1 46 ? -1.457 -11.461 -13.742 1 97.81 46 VAL B N 1
ATOM 2685 C CA . VAL B 1 46 ? -1.565 -10.109 -14.273 1 97.81 46 VAL B CA 1
ATOM 2686 C C . VAL B 1 46 ? -0.521 -9.203 -13.617 1 97.81 46 VAL B C 1
ATOM 2688 O O . VAL B 1 46 ? 0.091 -8.367 -14.281 1 97.81 46 VAL B O 1
ATOM 2691 N N . LEU B 1 47 ? -0.293 -9.414 -12.328 1 98.56 47 LEU B N 1
ATOM 2692 C CA . LEU B 1 47 ? 0.717 -8.641 -11.609 1 98.56 47 LEU B CA 1
ATOM 2693 C C . LEU B 1 47 ? 2.105 -8.898 -12.18 1 98.56 47 LEU B C 1
ATOM 2695 O O . LEU B 1 47 ? 2.828 -7.961 -12.523 1 98.56 47 LEU B O 1
ATOM 2699 N N . GLY B 1 48 ? 2.471 -10.18 -12.25 1 98.62 48 GLY B N 1
ATOM 2700 C CA . GLY B 1 48 ? 3.779 -10.539 -12.781 1 98.62 48 GLY B CA 1
ATOM 2701 C C . GLY B 1 48 ? 4.031 -10 -14.172 1 98.62 48 GLY B C 1
ATOM 2702 O O . GLY B 1 48 ? 5.098 -9.445 -14.453 1 98.62 48 GLY B O 1
ATOM 2703 N N . GLN B 1 49 ? 3.043 -10.141 -15.039 1 98.44 49 GLN B N 1
ATOM 2704 C CA . GLN B 1 49 ? 3.16 -9.656 -16.406 1 98.44 49 GLN B CA 1
ATOM 2705 C C . GLN B 1 49 ? 3.254 -8.133 -16.453 1 98.44 49 GLN B C 1
ATOM 2707 O O . GLN B 1 49 ? 3.998 -7.574 -17.266 1 98.44 49 GLN B O 1
ATOM 2712 N N . SER B 1 50 ? 2.496 -7.469 -15.625 1 98.75 50 SER B N 1
ATOM 2713 C CA . SER B 1 50 ? 2.557 -6.012 -15.547 1 98.75 50 SER B CA 1
ATOM 2714 C C . SER B 1 50 ? 3.943 -5.539 -15.117 1 98.75 50 SER B C 1
ATOM 2716 O O . SER B 1 50 ? 4.453 -4.543 -15.633 1 98.75 50 SER B O 1
ATOM 2718 N N . VAL B 1 51 ? 4.508 -6.246 -14.172 1 98.75 51 VAL B N 1
ATOM 2719 C CA . VAL B 1 51 ? 5.855 -5.918 -13.711 1 98.75 51 VAL B CA 1
ATOM 2720 C C . VAL B 1 51 ? 6.836 -6.027 -14.875 1 98.75 51 VAL B C 1
ATOM 2722 O O . VAL B 1 51 ? 7.664 -5.137 -15.086 1 98.75 51 VAL B O 1
ATOM 2725 N N . ILE B 1 52 ? 6.715 -7.07 -15.633 1 98.31 52 ILE B N 1
ATOM 2726 C CA . ILE B 1 52 ? 7.609 -7.273 -16.766 1 98.31 52 ILE B CA 1
ATOM 2727 C C . ILE B 1 52 ? 7.395 -6.168 -17.797 1 98.31 52 ILE B C 1
ATOM 2729 O O . ILE B 1 52 ? 8.359 -5.578 -18.297 1 98.31 52 ILE B O 1
ATOM 2733 N N . ALA B 1 53 ? 6.129 -5.895 -18.156 1 98.19 53 ALA B N 1
ATOM 2734 C CA . ALA B 1 53 ? 5.828 -4.848 -19.141 1 98.19 53 ALA B CA 1
ATOM 2735 C C . ALA B 1 53 ? 6.465 -3.521 -18.734 1 98.19 53 ALA B C 1
ATOM 2737 O O . ALA B 1 53 ? 7.113 -2.863 -19.547 1 98.19 53 ALA B O 1
ATOM 2738 N N . ALA B 1 54 ? 6.293 -3.133 -17.5 1 98.44 54 ALA B N 1
ATOM 2739 C CA . ALA B 1 54 ? 6.867 -1.887 -17 1 98.44 54 ALA B CA 1
ATOM 2740 C C . ALA B 1 54 ? 8.391 -1.928 -17.047 1 98.44 54 ALA B C 1
ATOM 2742 O O . ALA B 1 54 ? 9.031 -0.956 -17.453 1 98.44 54 ALA B O 1
ATOM 2743 N N . THR B 1 55 ? 8.961 -3.045 -16.625 1 98.12 55 THR B N 1
ATOM 2744 C CA . THR B 1 55 ? 10.414 -3.213 -16.547 1 98.12 55 THR B CA 1
ATOM 2745 C C . THR B 1 55 ? 11.055 -3.02 -17.922 1 98.12 55 THR B C 1
ATOM 2747 O O . THR B 1 55 ? 12.141 -2.451 -18.016 1 98.12 55 THR B O 1
ATOM 2750 N N . ARG B 1 56 ? 10.406 -3.389 -18.922 1 96.62 56 ARG B N 1
ATOM 2751 C CA . ARG B 1 56 ? 10.938 -3.316 -20.266 1 96.62 56 ARG B CA 1
ATOM 2752 C C . ARG B 1 56 ? 10.984 -1.874 -20.766 1 96.62 56 ARG B C 1
ATOM 2754 O O . ARG B 1 56 ? 11.57 -1.59 -21.812 1 96.62 56 ARG B O 1
ATOM 2761 N N . THR B 1 57 ? 10.414 -0.952 -20.062 1 96.38 57 THR B N 1
ATOM 2762 C CA . THR B 1 57 ? 10.352 0.437 -20.516 1 96.38 57 THR B CA 1
ATOM 2763 C C . THR B 1 57 ? 11.281 1.312 -19.672 1 96.38 57 THR B C 1
ATOM 2765 O O . THR B 1 57 ? 11.242 2.539 -19.781 1 96.38 57 THR B O 1
ATOM 2768 N N . VAL B 1 58 ? 12.055 0.758 -18.766 1 97.25 58 VAL B N 1
ATOM 2769 C CA . VAL B 1 58 ? 12.969 1.51 -17.906 1 97.25 58 VAL B CA 1
ATOM 2770 C C . VAL B 1 58 ? 14.406 1.111 -18.219 1 97.25 58 VAL B C 1
ATOM 2772 O O . VAL B 1 58 ? 14.656 0.04 -18.781 1 97.25 58 VAL B O 1
ATOM 2775 N N . PRO B 1 59 ? 15.375 2.031 -17.875 1 94.31 59 PRO B N 1
ATOM 2776 C CA . PRO B 1 59 ? 16.781 1.648 -18.031 1 94.31 59 PRO B CA 1
ATOM 2777 C C . PRO B 1 59 ? 17.125 0.348 -17.297 1 94.31 59 PRO B C 1
ATOM 2779 O O . PRO B 1 59 ? 16.594 0.088 -16.219 1 94.31 59 PRO B O 1
ATOM 2782 N N . GLU B 1 60 ? 18.031 -0.396 -17.844 1 92.69 60 GLU B N 1
ATOM 2783 C CA . GLU B 1 60 ? 18.359 -1.737 -17.375 1 92.69 60 GLU B CA 1
ATOM 2784 C C . GLU B 1 60 ? 18.922 -1.696 -15.961 1 92.69 60 GLU B C 1
ATOM 2786 O O . GLU B 1 60 ? 18.844 -2.68 -15.219 1 92.69 60 GLU B O 1
ATOM 2791 N N . ASP B 1 61 ? 19.453 -0.62 -15.609 1 93.81 61 ASP B N 1
ATOM 2792 C CA . ASP B 1 61 ? 20.109 -0.535 -14.305 1 93.81 61 ASP B CA 1
ATOM 2793 C C . ASP B 1 61 ? 19.094 -0.168 -13.219 1 93.81 61 ASP B C 1
ATOM 2795 O O . ASP B 1 61 ? 19.453 -0.085 -12.039 1 93.81 61 ASP B O 1
ATOM 2799 N N . ARG B 1 62 ? 17.859 0.043 -13.562 1 97.12 62 ARG B N 1
ATOM 2800 C CA . ARG B 1 62 ? 16.828 0.349 -12.578 1 97.12 62 ARG B CA 1
ATOM 2801 C C . ARG B 1 62 ? 15.945 -0.864 -12.32 1 97.12 62 ARG B C 1
ATOM 2803 O O . ARG B 1 62 ? 15.383 -1.436 -13.258 1 97.12 62 ARG B O 1
ATOM 2810 N N . GLN B 1 63 ? 15.875 -1.223 -11.125 1 97.69 63 GLN B N 1
ATOM 2811 C CA . GLN B 1 63 ? 15.039 -2.344 -10.727 1 97.69 63 GLN B CA 1
ATOM 2812 C C . GLN B 1 63 ? 13.766 -1.856 -10.031 1 97.69 63 GLN B C 1
ATOM 2814 O O . GLN B 1 63 ? 13.766 -0.812 -9.383 1 97.69 63 GLN B O 1
ATOM 2819 N N . ILE B 1 64 ? 12.727 -2.615 -10.234 1 98.75 64 ILE B N 1
ATOM 2820 C CA . ILE B 1 64 ? 11.477 -2.281 -9.555 1 98.75 64 ILE B CA 1
ATOM 2821 C C . ILE B 1 64 ? 11.656 -2.41 -8.047 1 98.75 64 ILE B C 1
ATOM 2823 O O . ILE B 1 64 ? 12.242 -3.383 -7.566 1 98.75 64 ILE B O 1
ATOM 2827 N N . HIS B 1 65 ? 11.133 -1.394 -7.293 1 98.69 65 HIS B N 1
ATOM 2828 C CA . HIS B 1 65 ? 11.234 -1.494 -5.844 1 98.69 65 HIS B CA 1
ATOM 2829 C C . HIS B 1 65 ? 9.859 -1.369 -5.188 1 98.69 65 HIS B C 1
ATOM 2831 O O . HIS B 1 65 ? 9.711 -1.644 -3.996 1 98.69 65 HIS B O 1
ATOM 2837 N N . SER B 1 66 ? 8.852 -1.011 -5.93 1 98.81 66 SER B N 1
ATOM 2838 C CA . SER B 1 66 ? 7.5 -1.02 -5.387 1 98.81 66 SER B CA 1
ATOM 2839 C C . SER B 1 66 ? 6.461 -1.05 -6.504 1 98.81 66 SER B C 1
ATOM 2841 O O . SER B 1 66 ? 6.723 -0.592 -7.617 1 98.81 66 SER B O 1
ATOM 2843 N N . MET B 1 67 ? 5.32 -1.593 -6.203 1 98.81 67 MET B N 1
ATOM 2844 C CA . MET B 1 67 ? 4.152 -1.562 -7.078 1 98.81 67 MET B CA 1
ATOM 2845 C C . MET B 1 67 ? 2.863 -1.516 -6.262 1 98.81 67 MET B C 1
ATOM 2847 O O . MET B 1 67 ? 2.797 -2.078 -5.168 1 98.81 67 MET B O 1
ATOM 2851 N N . HIS B 1 68 ? 1.906 -0.827 -6.734 1 98.56 68 HIS B N 1
ATOM 2852 C CA . HIS B 1 68 ? 0.548 -0.796 -6.203 1 98.56 68 HIS B CA 1
ATOM 2853 C C . HIS B 1 68 ? -0.482 -0.963 -7.316 1 98.56 68 HIS B C 1
ATOM 2855 O O . HIS B 1 68 ? -0.537 -0.153 -8.242 1 98.56 68 HIS B O 1
ATOM 2861 N N . GLY B 1 69 ? -1.299 -1.979 -7.203 1 98.19 69 GLY B N 1
ATOM 2862 C CA . GLY B 1 69 ? -2.266 -2.27 -8.25 1 98.19 69 GLY B CA 1
ATOM 2863 C C . GLY B 1 69 ? -3.672 -2.475 -7.723 1 98.19 69 GLY B C 1
ATOM 2864 O O . GLY B 1 69 ? -3.857 -2.883 -6.574 1 98.19 69 GLY B O 1
ATOM 2865 N N . TYR B 1 70 ? -4.656 -2.143 -8.547 1 98.62 70 TYR B N 1
ATOM 2866 C CA . TYR B 1 70 ? -6.062 -2.414 -8.273 1 98.62 70 TYR B CA 1
ATOM 2867 C C . TYR B 1 70 ? -6.648 -3.35 -9.328 1 98.62 70 TYR B C 1
ATOM 2869 O O . TYR B 1 70 ? -6.543 -3.09 -10.523 1 98.62 70 TYR B O 1
ATOM 2877 N N . PHE B 1 71 ? -7.219 -4.434 -8.859 1 98.06 71 PHE B N 1
ATOM 2878 C CA . PHE B 1 71 ? -7.984 -5.324 -9.727 1 98.06 71 PHE B CA 1
ATOM 2879 C C . PHE B 1 71 ? -9.359 -4.738 -10.023 1 98.06 71 PHE B C 1
ATOM 2881 O O . PHE B 1 71 ? -10.203 -4.625 -9.125 1 98.06 71 PHE B O 1
ATOM 2888 N N . LEU B 1 72 ? -9.641 -4.473 -11.273 1 97.75 72 LEU B N 1
ATOM 2889 C CA . LEU B 1 72 ? -10.812 -3.684 -11.625 1 97.75 72 LEU B CA 1
ATOM 2890 C C . LEU B 1 72 ? -11.922 -4.574 -12.188 1 97.75 72 LEU B C 1
ATOM 2892 O O . LEU B 1 72 ? -13.109 -4.289 -12 1 97.75 72 LEU B O 1
ATOM 2896 N N . ARG B 1 73 ? -11.523 -5.594 -12.93 1 96.44 73 ARG B N 1
ATOM 2897 C CA . ARG B 1 73 ? -12.43 -6.539 -13.57 1 96.44 73 ARG B CA 1
ATOM 2898 C C . ARG B 1 73 ? -11.812 -7.934 -13.625 1 96.44 73 ARG B C 1
ATOM 2900 O O . ARG B 1 73 ? -10.594 -8.078 -13.672 1 96.44 73 ARG B O 1
ATOM 2907 N N . PRO B 1 74 ? -12.727 -8.945 -13.555 1 94.25 74 PRO B N 1
ATOM 2908 C CA . PRO B 1 74 ? -12.18 -10.289 -13.758 1 94.25 74 PRO B CA 1
ATOM 2909 C C . PRO B 1 74 ? -11.57 -10.469 -15.141 1 94.25 74 PRO B C 1
ATOM 2911 O O . PRO B 1 74 ? -12.148 -10.039 -16.141 1 94.25 74 PRO B O 1
ATOM 2914 N N . GLY B 1 75 ? -10.406 -11.062 -15.188 1 94.56 75 GLY B N 1
ATOM 2915 C CA . GLY B 1 75 ? -9.797 -11.398 -16.453 1 94.56 75 GLY B CA 1
ATOM 2916 C C . GLY B 1 75 ? -10.406 -12.617 -17.125 1 94.56 75 GLY B C 1
ATOM 2917 O O . GLY B 1 75 ? -10.852 -13.539 -16.438 1 94.56 75 GLY B O 1
ATOM 2918 N N . ASP B 1 76 ? -10.398 -12.625 -18.406 1 94.31 76 ASP B N 1
ATOM 2919 C CA . ASP B 1 76 ? -10.867 -13.742 -19.234 1 94.31 76 ASP B CA 1
ATOM 2920 C C . ASP B 1 76 ? -9.695 -14.57 -19.75 1 94.31 76 ASP B C 1
ATOM 2922 O O . ASP B 1 76 ? -8.852 -14.07 -20.5 1 94.31 76 ASP B O 1
ATOM 2926 N N . THR B 1 77 ? -9.656 -15.859 -19.344 1 92.62 77 THR B N 1
ATOM 2927 C CA . THR B 1 77 ? -8.516 -16.719 -19.672 1 92.62 77 THR B CA 1
ATOM 2928 C C . THR B 1 77 ? -8.469 -17.016 -21.172 1 92.62 77 THR B C 1
ATOM 2930 O O . THR B 1 77 ? -7.469 -17.516 -21.672 1 92.62 77 THR B O 1
ATOM 2933 N N . HIS B 1 78 ? -9.477 -16.594 -21.938 1 91.19 78 HIS B N 1
ATOM 2934 C CA . HIS B 1 78 ? -9.562 -16.906 -23.359 1 91.19 78 HIS B CA 1
ATOM 2935 C C . HIS B 1 78 ? -9.195 -15.711 -24.219 1 91.19 78 HIS B C 1
ATOM 2937 O O . HIS B 1 78 ? -9.156 -15.797 -25.453 1 91.19 78 HIS B O 1
ATOM 2943 N N . VAL B 1 79 ? -8.953 -14.664 -23.625 1 92.25 79 VAL B N 1
ATOM 2944 C CA . VAL B 1 79 ? -8.617 -13.414 -24.312 1 92.25 79 VAL B CA 1
ATOM 2945 C C . VAL B 1 79 ? -7.215 -12.977 -23.906 1 92.25 79 VAL B C 1
ATOM 2947 O O . VAL B 1 79 ? -6.871 -12.969 -22.719 1 92.25 79 VAL B O 1
ATOM 2950 N N . PRO B 1 80 ? -6.395 -12.703 -24.906 1 93.56 80 PRO B N 1
ATOM 2951 C CA . PRO B 1 80 ? -5.082 -12.164 -24.531 1 93.56 80 PRO B CA 1
ATOM 2952 C C . PRO B 1 80 ? -5.176 -10.875 -23.719 1 93.56 80 PRO B C 1
ATOM 2954 O O . PRO B 1 80 ? -6.191 -10.172 -23.797 1 93.56 80 PRO B O 1
ATOM 2957 N N . ILE B 1 81 ? -4.145 -10.617 -22.969 1 96.19 81 ILE B N 1
ATOM 2958 C CA . ILE B 1 81 ? -4.102 -9.398 -22.172 1 96.19 81 ILE B CA 1
ATOM 2959 C C . ILE B 1 81 ? -3.156 -8.391 -22.828 1 96.19 81 ILE B C 1
ATOM 2961 O O . ILE B 1 81 ? -2.018 -8.727 -23.156 1 96.19 81 ILE B O 1
ATOM 2965 N N . THR B 1 82 ? -3.625 -7.203 -23.078 1 96.44 82 THR B N 1
ATOM 2966 C CA . THR B 1 82 ? -2.805 -6.105 -23.578 1 96.44 82 THR B CA 1
ATOM 2967 C C . THR B 1 82 ? -2.334 -5.219 -22.422 1 96.44 82 THR B C 1
ATOM 2969 O O . THR B 1 82 ? -3.139 -4.785 -21.594 1 96.44 82 THR B O 1
ATOM 2972 N N . PHE B 1 83 ? -1.076 -5.004 -22.406 1 97.31 83 PHE B N 1
ATOM 2973 C CA . PHE B 1 83 ? -0.498 -4.148 -21.375 1 97.31 83 PHE B CA 1
ATOM 2974 C C . PHE B 1 83 ? -0.06 -2.812 -21.969 1 97.31 83 PHE B C 1
ATOM 2976 O O . PHE B 1 83 ? 0.788 -2.771 -22.859 1 97.31 83 PHE B O 1
ATOM 2983 N N . GLY B 1 84 ? -0.666 -1.757 -21.531 1 97.19 84 GLY B N 1
ATOM 2984 C CA . GLY B 1 84 ? -0.234 -0.41 -21.875 1 97.19 84 GLY B CA 1
ATOM 2985 C C . GLY B 1 84 ? 0.553 0.261 -20.766 1 97.19 84 GLY B C 1
ATOM 2986 O O . GLY B 1 84 ? 0.062 0.395 -19.641 1 97.19 84 GLY B O 1
ATOM 2987 N N . VAL B 1 85 ? 1.78 0.682 -21.078 1 97.44 85 VAL B N 1
ATOM 2988 C CA . VAL B 1 85 ? 2.66 1.283 -20.078 1 97.44 85 VAL B CA 1
ATOM 2989 C C . VAL B 1 85 ? 2.824 2.773 -20.359 1 97.44 85 VAL B C 1
ATOM 2991 O O . VAL B 1 85 ? 3.309 3.158 -21.438 1 97.44 85 VAL B O 1
ATOM 2994 N N . GLU B 1 86 ? 2.381 3.566 -19.406 1 96 86 GLU B N 1
ATOM 2995 C CA . GLU B 1 86 ? 2.607 5.004 -19.484 1 96 86 GLU B CA 1
ATOM 2996 C C . GLU B 1 86 ? 3.854 5.406 -18.703 1 96 86 GLU B C 1
ATOM 2998 O O . GLU B 1 86 ? 4.02 5.016 -17.547 1 96 86 GLU B O 1
ATOM 3003 N N . ARG B 1 87 ? 4.707 6.199 -19.344 1 96.12 87 ARG B N 1
ATOM 3004 C CA . ARG B 1 87 ? 5.879 6.75 -18.672 1 96.12 87 ARG B CA 1
ATOM 3005 C C . ARG B 1 87 ? 5.516 7.984 -17.859 1 96.12 87 ARG B C 1
ATOM 3007 O O . ARG B 1 87 ? 5.438 9.094 -18.406 1 96.12 87 ARG B O 1
ATOM 3014 N N . MET B 1 88 ? 5.391 7.812 -16.609 1 96 88 MET B N 1
ATOM 3015 C CA . MET B 1 88 ? 4.941 8.898 -15.75 1 96 88 MET B CA 1
ATOM 3016 C C . MET B 1 88 ? 6.086 9.859 -15.445 1 96 88 MET B C 1
ATOM 3018 O O . MET B 1 88 ? 5.891 11.078 -15.414 1 96 88 MET B O 1
ATOM 3022 N N . ARG B 1 89 ? 7.258 9.297 -15.211 1 95.94 89 ARG B N 1
ATOM 3023 C CA . ARG B 1 89 ? 8.414 10.117 -14.859 1 95.94 89 ARG B CA 1
ATOM 3024 C C . ARG B 1 89 ? 9.711 9.328 -15.008 1 95.94 89 ARG B C 1
ATOM 3026 O O . ARG B 1 89 ? 9.773 8.156 -14.641 1 95.94 89 ARG B O 1
ATOM 3033 N N . ASP B 1 90 ? 10.68 9.938 -15.586 1 96.31 90 ASP B N 1
ATOM 3034 C CA . ASP B 1 90 ? 12.062 9.484 -15.531 1 96.31 90 ASP B CA 1
ATOM 3035 C C . ASP B 1 90 ? 12.961 10.531 -14.875 1 96.31 90 ASP B C 1
ATOM 3037 O O . ASP B 1 90 ? 13.375 11.5 -15.516 1 96.31 90 ASP B O 1
ATOM 3041 N N . GLY B 1 91 ? 13.203 10.273 -13.578 1 93.5 91 GLY B N 1
ATOM 3042 C CA . GLY B 1 91 ? 14.094 11.164 -12.859 1 93.5 91 GLY B CA 1
ATOM 3043 C C . GLY B 1 91 ? 15.539 10.719 -12.891 1 93.5 91 GLY B C 1
ATOM 3044 O O . GLY B 1 91 ? 15.922 9.891 -13.719 1 93.5 91 GLY B O 1
ATOM 3045 N N . ARG B 1 92 ? 16.312 11.391 -12.055 1 91.31 92 ARG B N 1
ATOM 3046 C CA . ARG B 1 92 ? 17.734 11.078 -12.023 1 91.31 92 ARG B CA 1
ATOM 3047 C C . ARG B 1 92 ? 17.969 9.633 -11.602 1 91.31 92 ARG B C 1
ATOM 3049 O O . ARG B 1 92 ? 18.656 8.875 -12.305 1 91.31 92 ARG B O 1
ATOM 3056 N N . SER B 1 93 ? 17.266 9.273 -10.484 1 93.44 93 SER B N 1
ATOM 3057 C CA . SER B 1 93 ? 17.578 7.953 -9.945 1 93.44 93 SER B CA 1
ATOM 3058 C C . SER B 1 93 ? 16.344 7.059 -9.922 1 93.44 93 SER B C 1
ATOM 3060 O O . SER B 1 93 ? 16.453 5.859 -9.664 1 93.44 93 SER B O 1
ATOM 3062 N N . PHE B 1 94 ? 15.18 7.684 -10.141 1 96.88 94 PHE B N 1
ATOM 3063 C CA . PHE B 1 94 ? 13.93 6.945 -10.047 1 96.88 94 PHE B CA 1
ATOM 3064 C C . PHE B 1 94 ? 13.141 7.059 -11.344 1 96.88 94 PHE B C 1
ATOM 3066 O O . PHE B 1 94 ? 13.219 8.078 -12.039 1 96.88 94 PHE B O 1
ATOM 3073 N N . SER B 1 95 ? 12.43 6.027 -11.703 1 98.25 95 SER B N 1
ATOM 3074 C CA . SER B 1 95 ? 11.422 6.035 -12.758 1 98.25 95 SER B CA 1
ATOM 3075 C C . SER B 1 95 ? 10.078 5.523 -12.25 1 98.25 95 SER B C 1
ATOM 3077 O O . SER B 1 95 ? 10.031 4.648 -11.383 1 98.25 95 SER B O 1
ATOM 3079 N N . ALA B 1 96 ? 9.031 6.117 -12.719 1 98.38 96 ALA B N 1
ATOM 3080 C CA . ALA B 1 96 ? 7.684 5.672 -12.383 1 98.38 96 ALA B CA 1
ATOM 3081 C C . ALA B 1 96 ? 6.898 5.316 -13.648 1 98.38 96 ALA B C 1
ATOM 3083 O O . ALA B 1 96 ? 6.992 6.012 -14.656 1 98.38 96 ALA B O 1
ATOM 3084 N N . ARG B 1 97 ? 6.203 4.219 -13.617 1 98.44 97 ARG B N 1
ATOM 3085 C CA . ARG B 1 97 ? 5.367 3.744 -14.711 1 98.44 97 ARG B CA 1
ATOM 3086 C C . ARG B 1 97 ? 3.953 3.434 -14.234 1 98.44 97 ARG B C 1
ATOM 3088 O O . ARG B 1 97 ? 3.77 2.898 -13.133 1 98.44 97 ARG B O 1
ATOM 3095 N N . ARG B 1 98 ? 3.004 3.754 -15 1 97.75 98 ARG B N 1
ATOM 3096 C CA . ARG B 1 98 ? 1.647 3.238 -14.852 1 97.75 98 ARG B CA 1
ATOM 3097 C C . ARG B 1 98 ? 1.354 2.156 -15.883 1 97.75 98 ARG B C 1
ATOM 3099 O O . ARG B 1 98 ? 1.613 2.34 -17.078 1 97.75 98 ARG B O 1
ATOM 3106 N N . VAL B 1 99 ? 0.859 1.04 -15.453 1 98.12 99 VAL B N 1
ATOM 3107 C CA . VAL B 1 99 ? 0.479 -0.047 -16.344 1 98.12 99 VAL B CA 1
ATOM 3108 C C . VAL B 1 99 ? -1.026 -0.284 -16.266 1 98.12 99 VAL B C 1
ATOM 3110 O O . VAL B 1 99 ? -1.576 -0.441 -15.172 1 98.12 99 VAL B O 1
ATOM 3113 N N . HIS B 1 100 ? -1.711 -0.28 -17.359 1 97.81 100 HIS B N 1
ATOM 3114 C CA . HIS B 1 100 ? -3.047 -0.849 -17.484 1 97.81 100 HIS B CA 1
ATOM 3115 C C . HIS B 1 100 ? -3.01 -2.184 -18.219 1 97.81 100 HIS B C 1
ATOM 3117 O O . HIS B 1 100 ? -2.422 -2.285 -19.297 1 97.81 100 HIS B O 1
ATOM 3123 N N . ALA B 1 101 ? -3.5 -3.168 -17.594 1 98.06 101 ALA B N 1
ATOM 3124 C CA . ALA B 1 101 ? -3.793 -4.414 -18.297 1 98.06 101 ALA B CA 1
ATOM 3125 C C . ALA B 1 101 ? -5.207 -4.395 -18.875 1 98.06 101 ALA B C 1
ATOM 3127 O O . ALA B 1 101 ? -6.18 -4.219 -18.141 1 98.06 101 ALA B O 1
ATOM 3128 N N . TYR B 1 102 ? -5.301 -4.637 -20.141 1 97 102 TYR B N 1
ATOM 3129 C CA . TYR B 1 102 ? -6.582 -4.496 -20.812 1 97 102 TYR B CA 1
ATOM 3130 C C . TYR B 1 102 ? -7.066 -5.836 -21.359 1 97 102 TYR B C 1
ATOM 3132 O O . TYR B 1 102 ? -6.27 -6.637 -21.844 1 97 102 TYR B O 1
ATOM 3140 N N . GLN B 1 103 ? -8.297 -6.012 -21.25 1 96.12 103 GLN B N 1
ATOM 3141 C CA . GLN B 1 103 ? -9.039 -6.961 -22.062 1 96.12 103 GLN B CA 1
ATOM 3142 C C . GLN B 1 103 ? -10.312 -6.328 -22.625 1 96.12 103 GLN B C 1
ATOM 3144 O O . GLN B 1 103 ? -10.984 -5.566 -21.922 1 96.12 103 GLN B O 1
ATOM 3149 N N . ASN B 1 104 ? -10.57 -6.547 -23.938 1 94.75 104 ASN B N 1
ATOM 3150 C CA . ASN B 1 104 ? -11.742 -6.012 -24.625 1 94.75 104 ASN B CA 1
ATOM 3151 C C . ASN B 1 104 ? -11.852 -4.5 -24.438 1 94.75 104 ASN B C 1
ATOM 3153 O O . ASN B 1 104 ? -12.938 -3.982 -24.172 1 94.75 104 ASN B O 1
ATOM 3157 N N . GLY B 1 105 ? -10.695 -3.869 -24.375 1 92.75 105 GLY B N 1
ATOM 3158 C CA . GLY B 1 105 ? -10.641 -2.416 -24.359 1 92.75 105 GLY B CA 1
ATOM 3159 C C . GLY B 1 105 ? -10.883 -1.822 -22.984 1 92.75 105 GLY B C 1
ATOM 3160 O O . GLY B 1 105 ? -10.93 -0.6 -22.828 1 92.75 105 GLY B O 1
ATOM 3161 N N . LYS B 1 106 ? -11.016 -2.67 -22.031 1 95.62 106 LYS B N 1
ATOM 3162 C CA . LYS B 1 106 ? -11.258 -2.205 -20.656 1 95.62 106 LYS B CA 1
ATOM 3163 C C . LYS B 1 106 ? -10.148 -2.658 -19.719 1 95.62 106 LYS B C 1
ATOM 3165 O O . LYS B 1 106 ? -9.664 -3.787 -19.812 1 95.62 106 LYS B O 1
ATOM 3170 N N . PRO B 1 107 ? -9.766 -1.771 -18.875 1 97.06 107 PRO B N 1
ATOM 3171 C CA . PRO B 1 107 ? -8.734 -2.188 -17.922 1 97.06 107 PRO B CA 1
ATOM 3172 C C . PRO B 1 107 ? -9.242 -3.219 -16.906 1 97.06 107 PRO B C 1
ATOM 3174 O O . PRO B 1 107 ? -10.297 -3.025 -16.297 1 97.06 107 PRO B O 1
ATOM 3177 N N . ILE B 1 108 ? -8.5 -4.281 -16.797 1 97.62 108 ILE B N 1
ATOM 3178 C CA . ILE B 1 108 ? -8.82 -5.273 -15.781 1 97.62 108 ILE B CA 1
ATOM 3179 C C . ILE B 1 108 ? -7.922 -5.066 -14.562 1 97.62 108 ILE B C 1
ATOM 3181 O O . ILE B 1 108 ? -8.242 -5.531 -13.469 1 97.62 108 ILE B O 1
ATOM 3185 N N . LEU B 1 109 ? -6.777 -4.418 -14.742 1 98.38 109 LEU B N 1
ATOM 3186 C CA . LEU B 1 109 ? -5.859 -4.012 -13.688 1 98.38 109 LEU B CA 1
ATOM 3187 C C . LEU B 1 109 ? -5.246 -2.65 -13.992 1 98.38 109 LEU B C 1
ATOM 3189 O O . LEU B 1 109 ? -4.891 -2.367 -15.133 1 98.38 109 LEU B O 1
ATOM 3193 N N . SER B 1 110 ? -5.137 -1.804 -13 1 98.5 110 SER B N 1
ATOM 3194 C CA . SER B 1 110 ? -4.324 -0.592 -13.031 1 98.5 110 SER B CA 1
ATOM 3195 C C . SER B 1 110 ? -3.238 -0.623 -11.961 1 98.5 110 SER B C 1
ATOM 3197 O O . SER B 1 110 ? -3.521 -0.875 -10.789 1 98.5 110 SER B O 1
ATOM 3199 N N . MET B 1 111 ? -2.055 -0.418 -12.406 1 98.5 111 MET B N 1
ATOM 3200 C CA . MET B 1 111 ? -0.923 -0.538 -11.492 1 98.5 111 MET B CA 1
ATOM 3201 C C . MET B 1 111 ? 0.065 0.606 -11.695 1 98.5 111 MET B C 1
ATOM 3203 O O . MET B 1 111 ? 0.317 1.021 -12.828 1 98.5 111 MET B O 1
ATOM 3207 N N . ILE B 1 112 ? 0.57 1.139 -10.633 1 98.5 112 ILE B N 1
ATOM 3208 C CA . ILE B 1 112 ? 1.694 2.068 -10.664 1 98.5 112 ILE B CA 1
ATOM 3209 C C . ILE B 1 112 ? 2.92 1.419 -10.023 1 98.5 112 ILE B C 1
ATOM 3211 O O . ILE B 1 112 ? 2.803 0.716 -9.016 1 98.5 112 ILE B O 1
ATOM 3215 N N . ALA B 1 113 ? 4.023 1.641 -10.625 1 98.69 113 ALA B N 1
ATOM 3216 C CA . ALA B 1 113 ? 5.27 1.055 -10.133 1 98.69 113 ALA B CA 1
ATOM 3217 C C . ALA B 1 113 ? 6.391 2.09 -10.109 1 98.69 113 ALA B C 1
ATOM 3219 O O . ALA B 1 113 ? 6.348 3.078 -10.844 1 98.69 113 ALA B O 1
ATOM 3220 N N . SER B 1 114 ? 7.316 1.862 -9.297 1 98.81 114 SER B N 1
ATOM 3221 C CA . SER B 1 114 ? 8.508 2.693 -9.18 1 98.81 114 SER B CA 1
ATOM 3222 C C . SER B 1 114 ? 9.781 1.856 -9.297 1 98.81 114 SER B C 1
ATOM 3224 O O . SER B 1 114 ? 9.82 0.717 -8.828 1 98.81 114 SER B O 1
ATOM 3226 N N . PHE B 1 115 ? 10.75 2.375 -9.961 1 98.75 115 PHE B N 1
ATOM 3227 C CA . PHE B 1 115 ? 12.039 1.753 -10.242 1 98.75 115 PHE B CA 1
ATOM 3228 C C . PHE B 1 115 ? 13.18 2.637 -9.758 1 98.75 115 PHE B C 1
ATOM 3230 O O . PHE B 1 115 ? 13.062 3.863 -9.742 1 98.75 115 PHE B O 1
ATOM 3237 N N . GLN B 1 116 ? 14.266 2.002 -9.391 1 98.19 116 GLN B N 1
ATOM 3238 C CA . GLN B 1 116 ? 15.391 2.768 -8.867 1 98.19 116 GLN B CA 1
ATOM 3239 C C . GLN B 1 116 ? 16.719 2.146 -9.289 1 98.19 116 GLN B C 1
ATOM 3241 O O . GLN B 1 116 ? 16.844 0.922 -9.344 1 98.19 116 GLN B O 1
ATOM 3246 N N . GLU B 1 117 ? 17.656 2.99 -9.516 1 96.44 117 GLU B N 1
ATOM 3247 C CA . GLU B 1 117 ? 19.047 2.545 -9.586 1 96.44 117 GLU B CA 1
ATOM 3248 C C . GLU B 1 117 ? 19.578 2.189 -8.195 1 96.44 117 GLU B C 1
ATOM 3250 O O . GLU B 1 117 ? 19.266 2.859 -7.215 1 96.44 117 GLU B O 1
ATOM 3255 N N . PRO B 1 118 ? 20.391 1.191 -8.133 1 92 118 PRO B N 1
ATOM 3256 C CA . PRO B 1 118 ? 20.953 0.834 -6.828 1 92 118 PRO B CA 1
ATOM 3257 C C . PRO B 1 118 ? 21.656 2.004 -6.152 1 92 118 PRO B C 1
ATOM 3259 O O . PRO B 1 118 ? 22.312 2.805 -6.828 1 92 118 PRO B O 1
ATOM 3262 N N . ALA B 1 119 ? 21.5 2.098 -4.859 1 94.19 119 ALA B N 1
ATOM 3263 C CA . ALA B 1 119 ? 22.125 3.17 -4.09 1 94.19 119 ALA B CA 1
ATOM 3264 C C . ALA B 1 119 ? 22.531 2.686 -2.703 1 94.19 119 ALA B C 1
ATOM 3266 O O . ALA B 1 119 ? 21.922 1.762 -2.156 1 94.19 119 ALA B O 1
ATOM 3267 N N . GLU B 1 120 ? 23.531 3.303 -2.219 1 93.31 120 GLU B N 1
ATOM 3268 C CA . GLU B 1 120 ? 23.891 3.057 -0.827 1 93.31 120 GLU B CA 1
ATOM 3269 C C . GLU B 1 120 ? 23 3.857 0.124 1 93.31 120 GLU B C 1
ATOM 3271 O O . GLU B 1 120 ? 22.547 4.953 -0.216 1 93.31 120 GLU B O 1
ATOM 3276 N N . GLY B 1 121 ? 22.797 3.242 1.303 1 93.75 121 GLY B N 1
ATOM 3277 C CA . GLY B 1 121 ? 21.969 3.947 2.271 1 93.75 121 GLY B CA 1
ATOM 3278 C C . GLY B 1 121 ? 21.828 3.207 3.588 1 93.75 121 GLY B C 1
ATOM 3279 O O . GLY B 1 121 ? 22.625 2.316 3.893 1 93.75 121 GLY B O 1
ATOM 3280 N N . LEU B 1 122 ? 20.891 3.678 4.398 1 94.81 122 LEU B N 1
ATOM 3281 C CA . LEU B 1 122 ? 20.594 3.062 5.691 1 94.81 122 LEU B CA 1
ATOM 3282 C C . LEU B 1 122 ? 20.203 1.598 5.52 1 94.81 122 LEU B C 1
ATOM 3284 O O . LEU B 1 122 ? 19.672 1.21 4.48 1 94.81 122 LEU B O 1
ATOM 3288 N N . GLU B 1 123 ? 20.578 0.815 6.566 1 97.31 123 GLU B N 1
ATOM 3289 C CA . GLU B 1 123 ? 20.281 -0.612 6.48 1 97.31 123 GLU B CA 1
ATOM 3290 C C . GLU B 1 123 ? 19.672 -1.128 7.781 1 97.31 123 GLU B C 1
ATOM 3292 O O . GLU B 1 123 ? 20.281 -0.991 8.852 1 97.31 123 GLU B O 1
ATOM 3297 N N . HIS B 1 124 ? 18.469 -1.646 7.691 1 98.38 124 HIS B N 1
ATOM 3298 C CA . HIS B 1 124 ? 17.875 -2.471 8.742 1 98.38 124 HIS B CA 1
ATOM 3299 C C . HIS B 1 124 ? 16.703 -3.291 8.211 1 98.38 124 HIS B C 1
ATOM 3301 O O . HIS B 1 124 ? 16.203 -3.023 7.121 1 98.38 124 HIS B O 1
ATOM 3307 N N . HIS B 1 125 ? 16.391 -4.348 8.844 1 98.5 125 HIS B N 1
ATOM 3308 C CA . HIS B 1 125 ? 15.164 -5.082 8.539 1 98.5 125 HIS B CA 1
ATOM 3309 C C . HIS B 1 125 ? 14.656 -5.836 9.766 1 98.5 125 HIS B C 1
ATOM 3311 O O . HIS B 1 125 ? 15.422 -6.113 10.688 1 98.5 125 HIS B O 1
ATOM 3317 N N . ASP B 1 126 ? 13.352 -6.102 9.789 1 98.38 126 ASP B N 1
ATOM 3318 C CA . ASP B 1 126 ? 12.766 -6.945 10.828 1 98.38 126 ASP B CA 1
ATOM 3319 C C . ASP B 1 126 ? 13.359 -8.352 10.789 1 98.38 126 ASP B C 1
ATOM 3321 O O . ASP B 1 126 ? 13.594 -8.898 9.711 1 98.38 126 ASP B O 1
ATOM 3325 N N . PRO B 1 127 ? 13.492 -8.914 11.922 1 98.06 127 PRO B N 1
ATOM 3326 C CA . PRO B 1 127 ? 14.016 -10.281 11.938 1 98.06 127 PRO B CA 1
ATOM 3327 C C . PRO B 1 127 ? 12.977 -11.312 11.492 1 98.06 127 PRO B C 1
ATOM 3329 O O . PRO B 1 127 ? 11.781 -11.125 11.719 1 98.06 127 PRO B O 1
ATOM 3332 N N . MET B 1 128 ? 13.477 -12.305 10.812 1 98.31 128 MET B N 1
ATOM 3333 C CA . MET B 1 128 ? 12.648 -13.461 10.5 1 98.31 128 MET B CA 1
ATOM 3334 C C . MET B 1 128 ? 12.172 -14.156 11.773 1 98.31 128 MET B C 1
ATOM 3336 O O . MET B 1 128 ? 12.938 -14.289 12.734 1 98.31 128 MET B O 1
ATOM 3340 N N . PRO B 1 129 ? 10.906 -14.617 11.812 1 97.62 129 PRO B N 1
ATOM 3341 C CA . PRO B 1 129 ? 10.461 -15.352 13 1 97.62 129 PRO B CA 1
ATOM 3342 C C . PRO B 1 129 ? 11.336 -16.562 13.305 1 97.62 129 PRO B C 1
ATOM 3344 O O . PRO B 1 129 ? 11.836 -17.219 12.383 1 97.62 129 PRO B O 1
ATOM 3347 N N . GLN B 1 130 ? 11.422 -16.812 14.578 1 96.25 130 GLN B N 1
ATOM 3348 C CA . GLN B 1 130 ? 12.234 -17.938 15.031 1 96.25 130 GLN B CA 1
ATOM 3349 C C . GLN B 1 130 ? 11.406 -19.219 15.109 1 96.25 130 GLN B C 1
ATOM 3351 O O . GLN B 1 130 ? 10.18 -19.172 15.227 1 96.25 130 GLN B O 1
ATOM 3356 N N . GLY B 1 131 ? 12.039 -20.312 15.023 1 95.62 131 GLY B N 1
ATOM 3357 C CA . GLY B 1 131 ? 11.406 -21.594 15.25 1 95.62 131 GLY B CA 1
ATOM 3358 C C . GLY B 1 131 ? 10.578 -22.078 14.062 1 95.62 131 GLY B C 1
ATOM 3359 O O . GLY B 1 131 ? 9.711 -22.938 14.211 1 95.62 131 GLY B O 1
ATOM 3360 N N . VAL B 1 132 ? 10.742 -21.484 12.93 1 97.5 132 VAL B N 1
ATOM 3361 C CA . VAL B 1 132 ? 10.031 -21.938 11.734 1 97.5 132 VAL B CA 1
ATOM 3362 C C . VAL B 1 132 ? 10.672 -23.219 11.203 1 97.5 132 VAL B C 1
ATOM 3364 O O . VAL B 1 132 ? 11.883 -23.266 10.992 1 97.5 132 VAL B O 1
ATOM 3367 N N . PRO B 1 133 ? 9.867 -24.281 11.008 1 97.69 133 PRO B N 1
ATOM 3368 C CA . PRO B 1 133 ? 10.438 -25.516 10.469 1 97.69 133 PRO B CA 1
ATOM 3369 C C . PRO B 1 133 ? 11.047 -25.328 9.086 1 97.69 133 PRO B C 1
ATOM 3371 O O . PRO B 1 133 ? 10.57 -24.5 8.305 1 97.69 133 PRO B O 1
ATOM 3374 N N . ASP B 1 134 ? 12.039 -26.109 8.828 1 97.38 134 ASP B N 1
ATOM 3375 C CA . ASP B 1 134 ? 12.641 -26.109 7.5 1 97.38 134 ASP B CA 1
ATOM 3376 C C . ASP B 1 134 ? 11.641 -26.578 6.445 1 97.38 134 ASP B C 1
ATOM 3378 O O . ASP B 1 134 ? 10.852 -27.5 6.699 1 97.38 134 ASP B O 1
ATOM 3382 N N . PRO B 1 135 ? 11.695 -25.922 5.309 1 97.81 135 PRO B N 1
ATOM 3383 C CA . PRO B 1 135 ? 10.711 -26.297 4.289 1 97.81 135 PRO B CA 1
ATOM 3384 C C . PRO B 1 135 ? 10.781 -27.781 3.912 1 97.81 135 PRO B C 1
ATOM 3386 O O . PRO B 1 135 ? 9.758 -28.391 3.613 1 97.81 135 PRO B O 1
ATOM 3389 N N . GLU B 1 136 ? 11.961 -28.375 3.947 1 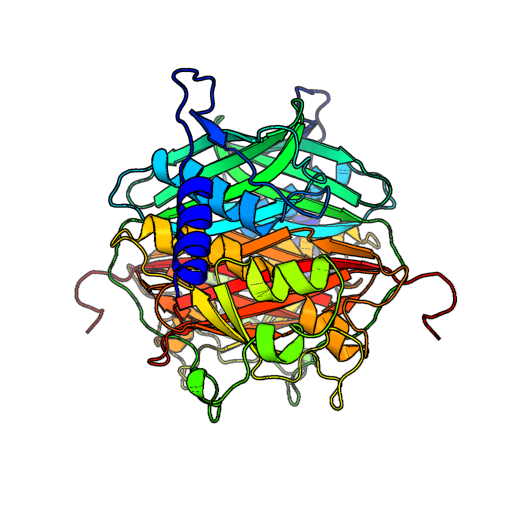96.75 136 GLU B N 1
ATOM 3390 C CA . GLU B 1 136 ? 12.148 -29.766 3.545 1 96.75 136 GLU B CA 1
ATOM 3391 C C . GLU B 1 136 ? 11.445 -30.719 4.504 1 96.75 136 GLU B C 1
ATOM 3393 O O . GLU B 1 136 ? 11.211 -31.891 4.172 1 96.75 136 GLU B O 1
ATOM 3398 N N . THR B 1 137 ? 11.133 -30.312 5.699 1 97.5 137 THR B N 1
ATOM 3399 C CA . THR B 1 137 ? 10.484 -31.156 6.699 1 97.5 137 THR B CA 1
ATOM 3400 C C . THR B 1 137 ? 8.961 -31.062 6.578 1 97.5 137 THR B C 1
ATOM 3402 O O . THR B 1 137 ? 8.234 -31.797 7.258 1 97.5 137 THR B O 1
ATOM 3405 N N . LEU B 1 138 ? 8.461 -30.219 5.766 1 97.12 138 LEU B N 1
ATOM 3406 C CA . LEU B 1 138 ? 7.031 -29.953 5.629 1 97.12 138 LEU B CA 1
ATOM 3407 C C . LEU B 1 138 ? 6.461 -30.703 4.426 1 97.12 138 LEU B C 1
ATOM 3409 O O . LEU B 1 138 ? 7.16 -30.922 3.434 1 97.12 138 LEU B O 1
ATOM 3413 N N . PRO B 1 139 ? 5.18 -31.094 4.496 1 94.62 139 PRO B N 1
ATOM 3414 C CA . PRO B 1 139 ? 4.578 -31.797 3.355 1 94.62 139 PRO B CA 1
ATOM 3415 C C . PRO B 1 139 ? 4.426 -30.891 2.131 1 94.62 139 PRO B C 1
ATOM 3417 O O . PRO B 1 139 ? 4.273 -29.672 2.268 1 94.62 139 PRO B O 1
ATOM 3420 N N . THR B 1 140 ? 4.445 -31.5 0.963 1 92.12 140 THR B N 1
ATOM 3421 C CA . THR B 1 140 ? 4.113 -30.812 -0.278 1 92.12 140 THR B CA 1
ATOM 3422 C C . THR B 1 140 ? 2.604 -30.641 -0.413 1 92.12 140 THR B C 1
ATOM 3424 O O . THR B 1 140 ? 1.832 -31.312 0.278 1 92.12 140 THR B O 1
ATOM 3427 N N . THR B 1 141 ? 2.268 -29.688 -1.259 1 89.44 141 THR B N 1
ATOM 3428 C CA . THR B 1 141 ? 0.849 -29.547 -1.565 1 89.44 141 THR B CA 1
ATOM 3429 C C . THR B 1 141 ? 0.289 -30.859 -2.139 1 89.44 141 THR B C 1
ATOM 3431 O O . THR B 1 141 ? -0.858 -31.219 -1.867 1 89.44 141 THR B O 1
ATOM 3434 N N . ALA B 1 142 ? 1.082 -31.578 -2.975 1 87.06 142 ALA B N 1
ATOM 3435 C CA . ALA B 1 142 ? 0.676 -32.844 -3.539 1 87.06 142 ALA B CA 1
ATOM 3436 C C . ALA B 1 142 ? 0.394 -33.875 -2.439 1 87.06 142 ALA B C 1
ATOM 3438 O O . ALA B 1 142 ? -0.543 -34.656 -2.545 1 87.06 142 ALA B O 1
ATOM 3439 N N . ASP B 1 143 ? 1.189 -33.844 -1.399 1 88.56 143 ASP B N 1
ATOM 3440 C CA . ASP B 1 143 ? 0.966 -34.75 -0.259 1 88.56 143 ASP B CA 1
ATOM 3441 C C . ASP B 1 143 ? -0.394 -34.469 0.384 1 88.56 143 ASP B C 1
ATOM 3443 O O . ASP B 1 143 ? -1.05 -35.406 0.867 1 88.56 143 ASP B O 1
ATOM 3447 N N . LEU B 1 144 ? -0.775 -33.25 0.357 1 85.69 144 LEU B N 1
ATOM 3448 C CA . LEU B 1 144 ? -1.974 -32.844 1.077 1 85.69 144 LEU B CA 1
ATOM 3449 C C . LEU B 1 144 ? -3.213 -32.969 0.198 1 85.69 144 LEU B C 1
ATOM 3451 O O . LEU B 1 144 ? -4.285 -33.344 0.682 1 85.69 144 LEU B O 1
ATOM 3455 N N . LEU B 1 145 ? -3.031 -32.625 -1.064 1 85.44 145 LEU B N 1
ATOM 3456 C CA . LEU B 1 145 ? -4.199 -32.5 -1.924 1 85.44 145 LEU B CA 1
ATOM 3457 C C . LEU B 1 145 ? -4.207 -33.562 -3.016 1 85.44 145 LEU B C 1
ATOM 3459 O O . LEU B 1 145 ? -5.215 -33.719 -3.707 1 85.44 145 LEU B O 1
ATOM 3463 N N . GLY B 1 146 ? -3.1 -34.281 -3.191 1 81.38 146 GLY B N 1
ATOM 3464 C CA . GLY B 1 146 ? -2.906 -35.156 -4.348 1 81.38 146 GLY B CA 1
ATOM 3465 C C . GLY B 1 146 ? -3.93 -36.25 -4.438 1 81.38 146 GLY B C 1
ATOM 3466 O O . GLY B 1 146 ? -4.207 -36.781 -5.527 1 81.38 146 GLY B O 1
ATOM 3467 N N . LYS B 1 147 ? -4.52 -36.531 -3.359 1 80.88 147 LYS B N 1
ATOM 3468 C CA . LYS B 1 147 ? -5.453 -37.656 -3.371 1 80.88 147 LYS B CA 1
ATOM 3469 C C . LYS B 1 147 ? -6.879 -37.188 -3.643 1 80.88 147 LYS B C 1
ATOM 3471 O O . LYS B 1 147 ? -7.777 -38 -3.855 1 80.88 147 LYS B O 1
ATOM 3476 N N . ILE B 1 148 ? -7.027 -35.969 -3.637 1 79.62 148 ILE B N 1
ATOM 3477 C CA . ILE B 1 148 ? -8.352 -35.406 -3.871 1 79.62 148 ILE B CA 1
ATOM 3478 C C . ILE B 1 148 ? -8.602 -35.281 -5.375 1 79.62 148 ILE B C 1
ATOM 3480 O O . ILE B 1 148 ? -7.832 -34.656 -6.086 1 79.62 148 ILE B O 1
ATOM 3484 N N . ASN B 1 149 ? -9.664 -35.906 -5.805 1 79.5 149 ASN B N 1
ATOM 3485 C CA . ASN B 1 149 ? -9.992 -35.906 -7.227 1 79.5 149 ASN B CA 1
ATOM 3486 C C . ASN B 1 149 ? -10.875 -34.719 -7.59 1 79.5 149 ASN B C 1
ATOM 3488 O O . ASN B 1 149 ? -12.047 -34.875 -7.914 1 79.5 149 ASN B O 1
ATOM 3492 N N . HIS B 1 150 ? -10.391 -33.625 -7.562 1 80.19 150 HIS B N 1
ATOM 3493 C CA . HIS B 1 150 ? -11.008 -32.375 -7.957 1 80.19 150 HIS B CA 1
ATOM 3494 C C . HIS B 1 150 ? -10.055 -31.516 -8.789 1 80.19 150 HIS B C 1
ATOM 3496 O O . HIS B 1 150 ? -8.875 -31.391 -8.453 1 80.19 150 HIS B O 1
ATOM 3502 N N . PRO B 1 151 ? -10.555 -30.984 -9.867 1 76.56 151 PRO B N 1
ATOM 3503 C CA . PRO B 1 151 ? -9.672 -30.25 -10.789 1 76.56 151 PRO B CA 1
ATOM 3504 C C . PRO B 1 151 ? -8.883 -29.156 -10.094 1 76.56 151 PRO B C 1
ATOM 3506 O O . PRO B 1 151 ? -7.684 -29 -10.344 1 76.56 151 PRO B O 1
ATOM 3509 N N . VAL B 1 152 ? -9.5 -28.422 -9.234 1 75.12 152 VAL B N 1
ATOM 3510 C CA . VAL B 1 152 ? -8.844 -27.328 -8.531 1 75.12 152 VAL B CA 1
ATOM 3511 C C . VAL B 1 152 ? -7.754 -27.875 -7.617 1 75.12 152 VAL B C 1
ATOM 3513 O O . VAL B 1 152 ? -6.66 -27.312 -7.531 1 75.12 152 VAL B O 1
ATOM 3516 N N . ALA B 1 153 ? -8 -28.938 -6.984 1 78.19 153 ALA B N 1
ATOM 3517 C CA . ALA B 1 153 ? -7.023 -29.578 -6.113 1 78.19 153 ALA B CA 1
ATOM 3518 C C . ALA B 1 153 ? -5.824 -30.078 -6.91 1 78.19 153 ALA B C 1
ATOM 3520 O O . ALA B 1 153 ? -4.68 -29.953 -6.469 1 78.19 153 ALA B O 1
ATOM 3521 N N . ARG B 1 154 ? -6.094 -30.562 -8.055 1 78.94 154 ARG B N 1
ATOM 3522 C CA . ARG B 1 154 ? -5.023 -31.078 -8.906 1 78.94 154 ARG B CA 1
ATOM 3523 C C . ARG B 1 154 ? -4.137 -29.938 -9.406 1 78.94 154 ARG B C 1
ATOM 3525 O O . ARG B 1 154 ? -2.916 -30.078 -9.477 1 78.94 154 ARG B O 1
ATOM 3532 N N . GLU B 1 155 ? -4.793 -28.906 -9.773 1 78.88 155 GLU B N 1
ATOM 3533 C CA . GLU B 1 155 ? -4.031 -27.734 -10.203 1 78.88 155 GLU B CA 1
ATOM 3534 C C . GLU B 1 155 ? -3.135 -27.219 -9.086 1 78.88 155 GLU B C 1
ATOM 3536 O O . GLU B 1 155 ? -1.952 -26.938 -9.305 1 78.88 155 GLU B O 1
ATOM 3541 N N . TRP B 1 156 ? -3.705 -27.156 -7.938 1 79.81 156 TRP B N 1
ATOM 3542 C CA . TRP B 1 156 ? -2.939 -26.688 -6.789 1 79.81 156 TRP B CA 1
ATOM 3543 C C . TRP B 1 156 ? -1.787 -27.641 -6.477 1 79.81 156 TRP B C 1
ATOM 3545 O O . TRP B 1 156 ? -0.693 -27.203 -6.117 1 79.81 156 TRP B O 1
ATOM 3555 N N . ALA B 1 157 ? -2.031 -28.875 -6.707 1 78.56 157 ALA B N 1
ATOM 3556 C CA . ALA B 1 157 ? -1.094 -29.906 -6.305 1 78.56 157 ALA B CA 1
ATOM 3557 C C . ALA B 1 157 ? 0.027 -30.062 -7.328 1 78.56 157 ALA B C 1
ATOM 3559 O O . ALA B 1 157 ? 1.178 -30.328 -6.965 1 78.56 157 ALA B O 1
ATOM 3560 N N . PHE B 1 158 ? -0.373 -29.734 -8.594 1 79.75 158 PHE B N 1
ATOM 3561 C CA . PHE B 1 158 ? 0.574 -30.281 -9.562 1 79.75 158 PHE B CA 1
ATOM 3562 C C . PHE B 1 158 ? 0.891 -29.25 -10.641 1 79.75 158 PHE B C 1
ATOM 3564 O O . PHE B 1 158 ? 1.863 -29.391 -11.383 1 79.75 158 PHE B O 1
ATOM 3571 N N . GLU B 1 159 ? 0.198 -28.234 -10.703 1 82.06 159 GLU B N 1
ATOM 3572 C CA . GLU B 1 159 ? 0.333 -27.406 -11.898 1 82.06 159 GLU B CA 1
ATOM 3573 C C . GLU B 1 159 ? 0.899 -26.031 -11.57 1 82.06 159 GLU B C 1
ATOM 3575 O O . GLU B 1 159 ? 1.271 -25.266 -12.469 1 82.06 159 GLU B O 1
ATOM 3580 N N . ARG B 1 160 ? 1.001 -25.766 -10.352 1 87.25 160 ARG B N 1
ATOM 3581 C CA . ARG B 1 160 ? 1.55 -24.469 -9.953 1 87.25 160 ARG B CA 1
ATOM 3582 C C . ARG B 1 160 ? 3.061 -24.422 -10.164 1 87.25 160 ARG B C 1
ATOM 3584 O O . ARG B 1 160 ? 3.754 -25.422 -9.914 1 87.25 160 ARG B O 1
ATOM 3591 N N . PRO B 1 161 ? 3.512 -23.281 -10.57 1 93.88 161 PRO B N 1
ATOM 3592 C CA . PRO B 1 161 ? 4.953 -23.156 -10.797 1 93.88 161 PRO B CA 1
ATOM 3593 C C . PRO B 1 161 ? 5.742 -23.031 -9.5 1 93.88 161 PRO B C 1
ATOM 3595 O O . PRO B 1 161 ? 6.977 -22.953 -9.523 1 93.88 161 PRO B O 1
ATOM 3598 N N . PHE B 1 162 ? 5.117 -23.016 -8.398 1 96.12 162 PHE B N 1
ATOM 3599 C CA . PHE B 1 162 ? 5.785 -22.875 -7.105 1 96.12 162 PHE B CA 1
ATOM 3600 C C . PHE B 1 162 ? 5.484 -24.078 -6.215 1 96.12 162 PHE B C 1
ATOM 3602 O O . PHE B 1 162 ? 4.348 -24.562 -6.172 1 96.12 162 PHE B O 1
ATOM 3609 N N . ASP B 1 163 ? 6.523 -24.594 -5.605 1 95.88 163 ASP B N 1
ATOM 3610 C CA . ASP B 1 163 ? 6.402 -25.453 -4.434 1 95.88 163 ASP B CA 1
ATOM 3611 C C . ASP B 1 163 ? 6.055 -24.641 -3.188 1 95.88 163 ASP B C 1
ATOM 3613 O O . ASP B 1 163 ? 6.848 -23.797 -2.742 1 95.88 163 ASP B O 1
ATOM 3617 N N . ILE B 1 164 ? 4.859 -24.812 -2.68 1 96 164 ILE B N 1
ATOM 3618 C CA . ILE B 1 164 ? 4.379 -24.109 -1.498 1 96 164 ILE B CA 1
ATOM 3619 C C . ILE B 1 164 ? 4.25 -25.078 -0.329 1 96 164 ILE B C 1
ATOM 3621 O O . ILE B 1 164 ? 3.545 -26.078 -0.427 1 96 164 ILE B O 1
ATOM 3625 N N . ARG B 1 165 ? 4.949 -24.828 0.713 1 97.12 165 ARG B N 1
ATOM 3626 C CA . ARG B 1 165 ? 4.898 -25.656 1.918 1 97.12 165 ARG B CA 1
ATOM 3627 C C . ARG B 1 165 ? 4.348 -24.859 3.098 1 97.12 165 ARG B C 1
ATOM 3629 O O . ARG B 1 165 ? 4.977 -23.906 3.562 1 97.12 165 ARG B O 1
ATOM 3636 N N . HIS B 1 166 ? 3.213 -25.297 3.604 1 96.06 166 HIS B N 1
ATOM 3637 C CA . HIS B 1 166 ? 2.566 -24.594 4.703 1 96.06 166 HIS B CA 1
ATOM 3638 C C . HIS B 1 166 ? 3.283 -24.844 6.023 1 96.06 166 HIS B C 1
ATOM 3640 O O . HIS B 1 166 ? 3.445 -26 6.426 1 96.06 166 HIS B O 1
ATOM 3646 N N . VAL B 1 167 ? 3.73 -23.797 6.66 1 96.5 167 VAL B N 1
ATOM 3647 C CA . VAL B 1 167 ? 4.238 -23.859 8.023 1 96.5 167 VAL B CA 1
ATOM 3648 C C . VAL B 1 167 ? 3.074 -23.984 9.008 1 96.5 167 VAL B C 1
ATOM 3650 O O . VAL B 1 167 ? 3.109 -24.812 9.922 1 96.5 167 VAL B O 1
ATOM 3653 N N . THR B 1 168 ? 2.08 -23.094 8.781 1 92.69 168 THR B N 1
ATOM 3654 C CA . THR B 1 168 ? 0.818 -23.188 9.508 1 92.69 168 THR B CA 1
ATOM 3655 C C . THR B 1 168 ? -0.115 -24.203 8.859 1 92.69 168 THR B C 1
ATOM 3657 O O . THR B 1 168 ? -0.042 -24.438 7.648 1 92.69 168 THR B O 1
ATOM 3660 N N . GLU B 1 169 ? -1.028 -24.766 9.68 1 90.81 169 GLU B N 1
ATOM 3661 C CA . GLU B 1 169 ? -1.979 -25.734 9.141 1 90.81 169 GLU B CA 1
ATOM 3662 C C . GLU B 1 169 ? -2.77 -25.141 7.977 1 90.81 169 GLU B C 1
ATOM 3664 O O . GLU B 1 169 ? -3.357 -24.062 8.109 1 90.81 169 GLU B O 1
ATOM 3669 N N . PRO B 1 170 ? -2.715 -25.797 6.852 1 89.81 170 PRO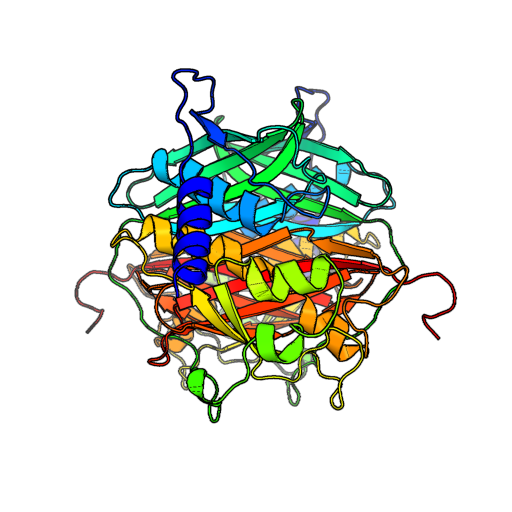 B N 1
ATOM 3670 C CA . PRO B 1 170 ? -3.453 -25.266 5.703 1 89.81 170 PRO B CA 1
ATOM 3671 C C . PRO B 1 170 ? -4.965 -25.297 5.906 1 89.81 170 PRO B C 1
ATOM 3673 O O . PRO B 1 170 ? -5.48 -26.172 6.598 1 89.81 170 PRO B O 1
ATOM 3676 N N . ILE B 1 171 ? -5.688 -24.391 5.258 1 89.75 171 ILE B N 1
ATOM 3677 C CA . ILE B 1 171 ? -7.133 -24.312 5.426 1 89.75 171 ILE B CA 1
ATOM 3678 C C . ILE B 1 171 ? -7.824 -24.703 4.121 1 89.75 171 ILE B C 1
ATOM 3680 O O . ILE B 1 171 ? -8.852 -24.125 3.76 1 89.75 171 ILE B O 1
ATOM 3684 N N . TYR B 1 172 ? -7.316 -25.594 3.395 1 83.88 172 TYR B N 1
ATOM 3685 C CA . TYR B 1 172 ? -7.891 -26 2.115 1 83.88 172 TYR B CA 1
ATOM 3686 C C . TYR B 1 172 ? -9.336 -26.469 2.289 1 83.88 172 TYR B C 1
ATOM 3688 O O . TYR B 1 172 ? -10.227 -26.016 1.566 1 83.88 172 TYR B O 1
ATOM 3696 N N . PHE B 1 173 ? -9.641 -27.328 3.297 1 79.25 173 PHE B N 1
ATOM 3697 C CA . PHE B 1 173 ? -10.922 -28.016 3.355 1 79.25 173 PHE B CA 1
ATOM 3698 C C . PHE B 1 173 ? -11.727 -27.562 4.562 1 79.25 173 PHE B C 1
ATOM 3700 O O . PHE B 1 173 ? -12.852 -28.016 4.777 1 79.25 173 PHE B O 1
ATOM 3707 N N . GLY B 1 174 ? -11.156 -26.672 5.281 1 80.5 174 GLY B N 1
ATOM 3708 C CA . GLY B 1 174 ? -11.914 -26.219 6.438 1 80.5 174 GLY B CA 1
ATOM 3709 C C . GLY B 1 174 ? -11.047 -25.547 7.488 1 80.5 174 GLY B C 1
ATOM 3710 O O . GLY B 1 174 ? -9.898 -25.188 7.223 1 80.5 174 GLY B O 1
ATOM 3711 N N . PRO B 1 175 ? -11.789 -25.359 8.641 1 83.12 175 PRO B N 1
ATOM 3712 C CA . PRO B 1 175 ? -11.07 -24.656 9.711 1 83.12 175 PRO B CA 1
ATOM 3713 C C . PRO B 1 175 ? -9.945 -25.5 10.32 1 83.12 175 PRO B C 1
ATOM 3715 O O . PRO B 1 175 ? -9.992 -26.734 10.258 1 83.12 175 PRO B O 1
ATOM 3718 N N . THR B 1 176 ? -9 -24.734 10.805 1 85.06 176 THR B N 1
ATOM 3719 C CA . THR B 1 176 ? -7.895 -25.359 11.523 1 85.06 176 THR B CA 1
ATOM 3720 C C . THR B 1 176 ? -8.133 -25.297 13.023 1 85.06 176 THR B C 1
ATOM 3722 O O . THR B 1 176 ? -9.102 -24.703 13.492 1 85.06 176 THR B O 1
ATOM 3725 N N . SER B 1 177 ? -7.238 -25.984 13.68 1 84.06 177 SER B N 1
ATOM 3726 C CA . SER B 1 177 ? -7.332 -26.062 15.133 1 84.06 177 SER B CA 1
ATOM 3727 C C . SER B 1 177 ? -7.188 -24.688 15.773 1 84.06 177 SER B C 1
ATOM 3729 O O . SER B 1 177 ? -7.91 -24.359 16.719 1 84.06 177 SER B O 1
ATOM 3731 N N . GLU B 1 178 ? -6.324 -23.938 15.211 1 88.62 178 GLU B N 1
ATOM 3732 C CA . GLU B 1 178 ? -6.105 -22.594 15.734 1 88.62 178 GLU B CA 1
ATOM 3733 C C . GLU B 1 178 ? -6.645 -21.531 14.773 1 88.62 178 GLU B C 1
ATOM 3735 O O . GLU B 1 178 ? -6.348 -21.562 13.578 1 88.62 178 GLU B O 1
ATOM 3740 N N . ARG B 1 179 ? -7.52 -20.703 15.383 1 91.88 179 ARG B N 1
ATOM 3741 C CA . ARG B 1 179 ? -8.07 -19.594 14.609 1 91.88 179 ARG B CA 1
ATOM 3742 C C . ARG B 1 179 ? -7.301 -18.297 14.883 1 91.88 179 ARG B C 1
ATOM 3744 O O . ARG B 1 179 ? -7.625 -17.562 15.82 1 91.88 179 ARG B O 1
ATOM 3751 N N . THR B 1 180 ? -6.297 -18.109 14.094 1 94.56 180 THR B N 1
ATOM 3752 C CA . THR B 1 180 ? -5.457 -16.922 14.203 1 94.56 180 THR B CA 1
ATOM 3753 C C . THR B 1 180 ? -5.422 -16.156 12.883 1 94.56 180 THR B C 1
ATOM 3755 O O . THR B 1 180 ? -5.703 -16.734 11.828 1 94.56 180 THR B O 1
ATOM 3758 N N . ALA B 1 181 ? -5.148 -14.945 12.977 1 97.19 181 ALA B N 1
ATOM 3759 C CA . ALA B 1 181 ? -5.031 -14.125 11.773 1 97.19 181 ALA B CA 1
ATOM 3760 C C . ALA B 1 181 ? -3.605 -14.156 11.227 1 97.19 181 ALA B C 1
ATOM 3762 O O . ALA B 1 181 ? -3.086 -13.133 10.773 1 97.19 181 ALA B O 1
ATOM 3763 N N . GLU B 1 182 ? -2.975 -15.289 11.391 1 97.06 182 GLU B N 1
ATOM 3764 C CA . GLU B 1 182 ? -1.589 -15.445 10.961 1 97.06 182 GLU B CA 1
ATOM 3765 C C . GLU B 1 182 ? -1.4 -16.719 10.148 1 97.06 182 GLU B C 1
ATOM 3767 O O . GLU B 1 182 ? -2.08 -17.719 10.391 1 97.06 182 GLU B O 1
ATOM 3772 N N . SER B 1 183 ? -0.503 -16.672 9.203 1 96.62 183 SER B N 1
ATOM 3773 C CA . SER B 1 183 ? -0.107 -17.828 8.414 1 96.62 183 SER B CA 1
ATOM 3774 C C . SER B 1 183 ? 1.298 -17.656 7.844 1 96.62 183 SER B C 1
ATOM 3776 O O . SER B 1 183 ? 1.806 -16.547 7.762 1 96.62 183 SER B O 1
ATOM 3778 N N . ALA B 1 184 ? 1.93 -18.75 7.586 1 98.25 184 ALA B N 1
ATOM 3779 C CA . ALA B 1 184 ? 3.244 -18.719 6.953 1 98.25 184 ALA B CA 1
ATOM 3780 C C . ALA B 1 184 ? 3.424 -19.875 5.984 1 98.25 184 ALA B C 1
ATOM 3782 O O . ALA B 1 184 ? 2.945 -20.984 6.242 1 98.25 184 ALA B O 1
ATOM 3783 N N . VAL B 1 185 ? 4.066 -19.625 4.883 1 98.19 185 VAL B N 1
ATOM 3784 C CA . VAL B 1 185 ? 4.387 -20.656 3.908 1 98.19 185 VAL B CA 1
ATOM 3785 C C . VAL B 1 185 ? 5.812 -20.453 3.395 1 98.19 185 VAL B C 1
ATOM 3787 O O . VAL B 1 185 ? 6.309 -19.328 3.338 1 98.19 185 VAL B O 1
ATOM 3790 N N . TRP B 1 186 ? 6.449 -21.531 3.084 1 98.69 186 TRP B N 1
ATOM 3791 C CA . TRP B 1 186 ? 7.648 -21.5 2.254 1 98.69 186 TRP B CA 1
ATOM 3792 C C . TRP B 1 186 ? 7.289 -21.578 0.774 1 98.69 186 TRP B C 1
ATOM 3794 O O . TRP B 1 186 ? 6.371 -22.312 0.39 1 98.69 186 TRP B O 1
ATOM 3804 N N . LEU B 1 187 ? 8.031 -20.844 -0.022 1 97.88 187 LEU B N 1
ATOM 3805 C CA . LEU B 1 187 ? 7.812 -20.766 -1.463 1 97.88 187 LEU B CA 1
ATOM 3806 C C . LEU B 1 187 ? 9.117 -21 -2.221 1 97.88 187 LEU B C 1
ATOM 3808 O O . LEU B 1 187 ? 10.172 -20.5 -1.829 1 97.88 187 LEU B O 1
ATOM 3812 N N . ARG B 1 188 ? 9.07 -21.719 -3.26 1 98.31 188 ARG B N 1
ATOM 3813 C CA . ARG B 1 188 ? 10.188 -21.891 -4.184 1 98.31 188 ARG B CA 1
ATOM 3814 C C . ARG B 1 188 ? 9.695 -22.359 -5.555 1 98.31 188 ARG B C 1
ATOM 3816 O O . ARG B 1 188 ? 8.812 -23.219 -5.645 1 98.31 188 ARG B O 1
ATOM 3823 N N . THR B 1 189 ? 10.18 -21.75 -6.641 1 97.81 189 THR B N 1
ATOM 3824 C CA . THR B 1 189 ? 9.805 -22.297 -7.938 1 97.81 189 THR B CA 1
ATOM 3825 C C . THR B 1 189 ? 10.188 -23.766 -8.023 1 97.81 189 THR B C 1
ATOM 3827 O O . THR B 1 189 ? 11.148 -24.203 -7.391 1 97.81 189 THR B O 1
ATOM 3830 N N . THR B 1 190 ? 9.469 -24.547 -8.797 1 95.94 190 THR B N 1
ATOM 3831 C CA . THR B 1 190 ? 9.688 -25.984 -8.906 1 95.94 190 THR B CA 1
ATOM 3832 C C . THR B 1 190 ? 10.945 -26.281 -9.727 1 95.94 190 THR B C 1
ATOM 3834 O O . THR B 1 190 ? 11.492 -27.391 -9.672 1 95.94 190 THR B O 1
ATOM 3837 N N . GLY B 1 191 ? 11.398 -25.375 -10.57 1 96.06 191 GLY B N 1
ATOM 3838 C CA . GLY B 1 191 ? 12.609 -25.484 -11.367 1 96.06 191 GLY B CA 1
ATOM 3839 C C . GLY B 1 191 ? 13.5 -24.25 -11.273 1 96.06 191 GLY B C 1
ATOM 3840 O O . GLY B 1 191 ? 13.172 -23.297 -10.578 1 96.06 191 GLY B O 1
ATOM 3841 N N . PRO B 1 192 ? 14.688 -24.328 -11.914 1 96.88 192 PRO B N 1
ATOM 3842 C CA . PRO B 1 192 ? 15.617 -23.203 -11.875 1 96.88 192 PRO B CA 1
ATOM 3843 C C . PRO B 1 192 ? 15.117 -22 -12.656 1 96.88 192 PRO B C 1
ATOM 3845 O O . PRO B 1 192 ? 14.344 -22.141 -13.609 1 96.88 192 PRO B O 1
ATOM 3848 N N . MET B 1 193 ? 15.508 -20.844 -12.211 1 97.81 193 MET B N 1
ATOM 3849 C CA . MET B 1 193 ? 15.203 -19.562 -12.867 1 97.81 193 MET B CA 1
ATOM 3850 C C . MET B 1 193 ? 16.469 -18.953 -13.477 1 97.81 193 MET B C 1
ATOM 3852 O O . MET B 1 193 ? 17.562 -19.141 -12.961 1 97.81 193 MET B O 1
ATOM 3856 N N . PRO B 1 194 ? 16.281 -18.219 -14.625 1 97.38 194 PRO B N 1
ATOM 3857 C CA . PRO B 1 194 ? 17.422 -17.469 -15.156 1 97.38 194 PRO B CA 1
ATOM 3858 C C . PRO B 1 194 ? 18 -16.469 -14.148 1 97.38 194 PRO B C 1
ATOM 3860 O O . PRO B 1 194 ? 17.297 -16.031 -13.234 1 97.38 194 PRO B O 1
ATOM 3863 N N . ASP B 1 195 ? 19.359 -16.188 -14.367 1 97.19 195 ASP B N 1
ATOM 3864 C CA . ASP B 1 195 ? 19.984 -15.18 -13.531 1 97.19 195 ASP B CA 1
ATOM 3865 C C . ASP B 1 195 ? 19.609 -13.773 -13.992 1 97.19 195 ASP B C 1
ATOM 3867 O O . ASP B 1 195 ? 20.438 -13.039 -14.531 1 97.19 195 ASP B O 1
ATOM 3871 N N . ASP B 1 196 ? 18.453 -13.391 -13.859 1 96.88 196 ASP B N 1
ATOM 3872 C CA . ASP B 1 196 ? 17.859 -12.102 -14.203 1 96.88 196 ASP B CA 1
ATOM 3873 C C . ASP B 1 196 ? 17 -11.57 -13.062 1 96.88 196 ASP B C 1
ATOM 3875 O O . ASP B 1 196 ? 15.891 -12.062 -12.836 1 96.88 196 ASP B O 1
ATOM 3879 N N . PRO B 1 197 ? 17.484 -10.547 -12.367 1 97.06 197 PRO B N 1
ATOM 3880 C CA . PRO B 1 197 ? 16.75 -10.023 -11.211 1 97.06 197 PRO B CA 1
ATOM 3881 C C . PRO B 1 197 ? 15.32 -9.609 -11.562 1 97.06 197 PRO B C 1
ATOM 3883 O O . PRO B 1 197 ? 14.414 -9.742 -10.734 1 97.06 197 PRO B O 1
ATOM 3886 N N . ALA B 1 198 ? 15.117 -9.148 -12.75 1 97.44 198 ALA B N 1
ATOM 3887 C CA . ALA B 1 198 ? 13.781 -8.711 -13.164 1 97.44 198 ALA B CA 1
ATOM 3888 C C . ALA B 1 198 ? 12.805 -9.875 -13.188 1 97.44 198 ALA B C 1
ATOM 3890 O O . ALA B 1 198 ? 11.648 -9.734 -12.773 1 97.44 198 ALA B O 1
ATOM 3891 N N . LEU B 1 199 ? 13.227 -11.031 -13.617 1 98.19 199 LEU B N 1
ATOM 3892 C CA . LEU B 1 199 ? 12.375 -12.219 -13.656 1 98.19 199 LEU B CA 1
ATOM 3893 C C . LEU B 1 199 ? 12.055 -12.703 -12.242 1 98.19 199 LEU B C 1
ATOM 3895 O O . LEU B 1 199 ? 10.922 -13.125 -11.977 1 98.19 199 LEU B O 1
ATOM 3899 N N . HIS B 1 200 ? 13.023 -12.68 -11.383 1 98.75 200 HIS B N 1
ATOM 3900 C CA . HIS B 1 200 ? 12.781 -13.062 -9.992 1 98.75 200 HIS B CA 1
ATOM 3901 C C . HIS B 1 200 ? 11.766 -12.141 -9.328 1 98.75 200 HIS B C 1
ATOM 3903 O O . HIS B 1 200 ? 10.875 -12.602 -8.617 1 98.75 200 HIS B O 1
ATOM 3909 N N . ARG B 1 201 ? 11.906 -10.836 -9.547 1 98.75 201 ARG B N 1
ATOM 3910 C CA . ARG B 1 201 ? 10.992 -9.867 -8.953 1 98.75 201 ARG B CA 1
ATOM 3911 C C . ARG B 1 201 ? 9.586 -10.016 -9.523 1 98.75 201 ARG B C 1
ATOM 3913 O O . ARG B 1 201 ? 8.602 -9.945 -8.781 1 98.75 201 ARG B O 1
ATOM 3920 N N . ALA B 1 202 ? 9.445 -10.289 -10.812 1 98.81 202 ALA B N 1
ATOM 3921 C CA . ALA B 1 202 ? 8.148 -10.531 -11.422 1 98.81 202 ALA B CA 1
ATOM 3922 C C . ALA B 1 202 ? 7.52 -11.82 -10.898 1 98.81 202 ALA B C 1
ATOM 3924 O O . ALA B 1 202 ? 6.32 -11.859 -10.609 1 98.81 202 ALA B O 1
ATOM 3925 N N . ALA B 1 203 ? 8.328 -12.828 -10.781 1 98.81 203 ALA B N 1
ATOM 3926 C CA . ALA B 1 203 ? 7.844 -14.109 -10.273 1 98.81 203 ALA B CA 1
ATOM 3927 C C . ALA B 1 203 ? 7.367 -13.992 -8.828 1 98.81 203 ALA B C 1
ATOM 3929 O O . ALA B 1 203 ? 6.398 -14.641 -8.43 1 98.81 203 ALA B O 1
ATOM 3930 N N . LEU B 1 204 ? 8.078 -13.203 -8.062 1 98.94 204 LEU B N 1
ATOM 3931 C CA . LEU B 1 204 ? 7.648 -12.992 -6.684 1 98.94 204 LEU B CA 1
ATOM 3932 C C . LEU B 1 204 ? 6.309 -12.266 -6.633 1 98.94 204 LEU B C 1
ATOM 3934 O O . LEU B 1 204 ? 5.461 -12.578 -5.793 1 98.94 204 LEU B O 1
ATOM 3938 N N . ALA B 1 205 ? 6.141 -11.258 -7.484 1 98.88 205 ALA B N 1
ATOM 3939 C CA . ALA B 1 205 ? 4.84 -10.602 -7.59 1 98.88 205 ALA B CA 1
ATOM 3940 C C . ALA B 1 205 ? 3.738 -11.609 -7.902 1 98.88 205 ALA B C 1
ATOM 3942 O O . ALA B 1 205 ? 2.658 -11.57 -7.309 1 98.88 205 ALA B O 1
ATOM 3943 N N . TYR B 1 206 ? 3.994 -12.555 -8.797 1 98.25 206 TYR B N 1
ATOM 3944 C CA . TYR B 1 206 ? 3.07 -13.609 -9.188 1 98.25 206 TYR B CA 1
ATOM 3945 C C . TYR B 1 206 ? 2.652 -14.445 -7.98 1 98.25 206 TYR B C 1
ATOM 3947 O O . TYR B 1 206 ? 1.461 -14.57 -7.691 1 98.25 206 TYR B O 1
ATOM 3955 N N . VAL B 1 207 ? 3.59 -14.891 -7.227 1 98.12 207 VAL B N 1
ATOM 3956 C CA . VAL B 1 207 ? 3.311 -15.898 -6.203 1 98.12 207 VAL B CA 1
ATOM 3957 C C . VAL B 1 207 ? 2.768 -15.211 -4.949 1 98.12 207 VAL B C 1
ATOM 3959 O O . VAL B 1 207 ? 2.105 -15.852 -4.125 1 98.12 207 VAL B O 1
ATOM 3962 N N . SER B 1 208 ? 3.035 -13.914 -4.758 1 98.5 208 SER B N 1
ATOM 3963 C CA . SER B 1 208 ? 2.621 -13.195 -3.559 1 98.5 208 SER B CA 1
ATOM 3964 C C . SER B 1 208 ? 1.104 -13.172 -3.424 1 98.5 208 SER B C 1
ATOM 3966 O O . SER B 1 208 ? 0.574 -12.945 -2.334 1 98.5 208 SER B O 1
ATOM 3968 N N . ASP B 1 209 ? 0.417 -13.414 -4.484 1 97.31 209 ASP B N 1
ATOM 3969 C CA . ASP B 1 209 ? -1.038 -13.305 -4.527 1 97.31 209 ASP B CA 1
ATOM 3970 C C . ASP B 1 209 ? -1.699 -14.625 -4.133 1 97.31 209 ASP B C 1
ATOM 3972 O O . ASP B 1 209 ? -2.924 -14.695 -4.012 1 97.31 209 ASP B O 1
ATOM 3976 N N . TYR B 1 210 ? -0.992 -15.695 -3.893 1 94.56 210 TYR B N 1
ATOM 3977 C CA . TYR B 1 210 ? -1.566 -17.016 -3.666 1 94.56 210 TYR B CA 1
ATOM 3978 C C . TYR B 1 210 ? -2.277 -17.078 -2.32 1 94.56 210 TYR B C 1
ATOM 3980 O O . TYR B 1 210 ? -3.426 -17.516 -2.236 1 94.56 210 TYR B O 1
ATOM 3988 N N . THR B 1 211 ? -1.626 -16.594 -1.275 1 95 211 THR B N 1
ATOM 3989 C CA . THR B 1 211 ? -2.088 -17.031 0.041 1 95 211 THR B CA 1
ATOM 3990 C C . THR B 1 211 ? -2.322 -15.828 0.95 1 95 211 THR B C 1
ATOM 3992 O O . THR B 1 211 ? -2.635 -15.984 2.131 1 95 211 THR B O 1
ATOM 3995 N N . LEU B 1 212 ? -2.248 -14.625 0.442 1 96.56 212 LEU B N 1
ATOM 3996 C CA . LEU B 1 212 ? -2.145 -13.438 1.291 1 96.56 212 LEU B CA 1
ATOM 3997 C C . LEU B 1 212 ? -3.459 -13.18 2.021 1 96.56 212 LEU B C 1
ATOM 3999 O O . LEU B 1 212 ? -3.479 -12.5 3.049 1 96.56 212 LEU B O 1
ATOM 4003 N N . LEU B 1 213 ? -4.594 -13.688 1.547 1 95.81 213 LEU B N 1
ATOM 4004 C CA . LEU B 1 213 ? -5.871 -13.453 2.215 1 95.81 213 LEU B CA 1
ATOM 4005 C C . LEU B 1 213 ? -6.219 -14.617 3.143 1 95.81 213 LEU B C 1
ATOM 4007 O O . LEU B 1 213 ? -7.238 -14.578 3.834 1 95.81 213 LEU B O 1
ATOM 4011 N N . GLU B 1 214 ? -5.371 -15.617 3.199 1 95.38 214 GLU B N 1
ATOM 4012 C CA . GLU B 1 214 ? -5.625 -16.797 4.016 1 95.38 214 GLU B CA 1
ATOM 4013 C C . GLU B 1 214 ? -5.777 -16.438 5.488 1 95.38 214 GLU B C 1
ATOM 4015 O O . GLU B 1 214 ? -6.664 -16.953 6.172 1 95.38 214 GLU B O 1
ATOM 4020 N N . PRO B 1 215 ? -4.945 -15.516 6.043 1 97.38 215 PRO B N 1
ATOM 4021 C CA . PRO B 1 215 ? -5.098 -15.172 7.461 1 97.38 215 PRO B CA 1
ATOM 4022 C C . PRO B 1 215 ? -6.492 -14.656 7.797 1 97.38 215 PRO B C 1
ATOM 4024 O O . PRO B 1 215 ? -6.988 -14.875 8.906 1 97.38 215 PRO B O 1
ATOM 4027 N N . VAL B 1 216 ? -7.125 -13.938 6.871 1 97.25 216 VAL B N 1
ATOM 4028 C CA . VAL B 1 216 ? -8.484 -13.445 7.09 1 97.25 216 VAL B CA 1
ATOM 4029 C C . VAL B 1 216 ? -9.438 -14.625 7.27 1 97.25 216 VAL B C 1
ATOM 4031 O O . VAL B 1 216 ? -10.219 -14.656 8.219 1 97.25 216 VAL B O 1
ATOM 4034 N N . LEU B 1 217 ? -9.359 -15.594 6.371 1 95.38 217 LEU B N 1
ATOM 4035 C CA . LEU B 1 217 ? -10.219 -16.766 6.414 1 95.38 217 LEU B CA 1
ATOM 4036 C C . LEU B 1 217 ? -9.938 -17.609 7.656 1 95.38 217 LEU B C 1
ATOM 4038 O O . LEU B 1 217 ? -10.859 -18.016 8.359 1 95.38 217 LEU B O 1
ATOM 4042 N N . ARG B 1 218 ? -8.648 -17.797 7.93 1 95.5 218 ARG B N 1
ATOM 4043 C CA . ARG B 1 218 ? -8.219 -18.625 9.047 1 95.5 218 ARG B CA 1
ATOM 4044 C C . ARG B 1 218 ? -8.758 -18.094 10.375 1 95.5 218 ARG B C 1
ATOM 4046 O O . ARG B 1 218 ? -9.273 -18.844 11.195 1 95.5 218 ARG B O 1
ATOM 4053 N N . ARG B 1 219 ? -8.672 -16.812 10.578 1 96.62 219 ARG B N 1
ATOM 4054 C CA . ARG B 1 219 ? -9.141 -16.172 11.797 1 96.62 219 ARG B CA 1
ATOM 4055 C C . ARG B 1 219 ? -10.609 -16.469 12.055 1 96.62 219 ARG B C 1
ATOM 4057 O O . ARG B 1 219 ? -11.039 -16.562 13.211 1 96.62 219 ARG B O 1
ATOM 4064 N N . HIS B 1 220 ? -11.344 -16.719 11 1 94.75 220 HIS B N 1
ATOM 4065 C CA . HIS B 1 220 ? -12.789 -16.875 11.133 1 94.75 220 HIS B CA 1
ATOM 4066 C C . HIS B 1 220 ? -13.219 -18.312 10.891 1 94.75 220 HIS B C 1
ATOM 4068 O O . HIS B 1 220 ? -14.406 -18.594 10.68 1 94.75 220 HIS B O 1
ATOM 4074 N N . GLY B 1 221 ? -12.242 -19.219 10.852 1 92.81 221 GLY B N 1
ATOM 4075 C CA . GLY B 1 221 ? -12.539 -20.641 10.75 1 92.81 221 GLY B CA 1
ATOM 4076 C C . GLY B 1 221 ? -13.133 -21.031 9.406 1 92.81 221 GLY B C 1
ATOM 4077 O O . GLY B 1 221 ? -14 -21.891 9.336 1 92.81 221 GLY B O 1
ATOM 4078 N N . ILE B 1 222 ? -12.727 -20.312 8.445 1 90.44 222 ILE B N 1
ATOM 4079 C CA . ILE B 1 222 ? -13.25 -20.562 7.105 1 90.44 222 ILE B CA 1
ATOM 4080 C C . ILE B 1 222 ? -12.172 -21.203 6.238 1 90.44 222 ILE B C 1
ATOM 4082 O O . ILE B 1 222 ? -11.016 -20.766 6.25 1 90.44 222 ILE B O 1
ATOM 4086 N N . GLY B 1 223 ? -12.516 -22.219 5.531 1 86.88 223 GLY B N 1
ATOM 4087 C CA . GLY B 1 223 ? -11.625 -22.828 4.543 1 86.88 223 GLY B CA 1
ATOM 4088 C C . GLY B 1 223 ? -11.867 -22.312 3.135 1 86.88 223 GLY B C 1
ATOM 4089 O O . GLY B 1 223 ? -12.93 -21.75 2.852 1 86.88 223 GLY B O 1
ATOM 4090 N N . TRP B 1 224 ? -10.969 -22.594 2.273 1 83.06 224 TRP B N 1
ATOM 4091 C CA . TRP B 1 224 ? -11.047 -22.094 0.902 1 83.06 224 TRP B CA 1
ATOM 4092 C C . TRP B 1 224 ? -12.195 -22.75 0.145 1 83.06 224 TRP B C 1
ATOM 4094 O O . TRP B 1 224 ? -12.719 -22.188 -0.813 1 83.06 224 TRP B O 1
ATOM 4104 N N . THR B 1 225 ? -12.594 -23.922 0.533 1 79.62 225 THR B N 1
ATOM 4105 C CA . THR B 1 225 ? -13.594 -24.672 -0.205 1 79.62 225 THR B CA 1
ATOM 4106 C C . THR B 1 225 ? -14.992 -24.375 0.322 1 79.62 225 THR B C 1
ATOM 4108 O O . THR B 1 225 ? -15.961 -25.031 -0.074 1 79.62 225 THR B O 1
ATOM 4111 N N . ARG B 1 226 ? -15.023 -23.469 1.226 1 80.75 226 ARG B N 1
ATOM 4112 C CA . ARG B 1 226 ? -16.359 -23.094 1.709 1 80.75 226 ARG B CA 1
ATOM 4113 C C . ARG B 1 226 ? -17.266 -22.703 0.553 1 80.75 226 ARG B C 1
ATOM 4115 O O . ARG B 1 226 ? -16.938 -21.828 -0.246 1 80.75 226 ARG B O 1
ATOM 4122 N N . GLU B 1 227 ? -18.406 -23.281 0.564 1 79.38 227 GLU B N 1
ATOM 4123 C CA . GLU B 1 227 ? -19.344 -23.062 -0.532 1 79.38 227 GLU B CA 1
ATOM 4124 C C . GLU B 1 227 ? -19.984 -21.688 -0.438 1 79.38 227 GLU B C 1
ATOM 4126 O O . GLU B 1 227 ? -20.203 -21.172 0.661 1 79.38 227 GLU B O 1
ATOM 4131 N N . ASP B 1 228 ? -20.25 -21.031 -1.438 1 83.5 228 ASP B N 1
ATOM 4132 C CA . ASP B 1 228 ? -21.016 -19.797 -1.587 1 83.5 228 ASP B CA 1
ATOM 4133 C C . ASP B 1 228 ? -20.25 -18.594 -1.051 1 83.5 228 ASP B C 1
ATOM 4135 O O . ASP B 1 228 ? -20.828 -17.547 -0.79 1 83.5 228 ASP B O 1
ATOM 4139 N N . MET B 1 229 ? -19.016 -18.859 -0.631 1 87.88 229 MET B N 1
ATOM 4140 C CA . MET B 1 229 ? -18.141 -17.734 -0.284 1 87.88 229 MET B CA 1
ATOM 4141 C C . MET B 1 229 ? -17.609 -17.062 -1.538 1 87.88 229 MET B C 1
ATOM 4143 O O . MET B 1 229 ? -17.281 -17.719 -2.521 1 87.88 229 MET B O 1
ATOM 4147 N N . SER B 1 230 ? -17.641 -15.758 -1.49 1 90.62 230 SER B N 1
ATOM 4148 C CA . SER B 1 230 ? -17.047 -14.992 -2.576 1 90.62 230 SER B CA 1
ATOM 4149 C C . SER B 1 230 ? -15.812 -14.227 -2.098 1 90.62 230 SER B C 1
ATOM 4151 O O . SER B 1 230 ? -15.906 -13.391 -1.19 1 90.62 230 SER B O 1
ATOM 4153 N N . VAL B 1 231 ? -14.695 -14.617 -2.662 1 91.62 231 VAL B N 1
ATOM 4154 C CA . VAL B 1 231 ? -13.445 -13.938 -2.34 1 91.62 231 VAL B CA 1
ATOM 4155 C C . VAL B 1 231 ? -12.852 -13.312 -3.602 1 91.62 231 VAL B C 1
ATOM 4157 O O . VAL B 1 231 ? -12.789 -13.961 -4.652 1 91.62 231 VAL B O 1
ATOM 4160 N N . ALA B 1 232 ? -12.453 -12.031 -3.533 1 92.69 232 ALA B N 1
ATOM 4161 C CA . ALA B 1 232 ? -11.836 -11.352 -4.664 1 92.69 232 ALA B CA 1
ATOM 4162 C C . ALA B 1 232 ? -10.797 -10.336 -4.191 1 92.69 232 ALA B C 1
ATOM 4164 O O . ALA B 1 232 ? -11.07 -9.523 -3.303 1 92.69 232 ALA B O 1
ATOM 4165 N N . SER B 1 233 ? -9.625 -10.414 -4.789 1 96.19 233 SER B N 1
ATOM 4166 C CA . SER B 1 233 ? -8.617 -9.398 -4.5 1 96.19 233 SER B CA 1
ATOM 4167 C C . SER B 1 233 ? -9.062 -8.023 -4.988 1 96.19 233 SER B C 1
ATOM 4169 O O . SER B 1 233 ? -9.633 -7.898 -6.074 1 96.19 233 SER B O 1
ATOM 4171 N N . LEU B 1 234 ? -8.859 -6.996 -4.234 1 97.69 234 LEU B N 1
ATOM 4172 C CA . LEU B 1 234 ? -9.219 -5.629 -4.602 1 97.69 234 LEU B CA 1
ATOM 4173 C C . LEU B 1 234 ? -7.98 -4.832 -5 1 97.69 234 LEU B C 1
ATOM 4175 O O . LEU B 1 234 ? -7.973 -4.168 -6.039 1 97.69 234 LEU B O 1
ATOM 4179 N N . ASP B 1 235 ? -7 -4.902 -4.223 1 98.56 235 ASP B N 1
ATOM 4180 C CA . ASP B 1 235 ? -5.742 -4.223 -4.504 1 98.56 235 ASP B CA 1
ATOM 4181 C C . ASP B 1 235 ? -4.547 -5.086 -4.102 1 98.56 235 ASP B C 1
ATOM 4183 O O . ASP B 1 235 ? -4.719 -6.176 -3.555 1 98.56 235 ASP B O 1
ATOM 4187 N N . HIS B 1 236 ? -3.367 -4.734 -4.508 1 98.75 236 HIS B N 1
ATOM 4188 C CA . HIS B 1 236 ? -2.123 -5.418 -4.176 1 98.75 236 HIS B CA 1
ATOM 4189 C C . HIS B 1 236 ? -0.945 -4.449 -4.172 1 98.75 236 HIS B C 1
ATOM 4191 O O . HIS B 1 236 ? -0.732 -3.719 -5.145 1 98.75 236 HIS B O 1
ATOM 4197 N N . ALA B 1 237 ? -0.286 -4.367 -3.076 1 98.81 237 ALA B N 1
ATOM 4198 C CA . ALA B 1 237 ? 0.917 -3.549 -2.943 1 98.81 237 ALA B CA 1
ATOM 4199 C C . ALA B 1 237 ? 2.121 -4.402 -2.557 1 98.81 237 ALA B C 1
ATOM 4201 O O . ALA B 1 237 ? 1.993 -5.355 -1.783 1 98.81 237 ALA B O 1
ATOM 4202 N N . MET B 1 238 ? 3.213 -4.051 -3.092 1 98.88 238 MET B N 1
ATOM 4203 C CA . MET B 1 238 ? 4.441 -4.777 -2.781 1 98.88 238 MET B CA 1
ATOM 4204 C C . MET B 1 238 ? 5.648 -3.848 -2.816 1 98.88 238 MET B C 1
ATOM 4206 O O . MET B 1 238 ? 5.715 -2.941 -3.648 1 98.88 238 MET B O 1
ATOM 4210 N N . TRP B 1 239 ? 6.531 -4.023 -1.905 1 98.94 239 TRP B N 1
ATOM 4211 C CA . TRP B 1 239 ? 7.812 -3.328 -1.819 1 98.94 239 TRP B CA 1
ATOM 4212 C C . TRP B 1 239 ? 8.969 -4.32 -1.827 1 98.94 239 TRP B C 1
ATOM 4214 O O . TRP B 1 239 ? 9.086 -5.16 -0.933 1 98.94 239 TRP B O 1
ATOM 4224 N N . TRP B 1 240 ? 9.781 -4.277 -2.846 1 98.88 240 TRP B N 1
ATOM 4225 C CA . TRP B 1 240 ? 11.008 -5.059 -2.871 1 98.88 240 TRP B CA 1
ATOM 4226 C C . TRP B 1 240 ? 12.141 -4.309 -2.174 1 98.88 240 TRP B C 1
ATOM 4228 O O . TRP B 1 240 ? 12.43 -3.154 -2.5 1 98.88 240 TRP B O 1
ATOM 4238 N N . HIS B 1 241 ? 12.852 -5.008 -1.274 1 98.5 241 HIS B N 1
ATOM 4239 C CA . HIS B 1 241 ? 13.867 -4.34 -0.468 1 98.5 241 HIS B CA 1
ATOM 4240 C C . HIS B 1 241 ? 15.273 -4.727 -0.921 1 98.5 241 HIS B C 1
ATOM 4242 O O . HIS B 1 241 ? 16.188 -3.896 -0.901 1 98.5 241 HIS B O 1
ATOM 4248 N N . ARG B 1 242 ? 15.383 -5.984 -1.237 1 98 242 ARG B N 1
ATOM 4249 C CA . ARG B 1 242 ? 16.688 -6.57 -1.529 1 98 242 ARG B CA 1
ATOM 4250 C C . ARG B 1 242 ? 16.578 -7.625 -2.627 1 98 242 ARG B C 1
ATOM 4252 O O . ARG B 1 242 ? 15.484 -8.055 -2.977 1 98 242 ARG B O 1
ATOM 4259 N N . ASP B 1 243 ? 17.781 -7.988 -3.17 1 97 243 ASP B N 1
ATOM 4260 C CA . ASP B 1 243 ? 17.797 -9.039 -4.184 1 97 243 ASP B CA 1
ATOM 4261 C C . ASP B 1 243 ? 17.531 -10.406 -3.564 1 97 243 ASP B C 1
ATOM 4263 O O . ASP B 1 243 ? 17.875 -10.641 -2.402 1 97 243 ASP B O 1
ATOM 4267 N N . PHE B 1 244 ? 17 -11.266 -4.34 1 98.5 244 PHE B N 1
ATOM 4268 C CA . PHE B 1 244 ? 16.656 -12.617 -3.938 1 98.5 244 PHE B CA 1
ATOM 4269 C C . PHE B 1 244 ? 16.531 -13.531 -5.152 1 98.5 244 PHE B C 1
ATOM 4271 O O . PHE B 1 244 ? 16.641 -13.07 -6.293 1 98.5 244 PHE B O 1
ATOM 4278 N N . ARG B 1 245 ? 16.422 -14.781 -4.824 1 98.62 245 ARG B N 1
ATOM 4279 C CA . ARG B 1 245 ? 16.109 -15.766 -5.855 1 98.62 245 ARG B CA 1
ATOM 4280 C C . ARG B 1 245 ? 14.859 -16.562 -5.488 1 98.62 245 ARG B C 1
ATOM 4282 O O . ARG B 1 245 ? 14.75 -17.078 -4.379 1 98.62 245 ARG B O 1
ATOM 4289 N N . VAL B 1 246 ? 13.914 -16.672 -6.457 1 98.69 246 VAL B N 1
ATOM 4290 C CA . VAL B 1 246 ? 12.672 -17.375 -6.18 1 98.69 246 VAL B CA 1
ATOM 4291 C C . VAL B 1 246 ? 12.875 -18.875 -6.352 1 98.69 246 VAL B C 1
ATOM 4293 O O . VAL B 1 246 ? 12.031 -19.672 -5.953 1 98.69 246 VAL B O 1
ATOM 4296 N N . ASP B 1 247 ? 13.977 -19.297 -7.012 1 98.44 247 ASP B N 1
ATOM 4297 C CA . ASP B 1 247 ? 14.258 -20.719 -7.121 1 98.44 247 ASP B CA 1
ATOM 4298 C C . ASP B 1 247 ? 15.086 -21.203 -5.93 1 98.44 247 ASP B C 1
ATOM 4300 O O . ASP B 1 247 ? 15.641 -22.297 -5.965 1 98.44 247 ASP B O 1
ATOM 4304 N N . ASP B 1 248 ? 15.242 -20.359 -4.93 1 98.31 248 ASP B N 1
ATOM 4305 C CA . ASP B 1 248 ? 15.625 -20.703 -3.564 1 98.31 248 ASP B CA 1
ATOM 4306 C C . ASP B 1 248 ? 14.484 -20.438 -2.586 1 98.31 248 ASP B C 1
ATOM 4308 O O . ASP B 1 248 ? 13.594 -19.625 -2.875 1 98.31 248 ASP B O 1
ATOM 4312 N N . TRP B 1 249 ? 14.516 -21.125 -1.446 1 98.75 249 TRP B N 1
ATOM 4313 C CA . TRP B 1 249 ? 13.391 -21.062 -0.522 1 98.75 249 TRP B CA 1
ATOM 4314 C C . TRP B 1 249 ? 13.234 -19.656 0.041 1 98.75 249 TRP B C 1
ATOM 4316 O O . TRP B 1 249 ? 14.203 -19.047 0.505 1 98.75 249 TRP B O 1
ATOM 4326 N N . LEU B 1 250 ? 12.047 -19.141 -0.009 1 98.88 250 LEU B N 1
ATOM 4327 C CA . LEU B 1 250 ? 11.617 -17.906 0.622 1 98.88 250 LEU B CA 1
ATOM 4328 C C . LEU B 1 250 ? 10.5 -18.156 1.632 1 98.88 250 LEU B C 1
ATOM 4330 O O . LEU B 1 250 ? 9.594 -18.953 1.371 1 98.88 250 LEU B O 1
ATOM 4334 N N . LEU B 1 251 ? 10.57 -17.578 2.773 1 98.94 251 LEU B N 1
ATOM 4335 C CA . LEU B 1 251 ? 9.516 -17.656 3.781 1 98.94 251 LEU B CA 1
ATOM 4336 C C . LEU B 1 251 ? 8.562 -16.484 3.672 1 98.94 251 LEU B C 1
ATOM 4338 O O . LEU B 1 251 ? 8.992 -15.32 3.717 1 98.94 251 LEU B O 1
ATOM 4342 N N . TYR B 1 252 ? 7.402 -16.797 3.451 1 98.88 252 TYR B N 1
ATOM 4343 C CA . TYR B 1 252 ? 6.336 -15.812 3.354 1 98.88 252 TYR B CA 1
ATOM 4344 C C . TYR B 1 252 ? 5.465 -15.82 4.605 1 98.88 252 TYR B C 1
ATOM 4346 O O . TYR B 1 252 ? 4.59 -16.672 4.754 1 98.88 252 TYR B O 1
ATOM 4354 N N . VAL B 1 253 ? 5.688 -14.828 5.516 1 98.88 253 VAL B N 1
ATOM 4355 C CA . VAL B 1 253 ? 4.945 -14.68 6.762 1 98.88 253 VAL B CA 1
ATOM 4356 C C . VAL B 1 253 ? 3.801 -13.688 6.57 1 98.88 253 VAL B C 1
ATOM 4358 O O . VAL B 1 253 ? 4.023 -12.547 6.148 1 98.88 253 VAL B O 1
ATOM 4361 N N . GLN B 1 254 ? 2.605 -14.117 6.879 1 98.56 254 GLN B N 1
ATOM 4362 C CA . GLN B 1 254 ? 1.422 -13.32 6.562 1 98.56 254 GLN B CA 1
ATOM 4363 C C . GLN B 1 254 ? 0.562 -13.094 7.801 1 98.56 254 GLN B C 1
ATOM 4365 O O . GLN B 1 254 ? 0.527 -13.938 8.703 1 98.56 254 GLN B O 1
ATOM 4370 N N . ARG B 1 255 ? -0.112 -12 7.852 1 98.44 255 ARG B N 1
ATOM 4371 C CA . ARG B 1 255 ? -1.065 -11.703 8.914 1 98.44 255 ARG B CA 1
ATOM 4372 C C . ARG B 1 255 ? -2.186 -10.797 8.414 1 98.44 255 ARG B C 1
ATOM 4374 O O . ARG B 1 255 ? -2.027 -10.109 7.402 1 98.44 255 ARG B O 1
ATOM 4381 N N . SER B 1 256 ? -3.311 -10.836 9.086 1 98.81 256 SER B N 1
ATOM 4382 C CA . SER B 1 256 ? -4.422 -9.93 8.797 1 98.81 256 SER B CA 1
ATOM 4383 C C . SER B 1 256 ? -4.699 -9 9.977 1 98.81 256 SER B C 1
ATOM 4385 O O . SER B 1 256 ? -5.285 -9.414 10.977 1 98.81 256 SER B O 1
ATOM 4387 N N . PRO B 1 257 ? -4.449 -7.734 9.812 1 98.75 257 PRO B N 1
ATOM 4388 C CA . PRO B 1 257 ? -4.691 -6.797 10.906 1 98.75 257 PRO B CA 1
ATOM 4389 C C . PRO B 1 257 ? -6.172 -6.461 11.078 1 98.75 257 PRO B C 1
ATOM 4391 O O . PRO B 1 257 ? -6.59 -6.023 12.148 1 98.75 257 PRO B O 1
ATOM 4394 N N . SER B 1 258 ? -6.938 -6.656 9.977 1 98.75 258 SER B N 1
ATOM 4395 C CA . SER B 1 258 ? -8.32 -6.203 10.094 1 98.75 258 SER B CA 1
ATOM 4396 C C . SER B 1 258 ? -9.211 -6.871 9.047 1 98.75 258 SER B C 1
ATOM 4398 O O . SER B 1 258 ? -8.789 -7.078 7.906 1 98.75 258 SER B O 1
ATOM 4400 N N . ALA B 1 259 ? -10.391 -7.176 9.414 1 98.44 259 ALA B N 1
ATOM 4401 C CA . ALA B 1 259 ? -11.516 -7.426 8.523 1 98.44 259 ALA B CA 1
ATOM 4402 C C . ALA B 1 259 ? -12.742 -6.625 8.945 1 98.44 259 ALA B C 1
ATOM 4404 O O . ALA B 1 259 ? -13.039 -6.52 10.133 1 98.44 259 ALA B O 1
ATOM 4405 N N . SER B 1 260 ? -13.367 -6.008 8.078 1 97.62 260 SER B N 1
ATOM 4406 C CA . SER B 1 260 ? -14.57 -5.215 8.305 1 97.62 260 SER B CA 1
ATOM 4407 C C . SER B 1 260 ? -15.289 -4.91 6.996 1 97.62 260 SER B C 1
ATOM 4409 O O . SER B 1 260 ? -14.672 -4.898 5.93 1 97.62 260 SER B O 1
ATOM 4411 N N . SER B 1 261 ? -16.609 -4.758 7.023 1 96.19 261 SER B N 1
ATOM 4412 C CA . SER B 1 261 ? -17.406 -4.32 5.887 1 96.19 261 SER B CA 1
ATOM 4413 C C . SER B 1 261 ? -17.203 -5.238 4.684 1 96.19 261 SER B C 1
ATOM 4415 O O . SER B 1 261 ? -17 -4.766 3.562 1 96.19 261 SER B O 1
ATOM 4417 N N . ALA B 1 262 ? -17.078 -6.516 4.879 1 96.38 262 ALA B N 1
ATOM 4418 C CA . ALA B 1 262 ? -16.953 -7.555 3.861 1 96.38 262 ALA B CA 1
ATOM 4419 C C . ALA B 1 262 ? -15.609 -7.465 3.148 1 96.38 262 ALA B C 1
ATOM 4421 O O . ALA B 1 262 ? -15.492 -7.852 1.985 1 96.38 262 ALA B O 1
ATOM 4422 N N . ARG B 1 263 ? -14.664 -6.859 3.811 1 98.12 263 ARG B N 1
ATOM 4423 C CA . ARG B 1 263 ? -13.289 -6.816 3.314 1 98.12 263 ARG B CA 1
ATOM 4424 C C . ARG B 1 263 ? -12.312 -7.332 4.363 1 98.12 263 ARG B C 1
ATOM 4426 O O . ARG B 1 263 ? -12.617 -7.336 5.559 1 98.12 263 ARG B O 1
ATOM 4433 N N . GLY B 1 264 ? -11.227 -7.816 3.934 1 98.5 264 GLY B N 1
ATOM 4434 C CA . GLY B 1 264 ? -10.094 -8.164 4.785 1 98.5 264 GLY B CA 1
ATOM 4435 C C . GLY B 1 264 ? -8.766 -7.688 4.23 1 98.5 264 GLY B C 1
ATOM 4436 O O . GLY B 1 264 ? -8.539 -7.734 3.02 1 98.5 264 GLY B O 1
ATOM 4437 N N . LEU B 1 265 ? -7.957 -7.219 5.148 1 98.88 265 LEU B N 1
ATOM 4438 C CA . LEU B 1 265 ? -6.605 -6.816 4.773 1 98.88 265 LEU B CA 1
ATOM 4439 C C . LEU B 1 265 ? -5.594 -7.891 5.152 1 98.88 265 LEU B C 1
ATOM 4441 O O . LEU B 1 265 ? -5.602 -8.391 6.281 1 98.88 265 LEU B O 1
ATOM 4445 N N . GLY B 1 266 ? -4.789 -8.312 4.207 1 98.75 266 GLY B N 1
ATOM 4446 C CA . GLY B 1 266 ? -3.625 -9.148 4.453 1 98.75 266 GLY B CA 1
ATOM 4447 C C . GLY B 1 266 ? -2.312 -8.406 4.297 1 98.75 266 GLY B C 1
ATOM 4448 O O . GLY B 1 266 ? -2.164 -7.582 3.387 1 98.75 266 GLY B O 1
ATOM 4449 N N . THR B 1 267 ? -1.396 -8.641 5.199 1 98.81 267 THR B N 1
ATOM 4450 C CA . THR B 1 267 ? -0.032 -8.133 5.098 1 98.81 267 THR B CA 1
ATOM 4451 C C . THR B 1 267 ? 0.975 -9.281 5.152 1 98.81 267 THR B C 1
ATOM 4453 O O . THR B 1 267 ? 0.697 -10.328 5.73 1 98.81 267 THR B O 1
ATOM 4456 N N . GLY B 1 268 ? 2.129 -9.078 4.465 1 98.75 268 GLY B N 1
ATOM 4457 C CA . GLY B 1 268 ? 3.105 -10.156 4.387 1 98.75 268 GLY B CA 1
ATOM 4458 C C . GLY B 1 268 ? 4.539 -9.664 4.406 1 98.75 268 GLY B C 1
ATOM 4459 O O . GLY B 1 268 ? 4.832 -8.57 3.916 1 98.75 268 GLY B O 1
ATOM 4460 N N . SER B 1 269 ? 5.375 -10.398 5.012 1 98.88 269 SER B N 1
ATOM 4461 C CA . SER B 1 269 ? 6.824 -10.258 4.969 1 98.88 269 SER B CA 1
ATOM 4462 C C . SER B 1 269 ? 7.484 -11.477 4.336 1 98.88 269 SER B C 1
ATOM 4464 O O . SER B 1 269 ? 7.168 -12.617 4.691 1 98.88 269 SER B O 1
ATOM 4466 N N . ILE B 1 270 ? 8.344 -11.227 3.396 1 98.94 270 ILE B N 1
ATOM 4467 C CA . ILE B 1 270 ? 9.008 -12.328 2.703 1 98.94 270 ILE B CA 1
ATOM 4468 C C . ILE B 1 270 ? 10.5 -12.32 3.023 1 98.94 270 ILE B C 1
ATOM 4470 O O . ILE B 1 270 ? 11.18 -11.305 2.82 1 98.94 270 ILE B O 1
ATOM 4474 N N . TYR B 1 271 ? 10.984 -13.422 3.498 1 98.94 271 TYR B N 1
ATOM 4475 C CA . TYR B 1 271 ? 12.375 -13.578 3.893 1 98.94 271 TYR B CA 1
ATOM 4476 C C . TYR B 1 271 ? 13.078 -14.617 3.023 1 98.94 271 TYR B C 1
ATOM 4478 O O . TYR B 1 271 ? 12.469 -15.625 2.637 1 98.94 271 TYR B O 1
ATOM 4486 N N . ASP B 1 272 ? 14.328 -14.375 2.729 1 98.5 272 ASP B N 1
ATOM 4487 C CA . ASP B 1 272 ? 15.086 -15.492 2.176 1 98.5 272 ASP B CA 1
ATOM 4488 C C . ASP B 1 272 ? 15.531 -16.453 3.277 1 98.5 272 ASP B C 1
ATOM 4490 O O . ASP B 1 272 ? 15.258 -16.219 4.457 1 98.5 272 ASP B O 1
ATOM 4494 N N . ARG B 1 273 ? 16.109 -17.516 2.941 1 96.19 273 ARG B N 1
ATOM 4495 C CA . ARG B 1 273 ? 16.391 -18.578 3.889 1 96.19 273 ARG B CA 1
ATOM 4496 C C . ARG B 1 273 ? 17.391 -18.109 4.945 1 96.19 273 ARG B C 1
ATOM 4498 O O . ARG B 1 273 ? 17.438 -18.672 6.047 1 96.19 273 ARG B O 1
ATOM 4505 N N . SER B 1 274 ? 18.25 -17.172 4.605 1 96.62 274 SER B N 1
ATOM 4506 C CA . SER B 1 274 ? 19.25 -16.656 5.543 1 96.62 274 SER B CA 1
ATOM 4507 C C . SER B 1 274 ? 18.625 -15.719 6.562 1 96.62 274 SER B C 1
ATOM 4509 O O . SER B 1 274 ? 19.281 -15.32 7.531 1 96.62 274 SER B O 1
ATOM 4511 N N . GLY B 1 275 ? 17.406 -15.312 6.344 1 97.94 275 GLY B N 1
ATOM 4512 C CA . GLY B 1 275 ? 16.703 -14.484 7.312 1 97.94 275 GLY B CA 1
ATOM 4513 C C . GLY B 1 275 ? 16.609 -13.031 6.898 1 97.94 275 GLY B C 1
ATOM 4514 O O . GLY B 1 275 ? 16.125 -12.195 7.66 1 97.94 275 GLY B O 1
ATOM 4515 N N . LEU B 1 276 ? 17.062 -12.727 5.668 1 98.19 276 LEU B N 1
ATOM 4516 C CA . LEU B 1 276 ? 16.969 -11.359 5.164 1 98.19 276 LEU B CA 1
ATOM 4517 C C . LEU B 1 276 ? 15.555 -11.062 4.672 1 98.19 276 LEU B C 1
ATOM 4519 O O . LEU B 1 276 ? 14.984 -11.836 3.9 1 98.19 276 LEU B O 1
ATOM 4523 N N . LEU B 1 277 ? 14.992 -9.938 5.195 1 98.88 277 LEU B N 1
ATOM 4524 C CA . LEU B 1 277 ? 13.719 -9.477 4.672 1 98.88 277 LEU B CA 1
ATOM 4525 C C . LEU B 1 277 ? 13.875 -8.93 3.258 1 98.88 277 LEU B C 1
ATOM 4527 O O . LEU B 1 277 ? 14.523 -7.898 3.055 1 98.88 277 LEU B O 1
ATOM 4531 N N . VAL B 1 278 ? 13.219 -9.586 2.268 1 98.88 278 VAL B N 1
ATOM 4532 C CA . VAL B 1 278 ? 13.5 -9.211 0.888 1 98.88 278 VAL B CA 1
ATOM 4533 C C . VAL B 1 278 ? 12.32 -8.43 0.309 1 98.88 278 VAL B C 1
ATOM 4535 O O . VAL B 1 278 ? 12.469 -7.695 -0.668 1 98.88 278 VAL B O 1
ATOM 4538 N N . ALA B 1 279 ? 11.117 -8.586 0.882 1 98.94 279 ALA B N 1
ATOM 4539 C CA . ALA B 1 279 ? 9.961 -7.852 0.374 1 98.94 279 ALA B CA 1
ATOM 4540 C C . ALA B 1 279 ? 8.859 -7.781 1.423 1 98.94 279 ALA B C 1
ATOM 4542 O O . ALA B 1 279 ? 8.82 -8.586 2.355 1 98.94 279 ALA B O 1
ATOM 4543 N N . THR B 1 280 ? 8.023 -6.793 1.329 1 98.94 280 THR B N 1
ATOM 4544 C CA . THR B 1 280 ? 6.797 -6.602 2.096 1 98.94 280 THR B CA 1
ATOM 4545 C C . THR B 1 280 ? 5.59 -6.484 1.168 1 98.94 280 THR B C 1
ATOM 4547 O O . THR B 1 280 ? 5.688 -5.898 0.086 1 98.94 280 THR B O 1
ATOM 4550 N N . VAL B 1 281 ? 4.484 -7.07 1.579 1 98.81 281 VAL B N 1
ATOM 4551 C CA . VAL B 1 281 ? 3.303 -7.129 0.723 1 98.81 281 VAL B CA 1
ATOM 4552 C C . VAL B 1 281 ? 2.064 -6.734 1.523 1 98.81 281 VAL B C 1
ATOM 4554 O O . VAL B 1 281 ? 2.014 -6.93 2.74 1 98.81 281 VAL B O 1
ATOM 4557 N N . ALA B 1 282 ? 1.085 -6.109 0.89 1 98.88 282 ALA B N 1
ATOM 4558 C CA . ALA B 1 282 ? -0.243 -5.859 1.444 1 98.88 282 ALA B CA 1
ATOM 4559 C C . ALA B 1 282 ? -1.324 -6.047 0.384 1 98.88 282 ALA B C 1
ATOM 4561 O O . ALA B 1 282 ? -1.116 -5.719 -0.787 1 98.88 282 ALA B O 1
ATOM 4562 N N . GLN B 1 283 ? -2.43 -6.559 0.802 1 98.62 283 GLN B N 1
ATOM 4563 C CA . GLN B 1 283 ? -3.555 -6.762 -0.106 1 98.62 283 GLN B CA 1
ATOM 4564 C C . GLN B 1 283 ? -4.879 -6.746 0.648 1 98.62 283 GLN B C 1
ATOM 4566 O O . GLN B 1 283 ? -5.035 -7.43 1.661 1 98.62 283 GLN B O 1
ATOM 4571 N N . GLU B 1 284 ? -5.762 -5.914 0.146 1 98.75 284 GLU B N 1
ATOM 4572 C CA . GLU B 1 284 ? -7.141 -6.016 0.61 1 98.75 284 GLU B CA 1
ATOM 4573 C C . GLU B 1 284 ? -7.992 -6.828 -0.36 1 98.75 284 GLU B C 1
ATOM 4575 O O . GLU B 1 284 ? -7.805 -6.75 -1.575 1 98.75 284 GLU B O 1
ATOM 4580 N N . GLY B 1 285 ? -8.875 -7.629 0.18 1 97.88 285 GLY B N 1
ATOM 4581 C CA . GLY B 1 285 ? -9.797 -8.414 -0.623 1 97.88 285 GLY B CA 1
ATOM 4582 C C . GLY B 1 285 ? -11.219 -8.375 -0.093 1 97.88 285 GLY B C 1
ATOM 4583 O O . GLY B 1 285 ? -11.445 -8.109 1.09 1 97.88 285 GLY B O 1
ATOM 4584 N N . MET B 1 286 ? -12.141 -8.547 -0.962 1 96.75 286 MET B N 1
ATOM 4585 C CA . MET B 1 286 ? -13.531 -8.766 -0.588 1 96.75 286 MET B CA 1
ATOM 4586 C C . MET B 1 286 ? -13.742 -10.195 -0.091 1 96.75 286 MET B C 1
ATOM 4588 O O . MET B 1 286 ? -13.25 -11.148 -0.701 1 96.75 286 MET B O 1
ATOM 4592 N N . VAL B 1 287 ? -14.328 -10.352 0.973 1 95.38 287 VAL B N 1
ATOM 4593 C CA . VAL B 1 287 ? -14.719 -11.641 1.534 1 95.38 287 VAL B CA 1
ATOM 4594 C C . VAL B 1 287 ? -16.203 -11.602 1.924 1 95.38 287 VAL B C 1
ATOM 4596 O O . VAL B 1 287 ? -16.562 -11.047 2.963 1 95.38 287 VAL B O 1
ATOM 4599 N N . ARG B 1 288 ? -17.016 -12.203 1.151 1 92.62 288 ARG B N 1
ATOM 4600 C CA . ARG B 1 288 ? -18.469 -12.219 1.391 1 92.62 288 ARG B CA 1
ATOM 4601 C C . ARG B 1 288 ? -18.953 -13.641 1.666 1 92.62 288 ARG B C 1
ATOM 4603 O O . ARG B 1 288 ? -18.641 -14.57 0.92 1 92.62 288 ARG B O 1
ATOM 4610 N N . LEU B 1 289 ? -19.672 -13.75 2.721 1 87.38 289 LEU B N 1
ATOM 4611 C CA . LEU B 1 289 ? -20.328 -15.008 3.072 1 87.38 289 LEU B CA 1
ATOM 4612 C C . LEU B 1 289 ? -21.828 -14.93 2.812 1 87.38 289 LEU B C 1
ATOM 4614 O O . LEU B 1 289 ? -22.406 -13.852 2.838 1 87.38 289 LEU B O 1
ATOM 4618 N N . PRO B 1 290 ? -22.484 -16.094 2.42 1 78.06 290 PRO B N 1
ATOM 4619 C CA . PRO B 1 290 ? -23.938 -16.078 2.225 1 78.06 290 PRO B CA 1
ATOM 4620 C C . PRO B 1 290 ? -24.688 -15.594 3.457 1 78.06 290 PRO B C 1
ATOM 4622 O O . PRO B 1 290 ? -24.219 -15.758 4.582 1 78.06 290 PRO B O 1
ATOM 4625 N N . GLU B 1 291 ? -25.875 -14.953 3.135 1 63.84 291 GLU B N 1
ATOM 4626 C CA . GLU B 1 291 ? -26.766 -14.398 4.145 1 63.84 291 GLU B CA 1
ATOM 4627 C C . GLU B 1 291 ? -27.203 -15.469 5.145 1 63.84 291 GLU B C 1
ATOM 4629 O O . GLU B 1 291 ? -27.391 -16.625 4.777 1 63.84 291 GLU B O 1
ATOM 4634 N N . GLY B 1 292 ? -27.109 -15.367 6.523 1 57.41 292 GLY B N 1
ATOM 4635 C CA . GLY B 1 292 ? -27.547 -16.219 7.625 1 57.41 292 GLY B CA 1
ATOM 4636 C C . GLY B 1 292 ? -26.391 -16.844 8.375 1 57.41 292 GLY B C 1
ATOM 4637 O O . GLY B 1 292 ? -26.578 -17.422 9.445 1 57.41 292 GLY B O 1
ATOM 4638 N N . GLU B 1 293 ? -25.312 -16.984 7.746 1 52.34 293 GLU B N 1
ATOM 4639 C CA . GLU B 1 293 ? -24.25 -17.734 8.406 1 52.34 293 GLU B CA 1
ATOM 4640 C C . GLU B 1 293 ? -23.328 -16.812 9.195 1 52.34 293 GLU B C 1
ATOM 4642 O O . GLU B 1 293 ? -22.297 -17.25 9.703 1 52.34 293 GLU B O 1
ATOM 4647 N N . LEU B 1 294 ? -23.469 -15.539 9.109 1 49.69 294 LEU B N 1
ATOM 4648 C CA . LEU B 1 294 ? -22.641 -14.719 9.984 1 49.69 294 LEU B CA 1
ATOM 4649 C C . LEU B 1 294 ? -23.031 -14.922 11.445 1 49.69 294 LEU B C 1
ATOM 4651 O O . LEU B 1 294 ? -22.625 -14.164 12.32 1 49.69 294 LEU B O 1
ATOM 4655 N N . ASP B 1 295 ? -23.875 -15.906 11.844 1 38.69 295 ASP B N 1
ATOM 4656 C CA . ASP B 1 295 ? -24.219 -16.125 13.242 1 38.69 295 ASP B CA 1
ATOM 4657 C C . ASP B 1 295 ? -23.016 -16.625 14.039 1 38.69 295 ASP B C 1
ATOM 4659 O O . ASP B 1 295 ? -22.281 -17.516 13.578 1 38.69 295 ASP B O 1
#

pLDDT: mean 92.61, std 9.45, range [37.62, 98.94]

Organism: NCBI:txid162496

Nearest PDB structures (foldseek):
  4r4u-assembly1_A  TM=9.691E-01  e=5.166E-38  Yersinia pestis
  4qfw-assembly3_C  TM=9.722E-01  e=2.995E-36  Yersinia pestis
  4qfw-assembly1_A  TM=9.666E-01  e=1.625E-35  Yersinia pestis
  4r4u-assembly2_D  TM=9.684E-01  e=2.552E-35  Yersinia pestis
  1c8u-assembly1_B  TM=9.329E-01  e=1.035E-35  Escherichia coli

Sequence (590 aa):
MADDSQNTQTLLKLLDLNGMEARTDEDIFVGHTPHQSRPRVFGGQVLGQSVIAATRTVPEDRQIHSMHGYFLRPGDTHVPITFGVERMRDGRSFSARRVHAYQNGKPILSMIASFQEPAEGLEHHDPMPQGVPDPETLPTTADLLGKINHPVAREWAFERPFDIRHVTEPIYFGPTSERTAESAVWLRTTGPMPDDPALHRAALAYVSDYTLLEPVLRRHGIGWTREDMSVASLDHAMWWHRDFRVDDWLLYVQRSPSASSARGLGTGSIYDRSGLLVATVAQEGMVRLPEGELDMADDSQNTQTLLKLLDLNGMEARTDEDIFVGHTPHQSRPRVFGGQVLGQSVIAATRTVPEDRQIHSMHGYFLRPGDTHVPITFGVERMRDGRSFSARRVHAYQNGKPILSMIASFQEPAEGLEHHDPMPQGVPDPETLPTTADLLGKINHPVAREWAFERPFDIRHVTEPIYFGPTSERTAESAVWLRTTGPMPDDPALHRAALAYVSDYTLLEPVLRRHGIGWTREDMSVASLDHAMWWHRDFRVDDWLLYVQRSPSASSARGLGTGSIYDRSGLLVATVAQEGMVRLPEGELD

Radius of gyration: 23.28 Å; Cα contacts (8 Å, |Δi|>4): 1439; chains: 2; bounding box: 59×69×62 Å

InterPro domains:
  IPR003703 Acyl-CoA thioesterase [PTHR11066] (9-292)
  IPR025652 Acyl-CoA thioesterase 2, C-terminal domain [PF02551] (180-286)
  IPR029069 HotDog domain superfamily [SSF54637] (14-121)
  IPR029069 HotDog domain superfamily [SSF54637] (123-290)
  IPR042171 Acyl-CoA thioesterase, double hotdog domain [G3DSA:2.40.160.210] (3-289)
  IPR049449 Acyl-CoA thioesterase-like, N-terminal HotDog domain [PF13622] (38-116)

Solvent-accessible surface area (backbone atoms only — not comparable to full-atom values): 30430 Å² total; per-residue (Å²): 111,76,61,32,43,48,24,27,48,51,49,54,53,44,52,55,58,45,76,47,91,59,66,72,89,26,50,37,33,39,35,62,56,68,93,60,96,51,68,51,47,58,65,18,57,57,48,16,37,45,46,42,59,46,54,74,74,47,62,87,69,40,44,74,36,35,38,43,32,34,53,68,42,87,39,52,46,87,49,61,38,38,35,37,29,33,80,72,42,79,56,95,57,40,35,33,33,36,32,36,35,24,47,95,90,36,61,26,29,46,31,40,35,35,27,32,45,86,45,80,53,55,78,50,56,50,77,56,79,79,88,67,76,58,63,88,79,40,63,48,42,36,76,73,28,56,83,46,92,40,72,69,38,40,41,65,32,63,57,47,35,51,47,52,24,56,74,40,82,71,35,63,86,25,56,52,94,66,60,39,37,55,40,34,32,31,38,21,38,50,26,87,67,77,99,40,68,68,57,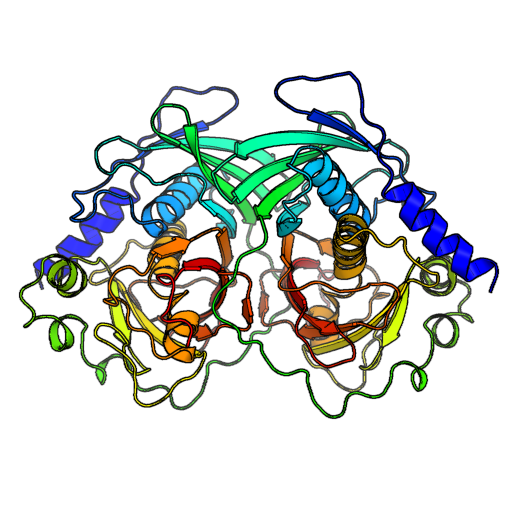33,55,19,50,48,47,23,56,57,59,73,58,45,59,46,14,50,35,30,42,69,49,40,21,74,62,49,78,74,52,46,73,44,70,40,37,41,35,39,35,49,57,49,88,74,57,47,56,39,57,27,38,40,41,31,31,28,55,36,27,34,54,21,29,30,36,14,37,34,42,30,22,41,79,90,37,50,54,28,32,42,38,38,32,38,25,39,40,40,70,54,93,78,65,86,114,113,76,62,32,42,47,23,26,48,49,50,55,55,43,54,54,57,45,76,49,91,58,67,70,90,27,50,36,32,39,33,62,56,69,94,60,95,52,69,51,46,58,65,19,55,58,47,16,36,46,46,41,59,47,54,74,77,46,63,88,69,40,44,75,36,35,38,42,32,35,53,68,43,86,40,52,46,88,47,60,37,36,36,37,31,32,78,72,41,78,56,94,56,40,37,33,34,37,35,35,36,25,46,97,88,36,61,26,29,45,32,40,35,35,27,33,44,86,44,78,53,55,78,49,57,50,78,58,77,78,88,67,75,58,63,88,80,41,62,48,42,36,76,73,29,56,81,47,93,40,72,69,39,41,40,64,32,63,56,48,36,51,47,51,24,56,74,41,84,71,35,60,87,26,55,53,95,66,60,38,36,55,39,35,31,31,39,20,38,50,26,88,65,76,100,39,70,67,58,33,53,20,50,48,46,24,58,57,59,73,59,45,60,46,12,52,34,31,42,68,50,39,20,75,63,50,78,72,52,44,75,44,69,40,36,42,36,38,35,49,57,50,88,74,58,48,55,39,58,28,39,39,40,33,30,28,56,35,26,34,55,19,27,30,36,13,37,33,41,31,21,39,79,90,38,48,55,27,33,40,36,39,32,38,24,38,41,43,70,56,90,80,64,86,113

Secondary structure (DSSP, 8-state):
-HHHHHHHHHHHHHT-PEEEEEESSSEEEEE-PPP-SSSB--HHHHHHHHHHHHHTTS-TT-EEEEEEEEE-SPPBTTS-EEEEEEEEEE-SSEEEEEEEEEETTEEEEEEEEEEE-------EEPPPPSSPPPGGGSPPHHHHHTT---HHHHIIIII-SEEEEESSPP-SSS--SS--SEEEEEEEESS---S-HHHHHHHHHHHTTSSTTHHHHHHTT--TT-TT-EEEE-EEEEEE-S---TTS-EEEEEEEEEEETTEEEEEEEEEETTS-EEEEEEEEEEEE--TTTT-/-HHHHHHHHHHHHHT--EEEEEESSSEEEEE-PPP-SSSB--HHHHHHHHHHHHHTTS-TT-EEEEEEEEE-SPPBTTS-EEEEEEEEEE-SSEEEEEEEEEETTEEEEEEEEEEE-------EEPPPPSSPPPGGGSPPHHHHHTT---HHHHIIIII-SEEEEESSPP-SSS--SS--SEEEEEEEESS---S-HHHHHHHHHHHTTSSTTHHHHHHTT--TT-TT-EEEE-EEEEEE-S---TTS-EEEEEEEEEEETTEEEEEEEEEETTS-EEEEEEEEEEEE--TTTT-

Foldseek 3Di:
DVLQAVLLVVLVQQLDWAFDPDDDLWGKIKGAAPDDPDQFGQPLSVQLNQLSSQCVVDDQQKHWFKKKKFFDATHGNVFIKMKTKHFPDDDDFKTKIWIFIDDPRDGRMIMITMIGHDDDDDDDDDWDDPPQDDQVVFDWLCVVQVVPPDPVSCCRRRNHQKTKGWSDDAQAPWADPDQAQKTKIKIAGSDADDPRQSSQVSVCSSCVSPCQCVSVQRNVTHGPPDPPKDKFWGMKMKGFDDGDGRNAIKMKIKGWPDDDPQKTKMKIWIAGPVGDTGMIMITMMGIDDDPPPVD/DVLQAVLLVVLVQQLDWAFDPDDDLWGKIKGAADDDPDQFGQPLSVQLNQLSSQCVVDDQQKHWFKKKKFFDATHGNVFIKMKTKHFPDDDDFKTKIWIFIDDPRDGRMIMITMIGHDDDDDDDDDWDDPPQDDQVVFDWLCVVQVVPPDPVSCCRRRNHQKTKGWSDDAQAPWADPDQAQKTKIKIAGSDADDPRQSSQVSVCSSCVSPCQCVSVQRNVTHGPPDPPKDKFWGMKMKGFDDGDGRNAIKMKIKGWPDDDPQKTKMKIWIAGPVGDTGMIMITMMGIDDDPPPVD